Protein AF-0000000076557746 (afdb_homodimer)

Nearest PDB structures (foldseek):
  7jh5-assembly1_A  TM=3.618E-01  e=5.850E+00  synthetic construct
  6uoa-assembly1_B  TM=2.033E-01  e=5.582E+00  Homo sapiens
  7jh5-assembly1_A  TM=3.642E-01  e=4.647E+00  synthetic construct
  6uoa-assembly1_B  TM=2.007E-01  e=6.136E+00  Homo sapiens

Foldseek 3Di:
DPPPCPLLQDDDPLLVVLLVLLLVLLVVQLVVLCCCLPPVLVVLLVLQPVPDPPPDPPPDPLPVHSLLVSLLVVLVCCVVCVVVNVVSLCSNLVSLLVNLVVCVVVVPADQFWFSQNFDFDPDVPDNGTRTRGGRHRPRPRPVLSHPLSVLSNLLSCLSVVVVCLCCPVVVVLSCVSNVSNVVQVVCVVVVHRRPDDPRVVSSVSSNVVSVSSVSSSVSSVSSSVSSVVSVVSSDD/DPPPPPLLLDDPPLLVVLLVLLLVLLVVQLVVLCCCLPPVLVVLLVLQPVPDPPPDPPPDPLPVHSLLVSLLVVLVCCVVCVVVNVVSLCSNLVSLLVNLVVCVVVVPQALFWFSQNFDFDPDVPDNGGRTGGGRHGHSPCPVLSHVLSVLSNLLSCLSVVVVCLCCPVVVVLSCVSNVSNVVQVVCVVVVHRRPDDPRVVSSVSSNVVSVSSVSSSVSSVSSSVSSVVSVVSSDD

pLDDT: mean 75.24, std 25.32, range [17.64, 98.5]

Solvent-accessible surface area (backbone atoms only — not comparable to full-atom values): 23066 Å² total; per-residue (Å²): 86,75,27,25,59,50,85,27,55,28,51,40,64,69,48,32,48,25,54,36,48,18,25,31,36,21,14,17,47,17,24,35,35,41,41,42,44,69,23,50,50,52,25,45,57,57,42,60,69,72,63,61,77,72,78,72,83,80,77,80,72,77,54,78,47,54,50,46,54,38,37,37,37,47,33,45,26,52,63,62,38,45,64,57,52,51,52,45,36,50,52,16,19,47,24,20,38,51,42,15,50,50,39,59,76,51,56,58,52,48,76,50,54,40,41,46,5,31,50,61,52,70,50,93,79,50,93,61,57,50,66,47,66,43,64,41,54,44,51,42,84,40,57,73,54,51,66,37,28,52,29,18,38,51,19,15,48,38,34,51,45,44,54,58,44,48,63,61,75,38,32,67,55,51,49,52,46,42,50,53,19,49,50,48,52,50,30,56,74,68,68,44,72,78,71,81,61,63,48,68,60,49,54,50,46,52,51,50,49,34,59,56,38,46,51,50,18,47,35,22,40,51,20,21,52,36,31,28,49,32,50,33,62,35,31,60,85,74,30,24,58,52,82,27,54,29,54,41,66,69,48,32,49,24,53,35,48,16,26,30,36,21,13,17,47,17,25,34,36,41,41,41,44,69,22,48,50,50,28,45,57,57,43,61,69,72,66,62,77,74,78,71,82,81,78,80,72,79,55,77,48,54,51,46,55,37,38,36,35,48,32,43,27,52,62,62,40,46,62,58,52,51,51,43,35,51,53,17,19,49,23,19,39,50,43,15,51,49,39,60,75,50,57,58,53,50,70,50,57,41,42,46,5,34,47,61,53,70,50,93,78,51,93,61,57,50,65,46,65,44,65,43,55,42,49,46,85,39,56,70,53,50,65,36,28,52,30,19,39,51,18,16,48,38,35,52,45,44,55,57,43,48,63,60,75,37,33,66,57,51,48,52,47,42,50,52,19,48,50,48,52,52,29,57,73,67,67,44,72,80,72,80,60,61,48,70,60,50,54,50,46,51,52,50,48,34,58,55,38,47,52,49,18,47,35,21,40,51,19,23,51,37,30,28,50,32,50,31,61,36,31,61

Structure (mmCIF, N/CA/C/O backbone):
data_AF-0000000076557746-model_v1
#
loop_
_entity.id
_entity.type
_entity.pdbx_description
1 polymer 'DUF1772-domain-containing protein'
#
loop_
_atom_site.group_PDB
_atom_site.id
_atom_site.type_symbol
_atom_site.label_atom_id
_atom_site.label_alt_id
_atom_site.label_comp_id
_atom_site.label_asym_id
_atom_site.label_entity_id
_atom_site.label_seq_id
_atom_site.pdbx_PDB_ins_code
_atom_site.Cartn_x
_atom_site.Cartn_y
_atom_site.Cartn_z
_atom_site.occupancy
_atom_site.B_iso_or_equiv
_atom_site.auth_seq_id
_atom_site.auth_comp_id
_atom_site.auth_asym_id
_atom_site.auth_atom_id
_atom_site.pdbx_PDB_model_num
ATOM 1 N N . MET A 1 1 ? -0.213 -43.344 -20.734 1 17.64 1 MET A N 1
ATOM 2 C CA . MET A 1 1 ? 0.401 -42.719 -19.578 1 17.64 1 MET A CA 1
ATOM 3 C C . MET A 1 1 ? -0.086 -41.281 -19.406 1 17.64 1 MET A C 1
ATOM 5 O O . MET A 1 1 ? 0.051 -40.469 -20.328 1 17.64 1 MET A O 1
ATOM 9 N N . SER A 1 2 ? -1.243 -41.125 -18.75 1 24.17 2 SER A N 1
ATOM 10 C CA . SER A 1 2 ? -2.031 -39.906 -18.594 1 24.17 2 SER A CA 1
ATOM 11 C C . SER A 1 2 ? -1.169 -38.781 -18.078 1 24.17 2 SER A C 1
ATOM 13 O O . SER A 1 2 ? -0.528 -38.875 -17.031 1 24.17 2 SER A O 1
ATOM 15 N N . THR A 1 3 ? -0.452 -38.188 -18.844 1 27.44 3 THR A N 1
ATOM 16 C CA . THR A 1 3 ? 0.527 -37.125 -18.625 1 27.44 3 THR A CA 1
ATOM 17 C C . THR A 1 3 ? -0.078 -35.969 -17.828 1 27.44 3 THR A C 1
ATOM 19 O O . THR A 1 3 ? 0.336 -34.844 -17.953 1 27.44 3 THR A O 1
ATOM 22 N N . TYR A 1 4 ? -1.37 -36.094 -17.469 1 28.86 4 TYR A N 1
ATOM 23 C CA . TYR A 1 4 ? -2.037 -35.062 -16.703 1 28.86 4 TYR A CA 1
ATOM 24 C C . TYR A 1 4 ? -1.248 -34.719 -15.438 1 28.86 4 TYR A C 1
ATOM 26 O O . TYR A 1 4 ? -0.6 -35.594 -14.852 1 28.86 4 TYR A O 1
ATOM 34 N N . PRO A 1 5 ? -0.83 -33.406 -15.25 1 32.81 5 PRO A N 1
ATOM 35 C CA . PRO A 1 5 ? -0.108 -33.25 -13.984 1 32.81 5 PRO A CA 1
ATOM 36 C C . PRO A 1 5 ? -0.798 -33.969 -12.82 1 32.81 5 PRO A C 1
ATOM 38 O O . PRO A 1 5 ? -2.025 -33.906 -12.695 1 32.81 5 PRO A O 1
ATOM 41 N N . SER A 1 6 ? -0.66 -35.156 -12.531 1 31.05 6 SER A N 1
ATOM 42 C CA . SER A 1 6 ? -1.171 -35.875 -11.375 1 31.05 6 SER A CA 1
ATOM 43 C C . SER A 1 6 ? -1.204 -34.969 -10.141 1 31.05 6 SER A C 1
ATOM 45 O O . SER A 1 6 ? -0.481 -34 -10.062 1 31.05 6 SER A O 1
ATOM 47 N N . SER A 1 7 ? -2.453 -34.969 -9.234 1 36.81 7 SER A N 1
ATOM 48 C CA . SER A 1 7 ? -2.604 -34.375 -7.91 1 36.81 7 SER A CA 1
ATOM 49 C C . SER A 1 7 ? -1.248 -34.156 -7.254 1 36.81 7 SER A C 1
ATOM 51 O O . SER A 1 7 ? -1.128 -33.344 -6.344 1 36.81 7 SER A O 1
ATOM 53 N N . GLY A 1 8 ? -0.279 -34.875 -7.547 1 37.5 8 GLY A N 1
ATOM 54 C CA . GLY A 1 8 ? 1.051 -34.906 -6.957 1 37.5 8 GLY A CA 1
ATOM 55 C C . GLY A 1 8 ? 1.919 -33.75 -7.367 1 37.5 8 GLY A C 1
ATOM 56 O O . GLY A 1 8 ? 3.031 -33.594 -6.859 1 37.5 8 GLY A O 1
ATOM 57 N N . THR A 1 9 ? 1.562 -33.062 -8.547 1 49.41 9 THR A N 1
ATOM 58 C CA . THR A 1 9 ? 2.508 -32.062 -9.07 1 49.41 9 THR A CA 1
ATOM 59 C C . THR A 1 9 ? 2.236 -30.688 -8.477 1 49.41 9 THR A C 1
ATOM 61 O O . THR A 1 9 ? 3.014 -29.75 -8.688 1 49.41 9 THR A O 1
ATOM 64 N N . LEU A 1 10 ? 1.261 -30.672 -7.621 1 58.09 10 LEU A N 1
ATOM 65 C CA . LEU A 1 10 ? 0.985 -29.375 -7 1 58.09 10 LEU A CA 1
ATOM 66 C C . LEU A 1 10 ? 1.834 -29.188 -5.746 1 58.09 10 LEU A C 1
ATOM 68 O O . LEU A 1 10 ? 2.094 -30.141 -5.016 1 58.09 10 LEU A O 1
ATOM 72 N N . LEU A 1 11 ? 2.404 -28 -5.609 1 70.06 11 LEU A N 1
ATOM 73 C CA . LEU A 1 11 ? 3.088 -27.641 -4.375 1 70.06 11 LEU A CA 1
ATOM 74 C C . LEU A 1 11 ? 2.162 -27.812 -3.174 1 70.06 11 LEU A C 1
ATOM 76 O O . LEU A 1 11 ? 0.94 -27.703 -3.307 1 70.06 11 LEU A O 1
ATOM 80 N N . PRO A 1 12 ? 2.775 -28.234 -2.07 1 76 12 PRO A N 1
ATOM 81 C CA . PRO A 1 12 ? 1.963 -28.25 -0.852 1 76 12 PRO A CA 1
ATOM 82 C C . PRO A 1 12 ? 1.187 -26.953 -0.644 1 76 12 PRO A C 1
ATOM 84 O O . PRO A 1 12 ? 1.656 -25.875 -1.033 1 76 12 PRO A O 1
ATOM 87 N N . PRO A 1 13 ? -0.029 -27.094 -0.062 1 78.44 13 PRO A N 1
ATOM 88 C CA . PRO A 1 13 ? -0.868 -25.906 0.136 1 78.44 13 PRO A CA 1
ATOM 89 C C . PRO A 1 13 ? -0.141 -24.797 0.877 1 78.44 13 PRO A C 1
ATOM 91 O O . PRO A 1 13 ? -0.345 -23.609 0.576 1 78.44 13 PRO A O 1
ATOM 94 N N . ALA A 1 14 ? 0.657 -25.156 1.882 1 84.06 14 ALA A N 1
ATOM 95 C CA . ALA A 1 14 ? 1.381 -24.141 2.65 1 84.06 14 ALA A CA 1
ATOM 96 C C . ALA A 1 14 ? 2.287 -23.312 1.747 1 84.06 14 ALA A C 1
ATOM 98 O O . ALA A 1 14 ? 2.414 -22.109 1.932 1 84.06 14 ALA A O 1
ATOM 99 N N . ILE A 1 15 ? 2.891 -23.938 0.794 1 86.44 15 ILE A N 1
ATOM 100 C CA . ILE A 1 15 ? 3.793 -23.25 -0.119 1 86.44 15 ILE A CA 1
ATOM 101 C C . ILE A 1 15 ? 2.988 -22.391 -1.092 1 86.44 15 ILE A C 1
ATOM 103 O O . ILE A 1 15 ? 3.389 -21.281 -1.419 1 86.44 15 ILE A O 1
ATOM 107 N N . ARG A 1 16 ? 1.861 -22.891 -1.438 1 86.06 16 ARG A N 1
ATOM 108 C CA . ARG A 1 16 ? 1.004 -22.141 -2.348 1 86.06 16 ARG A CA 1
ATOM 109 C C . ARG A 1 16 ? 0.493 -20.859 -1.691 1 86.06 16 ARG A C 1
ATOM 111 O O . ARG A 1 16 ? 0.488 -19.797 -2.312 1 86.06 16 ARG A O 1
ATOM 118 N N . PHE A 1 17 ? 0.178 -20.922 -0.472 1 88.06 17 PHE A N 1
ATOM 119 C CA . PHE A 1 17 ? -0.309 -19.766 0.256 1 88.06 17 PHE A CA 1
ATOM 120 C C . PHE A 1 17 ? 0.839 -18.812 0.599 1 88.06 17 PHE A C 1
ATOM 122 O O . PHE A 1 17 ? 0.667 -17.594 0.603 1 88.06 17 PHE A O 1
ATOM 129 N N . ALA A 1 18 ? 1.951 -19.406 0.914 1 92.62 18 ALA A N 1
ATOM 130 C CA . ALA A 1 18 ? 3.113 -18.578 1.221 1 92.62 18 ALA A CA 1
ATOM 131 C C . ALA A 1 18 ? 3.475 -17.672 0.039 1 92.62 18 ALA A C 1
ATOM 133 O O . ALA A 1 18 ? 3.861 -16.516 0.224 1 92.62 18 ALA A O 1
ATOM 134 N N . LYS A 1 19 ? 3.338 -18.141 -1.157 1 92.38 19 LYS A N 1
ATOM 135 C CA . LYS A 1 19 ? 3.631 -17.359 -2.354 1 92.38 19 LYS A CA 1
ATOM 136 C C . LYS A 1 19 ? 2.717 -16.141 -2.451 1 92.38 19 LYS A C 1
ATOM 138 O O . LYS A 1 19 ? 3.17 -15.039 -2.777 1 92.38 19 LYS A O 1
ATOM 143 N N . ILE A 1 20 ? 1.507 -16.344 -2.131 1 90.44 20 ILE A N 1
ATOM 144 C CA . ILE A 1 20 ? 0.514 -15.281 -2.266 1 90.44 20 ILE A CA 1
ATOM 145 C C . ILE A 1 20 ? 0.686 -14.266 -1.137 1 90.44 20 ILE A C 1
ATOM 147 O O . ILE A 1 20 ? 0.598 -13.055 -1.361 1 90.44 20 ILE A O 1
ATOM 151 N N . LEU A 1 21 ? 0.963 -14.812 0.032 1 93.25 21 LEU A N 1
ATOM 152 C CA . LEU A 1 21 ? 1.188 -13.93 1.17 1 93.25 21 LEU A CA 1
ATOM 153 C C . LEU A 1 21 ? 2.379 -13.008 0.917 1 93.25 21 LEU A C 1
ATOM 155 O O . LEU A 1 21 ? 2.316 -11.812 1.206 1 93.25 21 LEU A O 1
ATOM 159 N N . GLY A 1 22 ? 3.422 -13.602 0.412 1 96.69 22 GLY A N 1
ATOM 160 C CA . GLY A 1 22 ? 4.578 -12.789 0.075 1 96.69 22 GLY A CA 1
ATOM 161 C C . GLY A 1 22 ? 4.285 -11.742 -0.98 1 96.69 22 GLY A C 1
ATOM 162 O O . GLY A 1 22 ? 4.719 -10.594 -0.86 1 96.69 22 GLY A O 1
ATOM 163 N N . THR A 1 23 ? 3.545 -12.109 -1.918 1 95.31 23 THR A N 1
ATOM 164 C CA . THR A 1 23 ? 3.27 -11.219 -3.043 1 95.31 23 THR A CA 1
ATOM 165 C C . THR A 1 23 ? 2.332 -10.094 -2.625 1 95.31 23 THR A C 1
ATOM 167 O O . THR A 1 23 ? 2.586 -8.922 -2.924 1 95.31 23 THR A O 1
ATOM 170 N N . LEU A 1 24 ? 1.288 -10.43 -1.925 1 95.31 24 LEU A N 1
ATOM 171 C CA . LEU A 1 24 ? 0.365 -9.414 -1.421 1 95.31 24 LEU A CA 1
ATOM 172 C C . LEU A 1 24 ? 1.073 -8.461 -0.466 1 95.31 24 LEU A C 1
ATOM 174 O O . LEU A 1 24 ? 0.864 -7.246 -0.528 1 95.31 24 LEU A O 1
ATOM 178 N N . GLY A 1 25 ? 1.854 -9.078 0.355 1 97.38 25 GLY A N 1
ATOM 179 C CA . GLY A 1 25 ? 2.584 -8.266 1.312 1 97.38 25 GLY A CA 1
ATOM 180 C C . GLY A 1 25 ? 3.568 -7.312 0.657 1 97.38 25 GLY A C 1
ATOM 181 O O . GLY A 1 25 ? 3.678 -6.152 1.055 1 97.38 25 GLY A O 1
ATOM 182 N N . ALA A 1 26 ? 4.293 -7.832 -0.293 1 97.94 26 ALA A N 1
ATOM 183 C CA . ALA A 1 26 ? 5.227 -6.977 -1.027 1 97.94 26 ALA A CA 1
ATOM 184 C C . ALA A 1 26 ? 4.492 -5.84 -1.729 1 97.94 26 ALA A C 1
ATOM 186 O O . ALA A 1 26 ? 4.973 -4.703 -1.753 1 97.94 26 ALA A O 1
ATOM 187 N N . GLY A 1 27 ? 3.371 -6.117 -2.281 1 97.19 27 GLY A N 1
ATOM 188 C CA . GLY A 1 27 ? 2.553 -5.074 -2.881 1 97.19 27 GLY A CA 1
ATOM 189 C C . GLY A 1 27 ? 2.088 -4.031 -1.882 1 97.19 27 GLY A C 1
ATOM 190 O O . GLY A 1 27 ? 2.146 -2.832 -2.156 1 97.19 27 GLY A O 1
ATOM 191 N N . ALA A 1 28 ? 1.594 -4.512 -0.786 1 97.62 28 ALA A N 1
ATOM 192 C CA . ALA A 1 28 ? 1.125 -3.605 0.26 1 97.62 28 ALA A CA 1
ATOM 193 C C . ALA A 1 28 ? 2.248 -2.689 0.739 1 97.62 28 ALA A C 1
ATOM 195 O O . ALA A 1 28 ? 2.033 -1.495 0.958 1 97.62 28 ALA A O 1
ATOM 196 N N . LEU A 1 29 ? 3.416 -3.281 0.873 1 98 29 LEU A N 1
ATOM 197 C CA . LEU A 1 29 ? 4.566 -2.49 1.294 1 98 29 LEU A CA 1
ATOM 198 C C . LEU A 1 29 ? 4.918 -1.439 0.245 1 98 29 LEU A C 1
ATOM 200 O O . LEU A 1 29 ? 5.125 -0.27 0.576 1 98 29 LEU A O 1
ATOM 204 N N . ALA A 1 30 ? 4.98 -1.862 -0.938 1 97.12 30 ALA A N 1
ATOM 205 C CA . ALA A 1 30 ? 5.281 -0.928 -2.02 1 97.12 30 ALA A CA 1
ATOM 206 C C . ALA A 1 30 ? 4.258 0.201 -2.072 1 97.12 30 ALA A C 1
ATOM 208 O O . ALA A 1 30 ? 4.621 1.372 -2.207 1 97.12 30 ALA A O 1
ATOM 209 N N . GLY A 1 31 ? 3.004 -0.175 -1.957 1 95.19 31 GLY A N 1
ATOM 210 C CA . GLY A 1 31 ? 1.96 0.838 -1.957 1 95.19 31 GLY A CA 1
ATOM 211 C C . GLY A 1 31 ? 2.1 1.839 -0.825 1 95.19 31 GLY A C 1
ATOM 212 O O . GLY A 1 31 ? 1.93 3.043 -1.029 1 95.19 31 GLY A O 1
ATOM 213 N N . THR A 1 32 ? 2.371 1.349 0.311 1 95.94 32 THR A N 1
ATOM 214 C CA . THR A 1 32 ? 2.514 2.207 1.481 1 95.94 32 THR A CA 1
ATOM 215 C C . THR A 1 32 ? 3.693 3.16 1.312 1 95.94 32 THR A C 1
ATOM 217 O O . THR A 1 32 ? 3.561 4.367 1.53 1 95.94 32 THR A O 1
ATOM 220 N N . TYR A 1 33 ? 4.84 2.631 0.915 1 97 33 TYR A N 1
ATOM 221 C CA . TYR A 1 33 ? 6.031 3.463 0.77 1 97 33 TYR A CA 1
ATOM 222 C C . TYR A 1 33 ? 5.848 4.484 -0.344 1 97 33 TYR A C 1
ATOM 224 O O . TYR A 1 33 ? 6.258 5.641 -0.208 1 97 33 TYR A O 1
ATOM 232 N N . LEU A 1 34 ? 5.246 4.066 -1.365 1 94.94 34 LEU A N 1
ATOM 233 C CA . LEU A 1 34 ? 4.984 4.984 -2.469 1 94.94 34 LEU A CA 1
ATOM 234 C C . LEU A 1 34 ? 4.043 6.102 -2.033 1 94.94 34 LEU A C 1
ATOM 236 O O . LEU A 1 34 ? 4.254 7.266 -2.385 1 94.94 34 LEU A O 1
ATOM 240 N N . THR A 1 35 ? 3.061 5.707 -1.309 1 94.19 35 THR A N 1
ATOM 241 C CA . THR A 1 35 ? 2.092 6.684 -0.825 1 94.19 35 THR A CA 1
ATOM 242 C C . THR A 1 35 ? 2.771 7.73 0.051 1 94.19 35 THR A C 1
ATOM 244 O O . THR A 1 35 ? 2.514 8.93 -0.091 1 94.19 35 THR A O 1
ATOM 247 N N . HIS A 1 36 ? 3.613 7.309 0.894 1 95.69 36 HIS A N 1
ATOM 248 C CA . HIS A 1 36 ? 4.309 8.234 1.777 1 95.69 36 HIS A CA 1
ATOM 249 C C . HIS A 1 36 ? 5.191 9.195 0.985 1 95.69 36 HIS A C 1
ATOM 251 O O . HIS A 1 36 ? 5.156 10.406 1.206 1 95.69 36 HIS A O 1
ATOM 257 N N . SER A 1 37 ? 5.938 8.695 0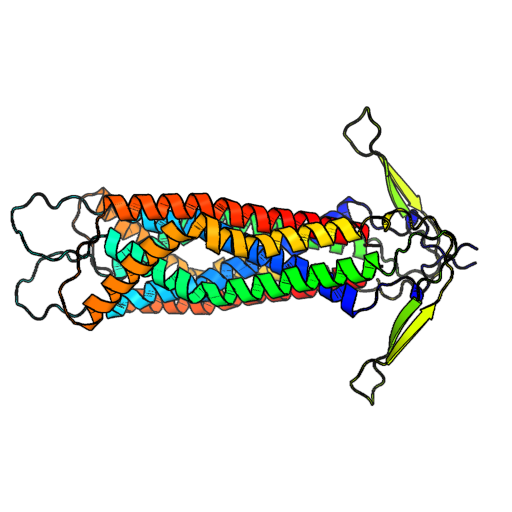.021 1 95.94 37 SER A N 1
ATOM 258 C CA . SER A 1 37 ? 6.922 9.516 -0.677 1 95.94 37 SER A CA 1
ATOM 259 C C . SER A 1 37 ? 6.277 10.305 -1.812 1 95.94 37 SER A C 1
ATOM 261 O O . SER A 1 37 ? 6.742 11.391 -2.164 1 95.94 37 SER A O 1
ATOM 263 N N . SER A 1 38 ? 5.223 9.828 -2.326 1 94.44 38 SER A N 1
ATOM 264 C CA . SER A 1 38 ? 4.656 10.492 -3.494 1 94.44 38 SER A CA 1
ATOM 265 C C . SER A 1 38 ? 3.518 11.422 -3.098 1 94.44 38 SER A C 1
ATOM 267 O O . SER A 1 38 ? 3.209 12.375 -3.816 1 94.44 38 SER A O 1
ATOM 269 N N . HIS A 1 39 ? 2.885 11.141 -1.991 1 93.81 39 HIS A N 1
ATOM 270 C CA . HIS A 1 39 ? 1.673 11.898 -1.7 1 93.81 39 HIS A CA 1
ATOM 271 C C . HIS A 1 39 ? 1.723 12.5 -0.301 1 93.81 39 HIS A C 1
ATOM 273 O O . HIS A 1 39 ? 1.596 13.719 -0.141 1 93.81 39 HIS A O 1
ATOM 279 N N . THR A 1 40 ? 2.002 11.695 0.676 1 94.44 40 THR A N 1
ATOM 280 C CA . THR A 1 40 ? 1.9 12.133 2.064 1 94.44 40 THR A CA 1
ATOM 281 C C . THR A 1 40 ? 2.938 13.211 2.371 1 94.44 40 THR A C 1
ATOM 283 O O . THR A 1 40 ? 2.586 14.32 2.787 1 94.44 40 THR A O 1
ATOM 286 N N . VAL A 1 41 ? 4.215 12.922 2.113 1 95.06 41 VAL A N 1
ATOM 287 C CA . VAL A 1 41 ? 5.277 13.836 2.506 1 95.06 41 VAL A CA 1
ATOM 288 C C . VAL A 1 41 ? 5.223 15.094 1.639 1 95.06 41 VAL A C 1
ATOM 290 O O . VAL A 1 41 ? 5.336 16.219 2.146 1 95.06 41 VAL A O 1
ATOM 293 N N . PRO A 1 42 ? 4.961 14.977 0.367 1 93.5 42 PRO A N 1
ATOM 294 C CA . PRO A 1 42 ? 4.824 16.188 -0.437 1 93.5 42 PRO A CA 1
ATOM 295 C C . PRO A 1 42 ? 3.664 17.078 0.019 1 93.5 42 PRO A C 1
ATOM 297 O O . PRO A 1 42 ? 3.75 18.297 -0.058 1 93.5 42 PRO A O 1
ATOM 300 N N . ALA A 1 43 ? 2.598 16.5 0.475 1 92.25 43 ALA A N 1
ATOM 301 C CA . ALA A 1 43 ? 1.476 17.266 0.993 1 92.25 43 ALA A CA 1
ATOM 302 C C . ALA A 1 43 ? 1.876 18.047 2.248 1 92.25 43 ALA A C 1
ATOM 304 O O . ALA A 1 43 ? 1.455 19.188 2.445 1 92.25 43 ALA A O 1
ATOM 305 N N . LEU A 1 44 ? 2.672 17.422 3.041 1 91.94 44 LEU A N 1
ATOM 306 C CA . LEU A 1 44 ? 3.186 18.109 4.223 1 91.94 44 LEU A CA 1
ATOM 307 C C . LEU A 1 44 ? 4.105 19.25 3.828 1 91.94 44 LEU A C 1
ATOM 309 O O . LEU A 1 44 ? 4.039 20.344 4.414 1 91.94 44 LEU A O 1
ATOM 313 N N . GLU A 1 45 ? 4.918 19.047 2.846 1 90.94 45 GLU A N 1
ATOM 314 C CA . GLU A 1 45 ? 5.887 20.031 2.391 1 90.94 45 GLU A CA 1
ATOM 315 C C . GLU A 1 45 ? 5.188 21.219 1.737 1 90.94 45 GLU A C 1
ATOM 317 O O . GLU A 1 45 ? 5.734 22.328 1.707 1 90.94 45 GLU A O 1
ATOM 322 N N . SER A 1 46 ? 4.051 21.016 1.279 1 85.06 46 SER A N 1
ATOM 323 C CA . SER A 1 46 ? 3.318 22.078 0.598 1 85.06 46 SER A CA 1
ATOM 324 C C . SER A 1 46 ? 2.814 23.125 1.586 1 85.06 46 SER A C 1
ATOM 326 O O . SER A 1 46 ? 2.449 24.234 1.191 1 85.06 46 SER A O 1
ATOM 328 N N . THR A 1 47 ? 2.783 22.766 2.828 1 80.31 47 THR A N 1
ATOM 329 C CA . THR A 1 47 ? 2.355 23.719 3.846 1 80.31 47 THR A CA 1
ATOM 330 C C . THR A 1 47 ? 3.43 24.781 4.074 1 80.31 47 THR A C 1
ATOM 332 O O . THR A 1 47 ? 3.16 25.828 4.672 1 80.31 47 THR A O 1
ATOM 335 N N . LYS A 1 48 ? 4.629 24.531 3.654 1 73.69 48 LYS A N 1
ATOM 336 C CA . LYS A 1 48 ? 5.707 25.516 3.693 1 73.69 48 LYS A CA 1
ATOM 337 C C . LYS A 1 48 ? 5.262 26.844 3.084 1 73.69 48 LYS A C 1
ATOM 339 O O . LYS A 1 48 ? 5.594 27.922 3.6 1 73.69 48 LYS A O 1
ATOM 344 N N . ARG A 1 49 ? 4.668 26.891 2.037 1 60.66 49 ARG A N 1
ATOM 345 C CA . ARG A 1 49 ? 4.355 28.062 1.208 1 60.66 49 ARG A CA 1
ATOM 346 C C . ARG A 1 49 ? 3.246 28.891 1.833 1 60.66 49 ARG A C 1
ATOM 348 O O . ARG A 1 49 ? 3.174 30.109 1.608 1 60.66 49 ARG A O 1
ATOM 355 N N . SER A 1 50 ? 2.432 28.266 2.529 1 56.06 50 SER A N 1
ATOM 356 C CA . SER A 1 50 ? 1.295 29.031 3.027 1 56.06 50 SER A CA 1
ATOM 357 C C . SER A 1 50 ? 1.715 29.984 4.145 1 56.06 50 SER A C 1
ATOM 359 O O . SER A 1 50 ? 0.951 30.875 4.531 1 56.06 50 SER A O 1
ATOM 361 N N . SER A 1 51 ? 2.896 29.844 4.727 1 50.66 51 SER A N 1
ATOM 362 C CA . SER A 1 51 ? 3.299 30.703 5.828 1 50.66 51 SER A CA 1
ATOM 363 C C . SER A 1 51 ? 3.828 32.031 5.32 1 50.66 51 SER A C 1
ATOM 365 O O . SER A 1 51 ? 4.957 32.125 4.832 1 50.66 51 SER A O 1
ATOM 367 N N . THR A 1 52 ? 3.088 32.719 4.484 1 44.53 52 THR A N 1
ATOM 368 C CA . THR A 1 52 ? 3.512 34.062 4.188 1 44.53 52 THR A CA 1
ATOM 369 C C . THR A 1 52 ? 3.904 34.812 5.465 1 44.53 52 THR A C 1
ATOM 371 O O . THR A 1 52 ? 3.16 34.812 6.449 1 44.53 52 THR A O 1
ATOM 374 N N . PRO A 1 53 ? 5.16 35.312 5.523 1 42.5 53 PRO A N 1
ATOM 375 C CA . PRO A 1 53 ? 5.562 36.156 6.637 1 42.5 53 PRO A CA 1
ATOM 376 C C . PRO A 1 53 ? 4.531 37.25 6.941 1 42.5 53 PRO A C 1
ATOM 378 O O . PRO A 1 53 ? 4.055 37.938 6.031 1 42.5 53 PRO A O 1
ATOM 381 N N . ALA A 1 54 ? 3.611 37.094 7.797 1 40.78 54 ALA A N 1
ATOM 382 C CA . ALA A 1 54 ? 2.869 38.281 8.18 1 40.78 54 ALA A CA 1
ATOM 383 C C . ALA A 1 54 ? 3.797 39.5 8.289 1 40.78 54 ALA A C 1
ATOM 385 O O . ALA A 1 54 ? 4.789 39.469 9.016 1 40.78 54 ALA A O 1
ATOM 386 N N . THR A 1 55 ? 4.066 40.312 7.34 1 34.91 55 THR A N 1
ATOM 387 C CA . THR A 1 55 ? 4.781 41.562 7.48 1 34.91 55 THR A CA 1
ATOM 388 C C . THR A 1 55 ? 4.453 42.219 8.812 1 34.91 55 THR A C 1
ATOM 390 O O . THR A 1 55 ? 5.016 43.281 9.156 1 34.91 55 THR A O 1
ATOM 393 N N . THR A 1 56 ? 3.127 42.469 9.203 1 33.31 56 THR A N 1
ATOM 394 C CA . THR A 1 56 ? 2.949 43.469 10.25 1 33.31 56 THR A CA 1
ATOM 395 C C . THR A 1 56 ? 3.674 43.062 11.523 1 33.31 56 THR A C 1
ATOM 397 O O . THR A 1 56 ? 3.896 41.875 11.758 1 33.31 56 THR A O 1
ATOM 400 N N . GLY A 1 57 ? 4.215 44.031 12.5 1 33.28 57 GLY A N 1
ATOM 401 C CA . GLY A 1 57 ? 4.906 44.25 13.758 1 33.28 57 GLY A CA 1
ATOM 402 C C . GLY A 1 57 ? 4.547 43.25 14.836 1 33.28 57 GLY A C 1
ATOM 403 O O . GLY A 1 57 ? 4.969 43.406 15.984 1 33.28 57 GLY A O 1
ATOM 404 N N . ALA A 1 58 ? 3.289 42.781 14.906 1 37.03 58 ALA A N 1
ATOM 405 C CA . ALA A 1 58 ? 3.039 42.156 16.203 1 37.03 58 ALA A CA 1
ATOM 406 C C . ALA A 1 58 ? 3.803 40.844 16.344 1 37.03 58 ALA A C 1
ATOM 408 O O . ALA A 1 58 ? 3.617 39.938 15.539 1 37.03 58 ALA A O 1
ATOM 409 N N . ALA A 1 59 ? 4.984 40.781 16.844 1 38.41 59 ALA A N 1
ATOM 410 C CA . ALA A 1 59 ? 6.047 39.906 17.297 1 38.41 59 ALA A CA 1
ATOM 411 C C . ALA A 1 59 ? 5.5 38.5 17.609 1 38.41 59 ALA A C 1
ATOM 413 O O . ALA A 1 59 ? 6.043 37.5 17.141 1 38.41 59 ALA A O 1
ATOM 414 N N . ASN A 1 60 ? 4.93 38.25 18.875 1 34.19 60 ASN A N 1
ATOM 415 C CA . ASN A 1 60 ? 4.918 37.156 19.812 1 34.19 60 ASN A CA 1
ATOM 416 C C . ASN A 1 60 ? 3.893 36.094 19.422 1 34.19 60 ASN A C 1
ATOM 418 O O . ASN A 1 60 ? 3.496 35.281 20.234 1 34.19 60 ASN A O 1
ATOM 422 N N . VAL A 1 61 ? 3.096 36.344 18.422 1 35.09 61 VAL A N 1
ATOM 423 C CA . VAL A 1 61 ? 2.025 35.375 18.375 1 35.09 61 VAL A CA 1
ATOM 424 C C . VAL A 1 61 ? 2.582 34.031 17.922 1 35.09 61 VAL A C 1
ATOM 426 O O . VAL A 1 61 ? 3.191 33.906 16.859 1 35.09 61 VAL A O 1
ATOM 429 N N . SER A 1 62 ? 2.928 33.062 18.688 1 39.78 62 SER A N 1
ATOM 430 C CA . SER A 1 62 ? 3.379 31.688 18.641 1 39.78 62 SER A CA 1
ATOM 431 C C . SER A 1 62 ? 2.688 30.938 17.5 1 39.78 62 SER A C 1
ATOM 433 O O . SER A 1 62 ? 1.62 30.344 17.703 1 39.78 62 SER A O 1
ATOM 435 N N . THR A 1 63 ? 2.439 31.531 16.297 1 44.56 63 THR A N 1
ATOM 436 C CA . THR A 1 63 ? 1.859 30.875 15.133 1 44.56 63 THR A CA 1
ATOM 437 C C . THR A 1 63 ? 2.492 29.5 14.914 1 44.56 63 THR A C 1
ATOM 439 O O . THR A 1 63 ? 3.717 29.375 14.914 1 44.56 63 THR A O 1
ATOM 442 N N . GLN A 1 64 ? 1.83 28.531 15.398 1 53.44 64 GLN A N 1
ATOM 443 C CA . GLN A 1 64 ? 2.361 27.203 15.141 1 53.44 64 GLN A CA 1
ATOM 444 C C . GLN A 1 64 ? 2.971 27.109 13.742 1 53.44 64 GLN A C 1
ATOM 446 O O . GLN A 1 64 ? 2.281 27.328 12.742 1 53.44 64 GLN A O 1
ATOM 451 N N . GLN A 1 65 ? 4.32 27.188 13.664 1 66.69 65 GLN A N 1
ATOM 452 C CA . GLN A 1 65 ? 5.121 27.141 12.445 1 66.69 65 GLN A CA 1
ATOM 453 C C . GLN A 1 65 ? 4.754 25.938 11.594 1 66.69 65 GLN A C 1
ATOM 455 O O . GLN A 1 65 ? 4.609 24.828 12.102 1 66.69 65 GLN A O 1
ATOM 460 N N . PRO A 1 66 ? 4.273 26.141 10.398 1 78.62 66 PRO A N 1
ATOM 461 C CA . PRO A 1 66 ? 3.945 25.062 9.469 1 78.62 66 PRO A CA 1
ATOM 462 C C . PRO A 1 66 ? 4.922 23.891 9.562 1 78.62 66 PRO A C 1
ATOM 464 O O . PRO A 1 66 ? 4.512 22.734 9.492 1 78.62 66 PRO A O 1
ATOM 467 N N . ALA A 1 67 ? 6.145 24.219 9.922 1 85 67 ALA A N 1
ATOM 468 C CA . ALA A 1 67 ? 7.145 23.156 9.984 1 85 67 ALA A CA 1
ATOM 469 C C . ALA A 1 67 ? 6.938 22.281 11.227 1 85 67 ALA A C 1
ATOM 471 O O . ALA A 1 67 ? 7.133 21.062 11.18 1 85 67 ALA A O 1
ATOM 472 N N . SER A 1 68 ? 6.543 22.875 12.32 1 84 68 SER A N 1
ATOM 473 C CA . SER A 1 68 ? 6.309 22.141 13.562 1 84 68 SER A CA 1
ATOM 474 C C . SER A 1 68 ? 5.125 21.188 13.422 1 84 68 SER A C 1
ATOM 476 O O . SER A 1 68 ? 5.184 20.047 13.883 1 84 68 SER A O 1
ATOM 478 N N . GLN A 1 69 ? 4.156 21.656 12.766 1 84.12 69 GLN A N 1
ATOM 479 C CA . GLN A 1 69 ? 2.988 20.812 12.555 1 84.12 69 GLN A CA 1
ATOM 480 C C . GLN A 1 69 ? 3.305 19.656 11.602 1 84.12 69 GLN A C 1
ATOM 482 O O . GLN A 1 69 ? 2.885 18.516 11.836 1 84.12 69 GLN A O 1
ATOM 487 N N . ALA A 1 70 ? 4.012 19.984 10.578 1 89.62 70 ALA A N 1
ATOM 488 C CA . ALA A 1 70 ? 4.363 18.969 9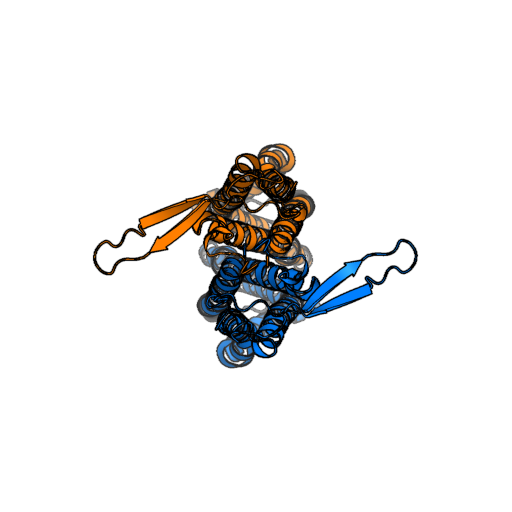.594 1 89.62 70 ALA A CA 1
ATOM 489 C C . ALA A 1 70 ? 5.188 17.844 10.234 1 89.62 70 ALA A C 1
ATOM 491 O O . ALA A 1 70 ? 4.938 16.672 9.984 1 89.62 70 ALA A O 1
ATOM 492 N N . VAL A 1 71 ? 6.117 18.234 11.008 1 90.69 71 VAL A N 1
ATOM 493 C CA . VAL A 1 71 ? 6.996 17.234 11.617 1 90.69 71 VAL A CA 1
ATOM 494 C C . VAL A 1 71 ? 6.223 16.438 12.656 1 90.69 71 VAL A C 1
ATOM 496 O O . VAL A 1 71 ? 6.461 15.234 12.82 1 90.69 71 VAL A O 1
ATOM 499 N N . LYS A 1 72 ? 5.344 17.016 13.32 1 89.5 72 LYS A N 1
ATOM 500 C CA . LYS A 1 72 ? 4.523 16.297 14.289 1 89.5 72 LYS A CA 1
ATOM 501 C C . LYS A 1 72 ? 3.66 15.242 13.609 1 89.5 72 LYS A C 1
ATOM 503 O O . LYS A 1 72 ? 3.574 14.102 14.078 1 89.5 72 LYS A O 1
ATOM 508 N N . ILE A 1 73 ? 2.996 15.68 12.57 1 90.88 73 ILE A N 1
ATOM 509 C CA . ILE A 1 73 ? 2.156 14.758 11.812 1 90.88 73 ILE A CA 1
ATOM 510 C C . ILE A 1 73 ? 3.008 13.609 11.273 1 90.88 73 ILE A C 1
ATOM 512 O O . ILE A 1 73 ? 2.627 12.438 11.391 1 90.88 73 ILE A O 1
ATOM 516 N N . PHE A 1 74 ? 4.164 14.031 10.711 1 94.25 74 PHE A N 1
ATOM 517 C CA . PHE A 1 74 ? 5.082 13.023 10.195 1 94.25 74 PHE A CA 1
ATOM 518 C C . PHE A 1 74 ? 5.484 12.039 11.289 1 94.25 74 PHE A C 1
ATOM 520 O O . PHE A 1 74 ? 5.477 10.828 11.07 1 94.25 74 PHE A O 1
ATOM 527 N N . HIS A 1 75 ? 5.852 12.523 12.391 1 92.06 75 HIS A N 1
ATOM 528 C CA . HIS A 1 75 ? 6.293 11.703 13.516 1 92.06 75 HIS A CA 1
ATOM 529 C C . HIS A 1 75 ? 5.199 10.734 13.953 1 92.06 75 HIS A C 1
ATOM 531 O O . HIS A 1 75 ? 5.477 9.562 14.234 1 92.06 75 HIS A O 1
ATOM 537 N N . ARG A 1 76 ? 4.043 11.172 13.977 1 90.69 76 ARG A N 1
ATOM 538 C CA . ARG A 1 76 ? 2.934 10.32 14.398 1 90.69 76 ARG A CA 1
ATOM 539 C C . ARG A 1 76 ? 2.666 9.219 13.375 1 90.69 76 ARG A C 1
ATOM 541 O O . ARG A 1 76 ? 2.404 8.078 13.75 1 90.69 76 ARG A O 1
ATOM 548 N N . ILE A 1 77 ? 2.699 9.586 12.117 1 93.62 77 ILE A N 1
ATOM 549 C CA . ILE A 1 77 ? 2.535 8.586 11.07 1 93.62 77 ILE A CA 1
ATOM 550 C C . ILE A 1 77 ? 3.654 7.551 11.164 1 93.62 77 ILE A C 1
ATOM 552 O O . ILE A 1 77 ? 3.398 6.348 11.125 1 93.62 77 ILE A O 1
ATOM 556 N N . HIS A 1 78 ? 4.867 8.086 11.242 1 93.31 78 HIS A N 1
ATOM 557 C CA . HIS A 1 78 ? 6.035 7.211 11.297 1 93.31 78 HIS A CA 1
ATOM 558 C C . HIS A 1 78 ? 5.984 6.289 12.508 1 93.31 78 HIS A C 1
ATOM 560 O O . HIS A 1 78 ? 6.258 5.094 12.398 1 93.31 78 HIS A O 1
ATOM 566 N N . ARG A 1 79 ? 5.613 6.777 13.641 1 89.88 79 ARG A N 1
ATOM 567 C CA . ARG A 1 79 ? 5.551 6.012 14.883 1 89.88 79 ARG A CA 1
ATOM 568 C C . ARG A 1 79 ? 4.441 4.965 14.82 1 89.88 79 ARG A C 1
ATOM 570 O O . ARG A 1 79 ? 4.637 3.822 15.242 1 89.88 79 ARG A O 1
ATOM 577 N N . SER A 1 80 ? 3.342 5.305 14.289 1 91.5 80 SER A N 1
ATOM 578 C CA . SER A 1 80 ? 2.197 4.402 14.266 1 91.5 80 SER A CA 1
ATOM 579 C C . SER A 1 80 ? 2.373 3.316 13.211 1 91.5 80 SER A C 1
ATOM 581 O O . SER A 1 80 ? 1.842 2.213 13.352 1 91.5 80 SER A O 1
ATOM 583 N N . SER A 1 81 ? 3.057 3.658 12.164 1 92.06 81 SER A N 1
ATOM 584 C CA . SER A 1 81 ? 3.156 2.711 11.055 1 92.06 81 SER A CA 1
ATOM 585 C C . SER A 1 81 ? 4.375 1.809 11.211 1 92.06 81 SER A C 1
ATOM 587 O O . SER A 1 81 ? 4.453 0.75 10.586 1 92.06 81 SER A O 1
ATOM 589 N N . HIS A 1 82 ? 5.309 2.148 12.023 1 90.88 82 HIS A N 1
ATOM 590 C CA . HIS A 1 82 ? 6.602 1.479 12.102 1 90.88 82 HIS A CA 1
ATOM 591 C C . HIS A 1 82 ? 6.438 0.003 12.445 1 90.88 82 HIS A C 1
ATOM 593 O O . HIS A 1 82 ? 6.973 -0.865 11.75 1 90.88 82 HIS A O 1
ATOM 599 N N . LYS A 1 83 ? 5.695 -0.279 13.461 1 90.25 83 LYS A N 1
ATOM 600 C CA . LYS A 1 83 ? 5.523 -1.665 13.883 1 90.25 83 LYS A CA 1
ATOM 601 C C . LYS A 1 83 ? 4.766 -2.473 12.836 1 90.25 83 LYS A C 1
ATOM 603 O O . LYS A 1 83 ? 5.094 -3.633 12.578 1 90.25 83 LYS A O 1
ATOM 608 N N . VAL A 1 84 ? 3.768 -1.809 12.289 1 91.31 84 VAL A N 1
ATOM 609 C CA . VAL A 1 84 ? 2.949 -2.477 11.281 1 91.31 84 VAL A CA 1
ATOM 610 C C . VAL A 1 84 ? 3.807 -2.834 10.07 1 91.31 84 VAL A C 1
ATOM 612 O O . VAL A 1 84 ? 3.746 -3.957 9.562 1 91.31 84 VAL A O 1
ATOM 615 N N . LEU A 1 85 ? 4.652 -1.903 9.633 1 95.56 85 LEU A N 1
ATOM 616 C CA . LEU A 1 85 ? 5.488 -2.115 8.453 1 95.56 85 LEU A CA 1
ATOM 617 C C . LEU A 1 85 ? 6.566 -3.156 8.734 1 95.56 85 LEU A C 1
ATOM 619 O O . LEU A 1 85 ? 6.867 -3.99 7.879 1 95.56 85 LEU A O 1
ATOM 623 N N . LEU A 1 86 ? 7.121 -3.166 9.953 1 94.69 86 LEU A N 1
ATOM 624 C CA . LEU A 1 86 ? 8.133 -4.148 10.328 1 94.69 86 LEU A CA 1
ATOM 625 C C . LEU A 1 86 ? 7.559 -5.559 10.297 1 94.69 86 LEU A C 1
ATOM 627 O O . LEU A 1 86 ? 8.18 -6.477 9.758 1 94.69 86 LEU A O 1
ATOM 631 N N . ASN A 1 87 ? 6.41 -5.676 10.883 1 95.12 87 ASN A N 1
ATOM 632 C CA . ASN A 1 87 ? 5.766 -6.984 10.891 1 95.12 87 ASN A CA 1
ATOM 633 C C . ASN A 1 87 ? 5.422 -7.441 9.469 1 95.12 87 ASN A C 1
ATOM 635 O O . ASN A 1 87 ? 5.527 -8.625 9.156 1 95.12 87 ASN A O 1
ATOM 639 N N . LEU A 1 88 ? 4.973 -6.523 8.656 1 96.31 88 LEU A N 1
ATOM 640 C CA . LEU A 1 88 ? 4.633 -6.863 7.277 1 96.31 88 LEU A CA 1
ATOM 641 C C . LEU A 1 88 ? 5.871 -7.289 6.5 1 96.31 88 LEU A C 1
ATOM 643 O O . LEU A 1 88 ? 5.812 -8.211 5.688 1 96.31 88 LEU A O 1
ATOM 647 N N . ILE A 1 89 ? 6.992 -6.637 6.703 1 97.75 89 ILE A N 1
ATOM 648 C CA . ILE A 1 89 ? 8.258 -7.016 6.078 1 97.75 89 ILE A CA 1
ATOM 649 C C . ILE A 1 89 ? 8.625 -8.438 6.488 1 97.75 89 ILE A C 1
ATOM 651 O O . ILE A 1 89 ? 8.922 -9.281 5.637 1 97.75 89 ILE A O 1
ATOM 655 N N . LEU A 1 90 ? 8.578 -8.695 7.762 1 96.75 90 LEU A N 1
ATOM 656 C CA . LEU A 1 90 ? 8.984 -9.992 8.289 1 96.75 90 LEU A CA 1
ATOM 657 C C . LEU A 1 90 ? 8.062 -11.102 7.781 1 96.75 90 LEU A C 1
ATOM 659 O O . LEU A 1 90 ? 8.523 -12.18 7.418 1 96.75 90 LEU A O 1
ATOM 663 N N . ALA A 1 91 ? 6.809 -10.773 7.773 1 96.5 91 ALA A N 1
ATOM 664 C CA . ALA A 1 91 ? 5.84 -11.766 7.312 1 96.5 91 ALA A CA 1
ATOM 665 C C . ALA A 1 91 ? 6.039 -12.07 5.828 1 96.5 91 ALA A C 1
ATOM 667 O O . ALA A 1 91 ? 6.035 -13.234 5.422 1 96.5 91 ALA A O 1
ATOM 668 N N . SER A 1 92 ? 6.219 -11.055 5.023 1 97.94 92 SER A N 1
ATOM 669 C CA . SER A 1 92 ? 6.367 -11.234 3.582 1 97.94 92 SER A CA 1
ATOM 670 C C . SER A 1 92 ? 7.707 -11.867 3.236 1 97.94 92 SER A C 1
ATOM 672 O O . SER A 1 92 ? 7.77 -12.797 2.43 1 97.94 92 SER A O 1
ATOM 674 N N . ALA A 1 93 ? 8.773 -11.336 3.824 1 97.81 93 ALA A N 1
ATOM 675 C CA . ALA A 1 93 ? 10.102 -11.914 3.6 1 97.81 93 ALA A CA 1
ATOM 676 C C . ALA A 1 93 ? 10.164 -13.344 4.109 1 97.81 93 ALA A C 1
ATOM 678 O O . ALA A 1 93 ? 10.781 -14.211 3.477 1 97.81 93 ALA A O 1
ATOM 679 N N . GLY A 1 94 ? 9.586 -13.555 5.301 1 97.44 94 GLY A N 1
ATOM 680 C CA . GLY A 1 94 ? 9.531 -14.914 5.824 1 97.44 94 GLY A CA 1
ATOM 681 C C . GLY A 1 94 ? 8.805 -15.875 4.902 1 97.44 94 GLY A C 1
ATOM 682 O O . GLY A 1 94 ? 9.234 -17.016 4.73 1 97.44 94 GLY A O 1
ATOM 683 N N . SER A 1 95 ? 7.699 -15.43 4.363 1 97 95 SER A N 1
ATOM 684 C CA . SER A 1 95 ? 6.934 -16.25 3.434 1 97 95 SER A CA 1
ATOM 685 C C . SER A 1 95 ? 7.758 -16.609 2.199 1 97 95 SER A C 1
ATOM 687 O O . SER A 1 95 ? 7.84 -17.766 1.811 1 97 95 SER A O 1
ATOM 689 N N . TYR A 1 96 ? 8.367 -15.633 1.568 1 97.06 96 TYR A N 1
ATOM 690 C CA . TYR A 1 96 ? 9.203 -15.883 0.397 1 97.06 96 TYR A CA 1
ATOM 691 C C . TYR A 1 96 ? 10.375 -16.797 0.745 1 97.06 96 TYR A C 1
ATOM 693 O O . TYR A 1 96 ? 10.781 -17.625 -0.065 1 97.06 96 TYR A O 1
ATOM 701 N N . SER A 1 97 ? 10.961 -16.594 1.921 1 96.38 97 SER A N 1
ATOM 702 C CA . SER A 1 97 ? 12.055 -17.453 2.354 1 96.38 97 SER A CA 1
ATOM 703 C C . SER A 1 97 ? 11.602 -18.906 2.486 1 96.38 97 SER A C 1
ATOM 705 O O . SER A 1 97 ? 12.336 -19.828 2.135 1 96.38 97 SER A O 1
ATOM 707 N N . TYR A 1 98 ? 10.477 -19.062 3.014 1 94.5 98 TYR A N 1
ATOM 708 C CA . TYR A 1 98 ? 9.906 -20.391 3.148 1 94.5 98 TYR A CA 1
ATOM 709 C C . TYR A 1 98 ? 9.75 -21.062 1.787 1 94.5 98 TYR A C 1
ATOM 711 O O . TYR A 1 98 ? 10.109 -22.219 1.614 1 94.5 98 TYR A O 1
ATOM 719 N N . VAL A 1 99 ? 9.234 -20.359 0.873 1 92.81 99 VAL A N 1
ATOM 720 C CA . VAL A 1 99 ? 9.047 -20.891 -0.476 1 92.81 99 VAL A CA 1
ATOM 721 C C . VAL A 1 99 ? 10.406 -21.219 -1.095 1 92.81 99 VAL A C 1
ATOM 723 O O . VAL A 1 99 ? 10.578 -22.281 -1.688 1 92.81 99 VAL A O 1
ATOM 726 N N . ALA A 1 100 ? 11.312 -20.266 -0.971 1 93.31 100 ALA A N 1
ATOM 727 C CA . ALA A 1 100 ? 12.641 -20.469 -1.535 1 93.31 100 ALA A CA 1
ATOM 728 C C . ALA A 1 100 ? 13.305 -21.703 -0.941 1 93.31 100 ALA A C 1
ATOM 730 O O . ALA A 1 100 ? 13.898 -22.516 -1.666 1 93.31 100 ALA A O 1
ATOM 731 N N . TYR A 1 101 ? 13.242 -21.844 0.34 1 90.62 101 TYR A N 1
ATOM 732 C CA . TYR A 1 101 ? 13.836 -22.984 1.019 1 90.62 101 TYR A CA 1
ATOM 733 C C . TYR A 1 101 ? 13.227 -24.281 0.52 1 90.62 101 TYR A C 1
ATOM 735 O O . TYR A 1 101 ? 13.945 -25.25 0.237 1 90.62 101 TYR A O 1
ATOM 743 N N . TYR A 1 102 ? 11.953 -24.328 0.445 1 87.31 102 TYR A N 1
ATOM 744 C CA . TYR A 1 102 ? 11.273 -25.531 -0.023 1 87.31 102 TYR A CA 1
ATOM 745 C C . TYR A 1 102 ? 11.711 -25.891 -1.436 1 87.31 102 TYR A C 1
ATOM 747 O O . TYR A 1 102 ? 12.031 -27.047 -1.717 1 87.31 102 TYR A O 1
ATOM 755 N N . LEU A 1 103 ? 11.703 -24.922 -2.266 1 85.19 103 LEU A N 1
ATOM 756 C CA . LEU A 1 103 ? 12.047 -25.172 -3.66 1 85.19 103 LEU A CA 1
ATOM 757 C C . LEU A 1 103 ? 13.523 -25.547 -3.797 1 85.19 103 LEU A C 1
ATOM 759 O O . LEU A 1 103 ? 13.883 -26.344 -4.672 1 85.19 103 LEU A O 1
ATOM 763 N N . TYR A 1 104 ? 14.336 -24.922 -3.01 1 83.62 104 TYR A N 1
ATOM 764 C CA . TYR A 1 104 ? 15.758 -25.25 -3.021 1 83.62 104 TYR A CA 1
ATOM 765 C C . TYR A 1 104 ? 15.992 -26.672 -2.525 1 83.62 104 TYR A C 1
ATOM 767 O O . TYR A 1 104 ? 16.828 -27.406 -3.076 1 83.62 104 TYR A O 1
ATOM 775 N N . SER A 1 105 ? 15.344 -27.078 -1.538 1 82.25 105 SER A N 1
ATOM 776 C CA . SER A 1 105 ? 15.516 -28.391 -0.922 1 82.25 105 SER A CA 1
ATOM 777 C C . SER A 1 105 ? 14.844 -29.484 -1.753 1 82.25 105 SER A C 1
ATOM 779 O O . SER A 1 105 ? 15.188 -30.656 -1.635 1 82.25 105 SER A O 1
ATOM 781 N N . HIS A 1 106 ? 13.805 -29.031 -2.424 1 72.75 106 HIS A N 1
ATOM 782 C CA . HIS A 1 106 ? 13.109 -29.953 -3.293 1 72.75 106 HIS A CA 1
ATOM 783 C C . HIS A 1 106 ? 13.25 -29.562 -4.758 1 72.75 106 HIS A C 1
ATOM 785 O O . HIS A 1 106 ? 12.281 -29.141 -5.391 1 72.75 106 HIS A O 1
ATOM 791 N N . PRO A 1 107 ? 14.562 -29.594 -5.234 1 58.06 107 PRO A N 1
ATOM 792 C CA . PRO A 1 107 ? 14.781 -29.172 -6.617 1 58.06 107 PRO A CA 1
ATOM 793 C C . PRO A 1 107 ? 14.062 -30.062 -7.625 1 58.06 107 PRO A C 1
ATOM 795 O O . PRO A 1 107 ? 13.992 -31.281 -7.438 1 58.06 107 PRO A O 1
ATOM 798 N N . PHE A 1 108 ? 12.977 -29.562 -8.055 1 50.28 108 PHE A N 1
ATOM 799 C CA . PHE A 1 108 ? 12.25 -30.344 -9.039 1 50.28 108 PHE A CA 1
ATOM 800 C C . PHE A 1 108 ? 13.164 -30.75 -10.188 1 50.28 108 PHE A C 1
ATOM 802 O O . PHE A 1 108 ? 12.703 -31.297 -11.195 1 50.28 108 PHE A O 1
ATOM 809 N N . THR A 1 109 ? 14.43 -30.375 -10.211 1 43.72 109 THR A N 1
ATOM 810 C CA . THR A 1 109 ? 15.25 -30.641 -11.383 1 43.72 109 THR A CA 1
ATOM 811 C C . THR A 1 109 ? 15.266 -32.125 -11.719 1 43.72 109 THR A C 1
ATOM 813 O O . THR A 1 109 ? 15.703 -32.531 -12.797 1 43.72 109 THR A O 1
ATOM 816 N N . ARG A 1 110 ? 15.484 -33.125 -10.766 1 38.16 110 ARG A N 1
ATOM 817 C CA . ARG A 1 110 ? 16.109 -34.344 -11.266 1 38.16 110 ARG A CA 1
ATOM 818 C C . ARG A 1 110 ? 15.211 -35.062 -12.266 1 38.16 110 ARG A C 1
ATOM 820 O O . ARG A 1 110 ? 13.992 -35.094 -12.086 1 38.16 110 ARG A O 1
ATOM 827 N N . PRO A 1 111 ? 15.617 -35.438 -13.445 1 33.12 111 PRO A N 1
ATOM 828 C CA . PRO A 1 111 ? 15.273 -36.625 -14.227 1 33.12 111 PRO A CA 1
ATOM 829 C C . PRO A 1 111 ? 15.086 -37.875 -13.359 1 33.12 111 PRO A C 1
ATOM 831 O O . PRO A 1 111 ? 15.93 -38.156 -12.516 1 33.12 111 PRO A O 1
ATOM 834 N N . GLY A 1 112 ? 13.906 -38.25 -12.75 1 31.98 112 GLY A N 1
ATOM 835 C CA . GLY A 1 112 ? 13.469 -39.438 -12 1 31.98 112 GLY A CA 1
ATOM 836 C C . GLY A 1 112 ? 12.742 -39.062 -10.719 1 31.98 112 GLY A C 1
ATOM 837 O O . GLY A 1 112 ? 12.289 -39.938 -9.984 1 31.98 112 GLY A O 1
ATOM 838 N N . GLU A 1 113 ? 13.203 -38.031 -9.922 1 36 113 GLU A N 1
ATOM 839 C CA . GLU A 1 113 ? 12.727 -37.906 -8.547 1 36 113 GLU A CA 1
ATOM 840 C C . GLU A 1 113 ? 11.281 -37.406 -8.508 1 36 113 GLU A C 1
ATOM 842 O O . GLU A 1 113 ? 10.844 -36.656 -9.398 1 36 113 GLU A O 1
ATOM 847 N N . HIS A 1 114 ? 10.445 -37.938 -7.566 1 30.88 114 HIS A N 1
ATOM 848 C CA . HIS A 1 114 ? 9.062 -38.062 -7.129 1 30.88 114 HIS A CA 1
ATOM 849 C C . HIS A 1 114 ? 8.5 -36.75 -6.641 1 30.88 114 HIS A C 1
ATOM 851 O O . HIS A 1 114 ? 9.141 -36.062 -5.84 1 30.88 114 HIS A O 1
ATOM 857 N N . ILE A 1 115 ? 8.094 -36 -7.387 1 34.81 115 ILE A N 1
ATOM 858 C CA . ILE A 1 115 ? 7.336 -34.875 -6.84 1 34.81 115 ILE A CA 1
ATOM 859 C C . ILE A 1 115 ? 6.332 -35.375 -5.809 1 34.81 115 ILE A C 1
ATOM 861 O O . ILE A 1 115 ? 5.5 -36.25 -6.117 1 34.81 115 ILE A O 1
ATOM 865 N N . SER A 1 116 ? 6.594 -35.375 -4.566 1 31.83 116 SER A N 1
ATOM 866 C CA . SER A 1 116 ? 5.68 -35.719 -3.484 1 31.83 116 SER A CA 1
ATOM 867 C C . SER A 1 116 ? 4.512 -34.75 -3.412 1 31.83 116 SER A C 1
ATOM 869 O O . SER A 1 116 ? 4.715 -33.531 -3.408 1 31.83 116 SER A O 1
ATOM 871 N N . SER A 1 117 ? 3.482 -34.969 -4.141 1 32.78 117 SER A N 1
ATOM 872 C CA . SER A 1 117 ? 2.244 -34.219 -3.979 1 32.78 117 SER A CA 1
ATOM 873 C C . SER A 1 117 ? 1.661 -34.406 -2.582 1 32.78 117 SER A C 1
ATOM 875 O O . SER A 1 117 ? 1.578 -35.531 -2.086 1 32.78 117 SER A O 1
ATOM 877 N N . ALA A 1 118 ? 1.763 -33.438 -1.64 1 31.08 118 ALA A N 1
ATOM 878 C CA . ALA A 1 118 ? 1.061 -33.562 -0.365 1 31.08 118 ALA A CA 1
ATOM 879 C C . ALA A 1 118 ? -0.375 -33.031 -0.477 1 31.08 118 ALA A C 1
ATOM 881 O O . ALA A 1 118 ? -0.629 -32.031 -1.114 1 31.08 118 ALA A O 1
ATOM 882 N N . SER A 1 119 ? -1.422 -33.875 -0.564 1 31.92 119 SER A N 1
ATOM 883 C CA . SER A 1 119 ? -2.844 -33.531 -0.47 1 31.92 119 SER A CA 1
ATOM 884 C C . SER A 1 119 ? -3.262 -33.312 0.978 1 31.92 119 SER A C 1
ATOM 886 O O . SER A 1 119 ? -2.818 -34.031 1.882 1 31.92 119 SER A O 1
ATOM 888 N N . ALA A 1 120 ? -3.613 -32.031 1.312 1 32.31 120 ALA A N 1
ATOM 889 C CA . ALA A 1 120 ? -4.227 -31.859 2.625 1 32.31 120 ALA A CA 1
ATOM 890 C C . ALA A 1 120 ? -5.738 -32.062 2.555 1 32.31 120 ALA A C 1
ATOM 892 O O . ALA A 1 120 ? -6.41 -31.438 1.722 1 32.31 120 ALA A O 1
ATOM 893 N N . ARG A 1 121 ? -6.355 -33.281 2.898 1 32.41 121 ARG A N 1
ATOM 894 C CA . ARG A 1 121 ? -7.785 -33.531 3.072 1 32.41 121 ARG A CA 1
ATOM 895 C C . ARG A 1 121 ? -8.273 -33 4.422 1 32.41 121 ARG A C 1
ATOM 897 O O . ARG A 1 121 ? -7.605 -33.188 5.441 1 32.41 121 ARG A O 1
ATOM 904 N N . PHE A 1 122 ? -9.141 -31.922 4.336 1 31.66 122 PHE A N 1
ATOM 905 C CA . PHE A 1 122 ? -9.812 -31.516 5.559 1 31.66 122 PHE A CA 1
ATOM 906 C C . PHE A 1 122 ? -10.859 -32.531 5.973 1 31.66 122 PHE A C 1
ATOM 908 O O . PHE A 1 122 ? -11.758 -32.875 5.191 1 31.66 122 PHE A O 1
ATOM 915 N N . SER A 1 123 ? -10.547 -33.531 6.641 1 32.47 123 SER A N 1
ATOM 916 C CA . SER A 1 123 ? -11.594 -34.375 7.207 1 32.47 123 SER A CA 1
ATOM 917 C C . SER A 1 123 ? -12.445 -33.594 8.211 1 32.47 123 SER A C 1
ATOM 919 O O . SER A 1 123 ? -11.969 -32.656 8.836 1 32.47 123 SER A O 1
ATOM 921 N N . GLY A 1 124 ? -13.867 -33.625 8.055 1 32.22 124 GLY A N 1
ATOM 922 C CA . GLY A 1 124 ? -14.867 -33.062 8.938 1 32.22 124 GLY A CA 1
ATOM 923 C C . GLY A 1 124 ? -14.414 -32.969 10.375 1 32.22 124 GLY A C 1
ATOM 924 O O . GLY A 1 124 ? -15.008 -32.219 11.172 1 32.22 124 GLY A O 1
ATOM 925 N N . SER A 1 125 ? -13.867 -34.031 10.875 1 34.41 125 SER A N 1
ATOM 926 C CA . SER A 1 125 ? -13.641 -34 12.312 1 34.41 125 SER A CA 1
ATOM 927 C C . SER A 1 125 ? -12.445 -33.125 12.672 1 34.41 125 SER A C 1
ATOM 929 O O . SER A 1 125 ? -12.352 -32.625 13.797 1 34.41 125 SER A O 1
ATOM 931 N N . SER A 1 126 ? -11.227 -33.5 12.219 1 33.88 126 SER A N 1
ATOM 932 C CA . SER A 1 126 ? -10.055 -32.812 12.75 1 33.88 126 SER A CA 1
ATOM 933 C C . SER A 1 126 ? -9.68 -31.609 11.883 1 33.88 126 SER A C 1
ATOM 935 O O . SER A 1 126 ? -9.766 -31.672 10.656 1 33.88 126 SER A O 1
ATOM 937 N N . TYR A 1 127 ? -9.938 -30.359 12.344 1 36.12 127 TYR A N 1
ATOM 938 C CA . TYR A 1 127 ? -9.695 -29.031 11.781 1 36.12 127 TYR A CA 1
ATOM 939 C C . TYR A 1 127 ? -8.328 -28.984 11.102 1 36.12 127 TYR A C 1
ATOM 941 O O . TYR A 1 127 ? -7.945 -27.938 10.555 1 36.12 127 TYR A O 1
ATOM 949 N N . LEU A 1 128 ? -7.453 -29.953 11.414 1 32.44 128 LEU A N 1
ATOM 950 C CA . LEU A 1 128 ? -6.098 -29.906 10.875 1 32.44 128 LEU A CA 1
ATOM 951 C C . LEU A 1 128 ? -5.996 -30.672 9.57 1 32.44 128 LEU A C 1
ATOM 953 O O . LEU A 1 128 ? -6.504 -31.797 9.469 1 32.44 128 LEU A O 1
ATOM 957 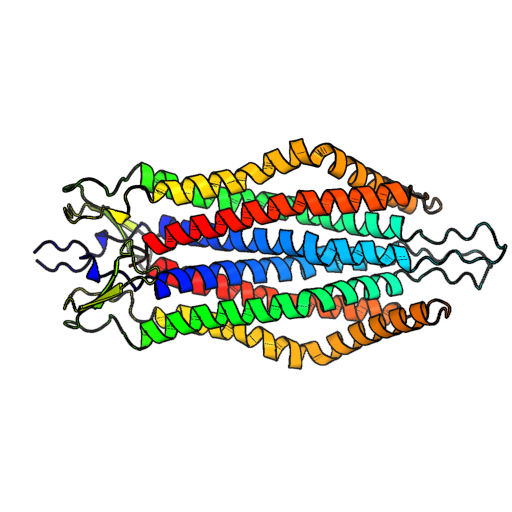N N . PRO A 1 129 ? -5.707 -30.109 8.469 1 35.53 129 PRO A N 1
ATOM 958 C CA . PRO A 1 129 ? -5.629 -30.844 7.207 1 35.53 129 PRO A CA 1
ATOM 959 C C . PRO A 1 129 ? -4.562 -31.938 7.223 1 35.53 129 PRO A C 1
ATOM 961 O O . PRO A 1 129 ? -3.533 -31.781 7.887 1 35.53 129 PRO A O 1
ATOM 964 N N . GLU A 1 130 ? -4.824 -33.25 7.043 1 34.81 130 GLU A N 1
ATOM 965 C CA . GLU A 1 130 ? -3.891 -34.344 6.875 1 34.81 130 GLU A CA 1
ATOM 966 C C . GLU A 1 130 ? -3.139 -34.25 5.551 1 34.81 130 GLU A C 1
ATOM 968 O O . GLU A 1 130 ? -3.752 -34.094 4.492 1 34.81 130 GLU A O 1
ATOM 973 N N . THR A 1 131 ? -1.921 -33.844 5.578 1 35.22 131 THR A N 1
ATOM 974 C CA . THR A 1 131 ? -1.061 -33.625 4.418 1 35.22 131 THR A CA 1
ATOM 975 C C . THR A 1 131 ? -0.461 -34.969 3.957 1 35.22 131 THR A C 1
ATOM 977 O O . THR A 1 131 ? 0.057 -35.719 4.77 1 35.22 131 THR A O 1
ATOM 980 N N . SER A 1 132 ? -0.979 -35.719 2.992 1 31 132 SER A N 1
ATOM 981 C CA . SER A 1 132 ? -0.351 -36.938 2.475 1 31 132 SER A CA 1
ATOM 982 C C . SER A 1 132 ? 0.584 -36.625 1.312 1 31 132 SER A C 1
ATOM 984 O O . SER A 1 132 ? 0.24 -35.844 0.427 1 31 132 SER A O 1
ATOM 986 N N . VAL A 1 133 ? 1.797 -36.781 1.491 1 31.66 133 VAL A N 1
ATOM 987 C CA . VAL A 1 133 ? 2.904 -36.531 0.571 1 31.66 133 VAL A CA 1
ATOM 988 C C . VAL A 1 133 ? 3.033 -37.719 -0.39 1 31.66 133 VAL A C 1
ATOM 990 O O . VAL A 1 133 ? 3.201 -38.875 0.039 1 31.66 133 VAL A O 1
ATOM 993 N N . HIS A 1 134 ? 2.33 -37.75 -1.576 1 31.61 134 HIS A N 1
ATOM 994 C CA . HIS A 1 134 ? 2.557 -38.812 -2.521 1 31.61 134 HIS A CA 1
ATOM 995 C C . HIS A 1 134 ? 3.695 -38.5 -3.48 1 31.61 134 HIS A C 1
ATOM 997 O O . HIS A 1 134 ? 3.766 -37.375 -4.004 1 31.61 134 HIS A O 1
ATOM 1003 N N . ARG A 1 135 ? 4.871 -39.188 -3.449 1 31.48 135 ARG A N 1
ATOM 1004 C CA . ARG A 1 135 ? 6.164 -39.125 -4.129 1 31.48 135 ARG A CA 1
ATOM 1005 C C . ARG A 1 135 ? 6.035 -39.594 -5.582 1 31.48 135 ARG A C 1
ATOM 1007 O O . ARG A 1 135 ? 5.664 -40.719 -5.848 1 31.48 135 ARG A O 1
ATOM 1014 N N . GLU A 1 136 ? 5.418 -38.781 -6.562 1 33.09 136 GLU A N 1
ATOM 1015 C CA . GLU A 1 136 ? 5.387 -39.406 -7.895 1 33.09 136 GLU A CA 1
ATOM 1016 C C . GLU A 1 136 ? 6.645 -39.062 -8.688 1 33.09 136 GLU A C 1
ATOM 1018 O O . GLU A 1 136 ? 7.172 -37.938 -8.57 1 33.09 136 GLU A O 1
ATOM 1023 N N . GLU A 1 137 ? 7.562 -39.906 -9.273 1 31.5 137 GLU A N 1
ATOM 1024 C CA . GLU A 1 137 ? 8.773 -39.969 -10.086 1 31.5 137 GLU A CA 1
ATOM 1025 C C . GLU A 1 137 ? 8.594 -39.219 -11.406 1 31.5 137 GLU A C 1
ATOM 1027 O O . GLU A 1 137 ? 7.953 -39.719 -12.328 1 31.5 137 GLU A O 1
ATOM 1032 N N . THR A 1 138 ? 8.031 -38.094 -11.555 1 32.59 138 THR A N 1
ATOM 1033 C CA . THR A 1 138 ? 7.777 -37.625 -12.922 1 32.59 138 THR A CA 1
ATOM 1034 C C . THR A 1 138 ? 9.07 -37.188 -13.602 1 32.59 138 THR A C 1
ATOM 1036 O O . THR A 1 138 ? 9.852 -36.438 -13.039 1 32.59 138 THR A O 1
ATOM 1039 N N . GLY A 1 139 ? 9.844 -37.844 -14.492 1 30.86 139 GLY A N 1
ATOM 1040 C CA . GLY A 1 139 ? 10.969 -37.562 -15.375 1 30.86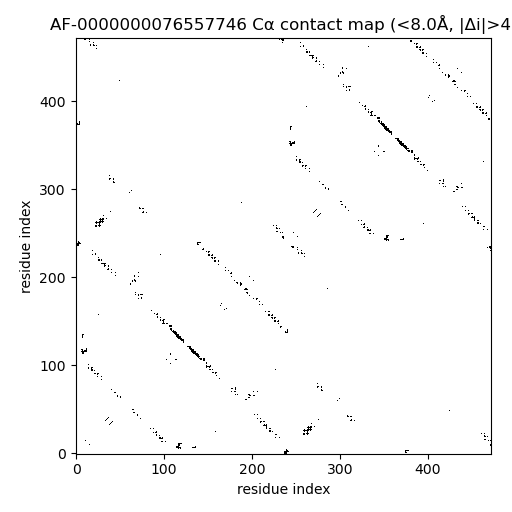 139 GLY A CA 1
ATOM 1041 C C . GLY A 1 139 ? 10.836 -36.25 -16.109 1 30.86 139 GLY A C 1
ATOM 1042 O O . GLY A 1 139 ? 11.57 -35.969 -17.062 1 30.86 139 GLY A O 1
ATOM 1043 N N . GLY A 1 140 ? 9.57 -35.781 -16.406 1 32.72 140 GLY A N 1
ATOM 1044 C CA . GLY A 1 140 ? 9.469 -34.656 -17.359 1 32.72 140 GLY A CA 1
ATOM 1045 C C . GLY A 1 140 ? 10.281 -33.469 -16.953 1 32.72 140 GLY A C 1
ATOM 1046 O O . GLY A 1 140 ? 10.711 -33.344 -15.805 1 32.72 140 GLY A O 1
ATOM 1047 N N . GLU A 1 141 ? 10.945 -32.781 -18.031 1 32.16 141 GLU A N 1
ATOM 1048 C CA . GLU A 1 141 ? 11.789 -31.594 -18.031 1 32.16 141 GLU A CA 1
ATOM 1049 C C . GLU A 1 141 ? 11.211 -30.5 -17.125 1 32.16 141 GLU A C 1
ATOM 1051 O O . GLU A 1 141 ? 10.273 -29.797 -17.516 1 32.16 141 GLU A O 1
ATOM 1056 N N . PHE A 1 142 ? 10.742 -30.703 -16.156 1 39.31 142 PHE A N 1
ATOM 1057 C CA . PHE A 1 142 ? 10.445 -29.734 -15.102 1 39.31 142 PHE A CA 1
ATOM 1058 C C . PHE A 1 142 ? 11.547 -28.688 -14.992 1 39.31 142 PHE A C 1
ATOM 1060 O O . PHE A 1 142 ? 12.234 -28.609 -13.977 1 39.31 142 PHE A O 1
ATOM 1067 N N . PHE A 1 143 ? 12.273 -28.484 -16.047 1 40 143 PHE A N 1
ATOM 1068 C CA . PHE A 1 143 ? 13.336 -27.516 -16.266 1 40 143 PHE A CA 1
ATOM 1069 C C . PHE A 1 143 ? 12.961 -26.156 -15.672 1 40 143 PHE A C 1
ATOM 1071 O O . PHE A 1 143 ? 13.82 -25.438 -15.148 1 40 143 PHE A O 1
ATOM 1078 N N . GLY A 1 144 ? 11.688 -25.703 -15.914 1 44.66 144 GLY A N 1
ATOM 1079 C CA . GLY A 1 144 ? 11.383 -24.312 -15.625 1 44.66 144 GLY A CA 1
ATOM 1080 C C . GLY A 1 144 ? 11.414 -23.984 -14.148 1 44.66 144 GLY A C 1
ATOM 1081 O O . GLY A 1 144 ? 11.375 -22.828 -13.758 1 44.66 144 GLY A O 1
ATOM 1082 N N . MET A 1 145 ? 11.227 -25.047 -13.414 1 52.38 145 MET A N 1
ATOM 1083 C CA . MET A 1 145 ? 11.219 -24.828 -11.969 1 52.38 145 MET A CA 1
ATOM 1084 C C . MET A 1 145 ? 12.641 -24.703 -11.43 1 52.38 145 MET A C 1
ATOM 1086 O O . MET A 1 145 ? 12.844 -24.188 -10.328 1 52.38 145 MET A O 1
ATOM 1090 N N . ALA A 1 146 ? 13.594 -25.172 -12.344 1 58.34 146 ALA A N 1
ATOM 1091 C CA . ALA A 1 146 ? 14.961 -25.047 -11.859 1 58.34 146 ALA A CA 1
ATOM 1092 C C . ALA A 1 146 ? 15.344 -23.578 -11.68 1 58.34 146 ALA A C 1
ATOM 1094 O O . ALA A 1 146 ? 15.109 -22.75 -12.57 1 58.34 146 ALA A O 1
ATOM 1095 N N . GLY A 1 147 ? 15.68 -23.172 -10.641 1 78.12 147 GLY A N 1
ATOM 1096 C CA . GLY A 1 147 ? 16.172 -21.844 -10.359 1 78.12 147 GLY A CA 1
ATOM 1097 C C . GLY A 1 147 ? 15.078 -20.891 -9.891 1 78.12 147 GLY A C 1
ATOM 1098 O O . GLY A 1 147 ? 15.352 -19.734 -9.578 1 78.12 147 GLY A O 1
ATOM 1099 N N . THR A 1 148 ? 13.836 -21.516 -9.852 1 85.44 148 THR A N 1
ATOM 1100 C CA . THR A 1 148 ? 12.742 -20.641 -9.469 1 85.44 148 THR A CA 1
ATOM 1101 C C . THR A 1 148 ? 12.898 -20.188 -8.016 1 85.44 148 THR A C 1
ATOM 1103 O O . THR A 1 148 ? 12.422 -19.109 -7.641 1 85.44 148 THR A O 1
ATOM 1106 N N . TRP A 1 149 ? 13.672 -21.016 -7.254 1 89.69 149 TRP A N 1
ATOM 1107 C CA . TRP A 1 149 ? 13.883 -20.656 -5.859 1 89.69 149 TRP A CA 1
ATOM 1108 C C . TRP A 1 149 ? 14.633 -19.328 -5.754 1 89.69 149 TRP A C 1
ATOM 1110 O O . TRP A 1 149 ? 14.461 -18.594 -4.781 1 89.69 149 TRP A O 1
ATOM 1120 N N . MET A 1 150 ? 15.43 -18.953 -6.734 1 92.5 150 MET A N 1
ATOM 1121 C CA . MET A 1 150 ? 16.219 -17.734 -6.703 1 92.5 150 MET A CA 1
ATOM 1122 C C . MET A 1 150 ? 15.336 -16.5 -6.746 1 92.5 150 MET A C 1
ATOM 1124 O O . MET A 1 150 ? 15.672 -15.453 -6.176 1 92.5 150 MET A O 1
ATOM 1128 N N . PHE A 1 151 ? 14.227 -16.562 -7.48 1 94.06 151 PHE A N 1
ATOM 1129 C CA . PHE A 1 151 ? 13.281 -15.445 -7.516 1 94.06 151 PHE A CA 1
ATOM 1130 C C . PHE A 1 151 ? 12.758 -15.133 -6.121 1 94.06 151 PHE A C 1
ATOM 1132 O O . PHE A 1 151 ? 12.719 -13.969 -5.711 1 94.06 151 PHE A O 1
ATOM 1139 N N . PHE A 1 152 ? 12.438 -16.172 -5.414 1 96 152 PHE A N 1
ATOM 1140 C CA . PHE A 1 152 ? 11.867 -15.984 -4.082 1 96 152 PHE A CA 1
ATOM 1141 C C . PHE A 1 152 ? 12.953 -15.633 -3.074 1 96 152 PHE A C 1
ATOM 1143 O O . PHE A 1 152 ? 12.734 -14.805 -2.182 1 96 152 PHE A O 1
ATOM 1150 N N . ALA A 1 153 ? 14.102 -16.203 -3.217 1 95.88 153 ALA A N 1
ATOM 1151 C CA . ALA A 1 153 ? 15.203 -15.891 -2.316 1 95.88 153 ALA A CA 1
ATOM 1152 C C . ALA A 1 153 ? 15.633 -14.438 -2.475 1 95.88 153 ALA A C 1
ATOM 1154 O O . ALA A 1 153 ? 15.883 -13.742 -1.484 1 95.88 153 ALA A O 1
ATOM 1155 N N . THR A 1 154 ? 15.75 -14.023 -3.678 1 96.94 154 THR A N 1
ATOM 1156 C CA . THR A 1 154 ? 16.141 -12.641 -3.939 1 96.94 154 THR A CA 1
ATOM 1157 C C . THR A 1 154 ? 15.07 -11.672 -3.422 1 96.94 154 THR A C 1
ATOM 1159 O O . THR A 1 154 ? 15.391 -10.641 -2.83 1 96.94 154 THR A O 1
ATOM 1162 N N . SER A 1 155 ? 13.789 -12 -3.691 1 98.19 155 SER A N 1
ATOM 1163 C CA . SER A 1 155 ? 12.695 -11.18 -3.176 1 98.19 155 SER A CA 1
ATOM 1164 C C . SER A 1 155 ? 12.742 -11.094 -1.654 1 98.19 155 SER A C 1
ATOM 1166 O O . SER A 1 155 ? 12.594 -10.008 -1.087 1 98.19 155 SER A O 1
ATOM 1168 N N . ALA A 1 156 ? 12.977 -12.203 -1.017 1 98.19 156 ALA A N 1
ATOM 1169 C CA . ALA A 1 156 ? 13.07 -12.219 0.442 1 98.19 156 ALA A CA 1
ATOM 1170 C C . ALA A 1 156 ? 14.219 -11.352 0.936 1 98.19 156 ALA A C 1
ATOM 1172 O O . ALA A 1 156 ? 14.062 -10.594 1.899 1 98.19 156 ALA A O 1
ATOM 1173 N N . THR A 1 157 ? 15.305 -11.453 0.256 1 97.81 157 THR A N 1
ATOM 1174 C CA . THR A 1 157 ? 16.484 -10.695 0.642 1 97.81 157 THR A CA 1
ATOM 1175 C C . THR A 1 157 ? 16.25 -9.195 0.471 1 97.81 157 THR A C 1
ATOM 1177 O O . THR A 1 157 ? 16.641 -8.398 1.325 1 97.81 157 THR A O 1
ATOM 1180 N N . LEU A 1 158 ? 15.602 -8.828 -0.604 1 98.12 158 LEU A N 1
ATOM 1181 C CA . LEU A 1 158 ? 15.289 -7.426 -0.848 1 98.12 158 LEU A CA 1
ATOM 1182 C C . LEU A 1 158 ? 14.367 -6.875 0.234 1 98.12 158 LEU A C 1
ATOM 1184 O O . LEU A 1 158 ? 14.602 -5.777 0.752 1 98.12 158 LEU A O 1
ATOM 1188 N N . LEU A 1 159 ? 13.336 -7.602 0.573 1 98.44 159 LEU A N 1
ATOM 1189 C CA . LEU A 1 159 ? 12.414 -7.164 1.616 1 98.44 159 LEU A CA 1
ATOM 1190 C C . LEU A 1 159 ? 13.117 -7.082 2.965 1 98.44 159 LEU A C 1
ATOM 1192 O O . LEU A 1 159 ? 12.984 -6.086 3.682 1 98.44 159 LEU A O 1
ATOM 1196 N N . MET A 1 160 ? 13.922 -8.078 3.254 1 97.56 160 MET A N 1
ATOM 1197 C CA . MET A 1 160 ? 14.633 -8.086 4.527 1 97.56 160 MET A CA 1
ATOM 1198 C C . MET A 1 160 ? 15.672 -6.965 4.57 1 97.56 160 MET A C 1
ATOM 1200 O O . MET A 1 160 ? 15.961 -6.418 5.637 1 97.56 160 MET A O 1
ATOM 1204 N N . GLY A 1 161 ? 16.188 -6.668 3.465 1 97.88 161 GLY A N 1
ATOM 1205 C CA . GLY A 1 161 ? 17.188 -5.621 3.363 1 97.88 161 GLY A CA 1
ATOM 1206 C C . GLY A 1 161 ? 16.656 -4.246 3.727 1 97.88 161 GLY A C 1
ATOM 1207 O O . GLY A 1 161 ? 17.438 -3.338 4.031 1 97.88 161 GLY A O 1
ATOM 1208 N N . ILE A 1 162 ? 15.305 -4.117 3.693 1 97.62 162 ILE A N 1
ATOM 1209 C CA . ILE A 1 162 ? 14.695 -2.838 4.043 1 97.62 162 ILE A CA 1
ATOM 1210 C C . ILE A 1 162 ? 15 -2.506 5.5 1 97.62 162 ILE A C 1
ATOM 1212 O O . ILE A 1 162 ? 15.188 -1.338 5.852 1 97.62 162 ILE A O 1
ATOM 1216 N N . ILE A 1 163 ? 15.133 -3.494 6.336 1 96.62 163 ILE A N 1
ATOM 1217 C CA . ILE A 1 163 ? 15.328 -3.301 7.77 1 96.62 163 ILE A CA 1
ATOM 1218 C C . ILE A 1 163 ? 16.688 -2.674 8.023 1 96.62 163 ILE A C 1
ATOM 1220 O O . ILE A 1 163 ? 16.781 -1.578 8.586 1 96.62 163 ILE A O 1
ATOM 1224 N N . PRO A 1 164 ? 17.797 -3.312 7.574 1 95.56 164 PRO A N 1
ATOM 1225 C CA . PRO A 1 164 ? 19.094 -2.67 7.801 1 95.56 164 PRO A CA 1
ATOM 1226 C C . PRO A 1 164 ? 19.25 -1.363 7.027 1 95.56 164 PRO A C 1
ATOM 1228 O O . PRO A 1 164 ? 19.922 -0.442 7.492 1 95.56 164 PRO A O 1
ATOM 1231 N N . TYR A 1 165 ? 18.656 -1.286 5.887 1 97.38 165 TYR A N 1
ATOM 1232 C CA . TYR A 1 165 ? 18.656 -0.017 5.168 1 97.38 165 TYR A CA 1
ATOM 1233 C C . TYR A 1 165 ? 18.062 1.097 6.023 1 97.38 165 TYR A C 1
ATOM 1235 O O . TYR A 1 165 ? 18.641 2.188 6.113 1 97.38 165 TYR A O 1
ATOM 1243 N N . SER A 1 166 ? 16.969 0.839 6.66 1 95.38 166 SER A N 1
ATOM 1244 C CA . SER A 1 166 ? 16.281 1.824 7.48 1 95.38 166 SER A CA 1
ATOM 1245 C C . SER A 1 166 ? 17.062 2.143 8.75 1 95.38 166 SER A C 1
ATOM 1247 O O . SER A 1 166 ? 17.094 3.295 9.188 1 95.38 166 SER A O 1
ATOM 1249 N N . LYS A 1 167 ? 17.734 1.174 9.297 1 94.38 167 LYS A N 1
ATOM 1250 C CA . LYS A 1 167 ? 18.406 1.35 10.586 1 94.38 167 LYS A CA 1
ATOM 1251 C C . LYS A 1 167 ? 19.812 1.936 10.406 1 94.38 167 LYS A C 1
ATOM 1253 O O . LYS A 1 167 ? 20.359 2.549 11.328 1 94.38 167 LYS A O 1
ATOM 1258 N N . ILE A 1 168 ? 20.406 1.761 9.266 1 94.19 168 ILE A N 1
ATOM 1259 C CA . ILE A 1 168 ? 21.781 2.207 9.078 1 94.19 168 ILE A CA 1
ATOM 1260 C C . ILE A 1 168 ? 21.812 3.455 8.203 1 94.19 168 ILE A C 1
ATOM 1262 O O . ILE A 1 168 ? 22.312 4.504 8.617 1 94.19 168 ILE A O 1
ATOM 1266 N N . VAL A 1 169 ? 21.188 3.346 7.008 1 94.12 169 VAL A N 1
ATOM 1267 C CA . VAL A 1 169 ? 21.25 4.441 6.043 1 94.12 169 VAL A CA 1
ATOM 1268 C C . VAL A 1 169 ? 20.344 5.574 6.488 1 94.12 169 VAL A C 1
ATOM 1270 O O . VAL A 1 169 ? 20.703 6.75 6.398 1 94.12 169 VAL A O 1
ATOM 1273 N N . MET A 1 170 ? 19.125 5.273 7.055 1 95.06 170 MET A N 1
ATOM 1274 C CA . MET A 1 170 ? 18.141 6.293 7.398 1 95.06 170 MET A CA 1
ATOM 1275 C C . MET A 1 170 ? 18.203 6.621 8.883 1 95.06 170 MET A C 1
ATOM 1277 O O . MET A 1 170 ? 17.328 7.316 9.406 1 95.06 170 MET A O 1
ATOM 1281 N N . LYS A 1 171 ? 19.156 6.25 9.57 1 93.81 171 LYS A N 1
ATOM 1282 C CA . LYS A 1 171 ? 19.234 6.398 11.023 1 93.81 171 LYS A CA 1
ATOM 1283 C C . LYS A 1 171 ? 19.234 7.871 11.422 1 93.81 171 LYS A C 1
ATOM 1285 O O . LYS A 1 171 ? 18.422 8.312 12.227 1 93.81 171 LYS A O 1
ATOM 1290 N N . LYS A 1 172 ? 20.141 8.602 10.836 1 93.88 172 LYS A N 1
ATOM 1291 C CA . LYS A 1 172 ? 20.328 10 11.227 1 93.88 172 LYS A CA 1
ATOM 1292 C C . LYS A 1 172 ? 19.078 10.82 10.938 1 93.88 172 LYS A C 1
ATOM 1294 O O . LYS A 1 172 ? 18.625 11.586 11.789 1 93.88 172 LYS A O 1
ATOM 1299 N N . ILE A 1 173 ? 18.5 10.57 9.734 1 94.94 173 ILE A N 1
ATOM 1300 C CA . ILE A 1 173 ? 17.344 11.367 9.344 1 94.94 173 ILE A CA 1
ATOM 1301 C C . ILE A 1 173 ? 16.141 10.969 10.195 1 94.94 173 ILE A C 1
ATOM 1303 O O . ILE A 1 173 ? 15.359 11.828 10.609 1 94.94 173 ILE A O 1
ATOM 1307 N N . ASN A 1 174 ? 16.016 9.742 10.43 1 93.81 174 ASN A N 1
ATOM 1308 C CA . ASN A 1 174 ? 14.922 9.273 11.281 1 93.81 174 ASN A CA 1
ATOM 1309 C C . ASN A 1 174 ? 15.062 9.805 12.703 1 93.81 174 ASN A C 1
ATOM 1311 O O . ASN A 1 174 ? 14.07 10.203 13.32 1 93.81 174 ASN A O 1
ATOM 1315 N N . HIS A 1 175 ? 16.219 9.883 13.203 1 92.56 175 HIS A N 1
ATOM 1316 C CA . HIS A 1 175 ? 16.438 10.391 14.555 1 92.56 175 HIS A CA 1
ATOM 1317 C C . HIS A 1 175 ? 16.125 11.883 14.641 1 92.56 175 HIS A C 1
ATOM 1319 O O . HIS A 1 175 ? 15.508 12.336 15.602 1 92.56 175 HIS A O 1
ATOM 1325 N N . ARG A 1 176 ? 16.531 12.617 13.672 1 92.75 176 ARG A N 1
ATOM 1326 C CA . ARG A 1 176 ? 16.312 14.055 13.68 1 92.75 176 ARG A CA 1
ATOM 1327 C C . ARG A 1 176 ? 14.82 14.375 13.617 1 92.75 176 ARG A C 1
ATOM 1329 O O . ARG A 1 176 ? 14.328 15.203 14.383 1 92.75 176 ARG A O 1
ATOM 1336 N N . LEU A 1 177 ? 14.133 13.695 12.742 1 92.62 177 LEU A N 1
ATOM 1337 C CA . LEU A 1 177 ? 12.703 13.961 12.57 1 92.62 177 LEU A CA 1
ATOM 1338 C C . LEU A 1 177 ? 11.914 13.484 13.781 1 92.62 177 LEU A C 1
ATOM 1340 O O . LEU A 1 177 ? 11.008 14.18 14.242 1 92.62 177 LEU A O 1
ATOM 1344 N N . ASN A 1 178 ? 12.305 12.414 14.32 1 91 178 ASN A N 1
ATOM 1345 C CA . ASN A 1 178 ? 11.609 11.883 15.484 1 91 178 ASN A CA 1
ATOM 1346 C C . ASN A 1 178 ? 11.922 12.688 16.75 1 91 178 ASN A C 1
ATOM 1348 O O . ASN A 1 178 ? 11.039 12.914 17.578 1 91 178 ASN A O 1
ATOM 1352 N N . ALA A 1 179 ? 13.125 13.133 16.844 1 89.62 179 ALA A N 1
ATOM 1353 C CA . ALA A 1 179 ? 13.484 13.977 17.969 1 89.62 179 ALA A CA 1
ATOM 1354 C C . ALA A 1 179 ? 12.734 15.305 17.938 1 89.62 179 ALA A C 1
ATOM 1356 O O . ALA A 1 179 ? 12.273 15.797 18.969 1 89.62 179 ALA A O 1
ATOM 1357 N N . ALA A 1 180 ? 12.672 15.797 16.75 1 88.38 180 ALA A N 1
ATOM 1358 C CA . ALA A 1 180 ? 11.922 17.047 16.578 1 88.38 180 ALA A CA 1
ATOM 1359 C C . ALA A 1 180 ? 10.453 16.859 16.938 1 88.38 180 ALA A C 1
ATOM 1361 O O . ALA A 1 180 ? 9.875 17.672 17.656 1 88.38 180 ALA A O 1
ATOM 1362 N N . GLY A 1 181 ? 9.891 15.812 16.469 1 88.5 181 GLY A N 1
ATOM 1363 C CA . GLY A 1 181 ? 8.5 15.523 16.781 1 88.5 181 GLY A CA 1
ATOM 1364 C C . GLY A 1 181 ? 8.258 15.258 18.266 1 88.5 181 GLY A C 1
ATOM 1365 O O . GLY A 1 181 ? 7.273 15.727 18.828 1 88.5 181 GLY A O 1
ATOM 1366 N N . GLU A 1 182 ? 9.117 14.562 18.875 1 87.69 182 GLU A N 1
ATOM 1367 C CA . GLU A 1 182 ? 9 14.234 20.281 1 87.69 182 GLU A CA 1
ATOM 1368 C C . GLU A 1 182 ? 9.148 15.477 21.156 1 87.69 182 GLU A C 1
ATOM 1370 O O . GLU A 1 182 ? 8.453 15.617 22.172 1 87.69 182 GLU A O 1
ATOM 1375 N N . SER A 1 183 ? 10.07 16.297 20.734 1 85.75 183 SER A N 1
ATOM 1376 C CA . SER A 1 183 ? 10.258 17.531 21.484 1 85.75 183 SER A CA 1
ATOM 1377 C C . SER A 1 183 ? 9.008 18.406 21.422 1 85.75 183 SER A C 1
ATOM 1379 O O . SER A 1 183 ? 8.625 19.016 22.438 1 85.75 183 SER A O 1
ATOM 1381 N N . LEU A 1 184 ? 8.414 18.422 20.281 1 83.25 184 LEU A N 1
ATOM 1382 C CA . LEU A 1 184 ? 7.191 19.203 20.125 1 83.25 184 LEU A CA 1
ATOM 1383 C C . LEU A 1 184 ? 6.055 18.625 20.953 1 83.25 184 LEU A C 1
ATOM 1385 O O . LEU A 1 184 ? 5.301 19.359 21.594 1 83.25 184 LEU A O 1
ATOM 1389 N N . GLU A 1 185 ? 5.957 17.359 20.969 1 83.12 185 GLU A N 1
ATOM 1390 C CA . GLU A 1 185 ? 4.922 16.688 21.75 1 83.12 185 GLU A CA 1
ATOM 1391 C C . GLU A 1 185 ? 5.16 16.875 23.25 1 83.12 185 GLU A C 1
ATOM 1393 O O . GLU A 1 185 ? 4.215 17.031 24.016 1 83.12 185 GLU A O 1
ATOM 1398 N N . ALA A 1 186 ? 6.406 16.797 23.625 1 82.38 186 ALA A N 1
ATOM 1399 C CA . ALA A 1 186 ? 6.762 16.984 25.031 1 82.38 186 ALA A CA 1
ATOM 1400 C C . ALA A 1 186 ? 6.438 18.406 25.5 1 82.38 186 ALA A C 1
ATOM 1402 O O . ALA A 1 186 ? 5.953 18.609 26.609 1 82.38 186 ALA A O 1
ATOM 1403 N N . GLU A 1 187 ? 6.719 19.344 24.672 1 79.88 187 GLU A N 1
ATOM 1404 C CA . GLU A 1 187 ? 6.426 20.734 24.984 1 79.88 187 GLU A CA 1
ATOM 1405 C C . GLU A 1 187 ? 4.922 20.969 25.078 1 79.88 187 GLU A C 1
ATOM 1407 O O . GLU A 1 187 ? 4.461 21.734 25.922 1 79.88 187 GLU A O 1
ATOM 1412 N N . GLU A 1 188 ? 4.219 20.438 24.172 1 75.62 188 GLU A N 1
ATOM 1413 C CA . GLU A 1 188 ? 2.762 20.547 24.219 1 75.62 188 GLU A CA 1
ATOM 1414 C C . GLU A 1 188 ? 2.209 19.953 25.516 1 75.62 188 GLU A C 1
ATOM 1416 O O . GLU A 1 188 ? 1.279 20.516 26.109 1 75.62 188 GLU A O 1
ATOM 1421 N N . ARG A 1 189 ? 2.781 18.875 25.938 1 78.06 189 ARG A N 1
ATOM 1422 C CA . ARG A 1 189 ? 2.338 18.219 27.156 1 78.06 189 ARG A CA 1
ATOM 1423 C C . ARG A 1 189 ? 2.672 19.062 28.391 1 78.06 189 ARG A C 1
ATOM 1425 O O . ARG A 1 189 ? 1.922 19.078 29.359 1 78.06 189 ARG A O 1
ATOM 1432 N N . ARG A 1 190 ? 3.764 19.844 28.266 1 77.56 190 ARG A N 1
ATOM 1433 C CA . ARG A 1 190 ? 4.199 20.656 29.391 1 77.56 190 ARG A CA 1
ATOM 1434 C C . ARG A 1 190 ? 3.514 22.031 29.375 1 77.56 190 ARG A C 1
ATOM 1436 O O . ARG A 1 190 ? 3.674 22.812 30.312 1 77.56 190 ARG A O 1
ATOM 1443 N N . GLY A 1 191 ? 2.654 22.172 28.375 1 67.88 191 GLY A N 1
ATOM 1444 C CA . GLY A 1 191 ? 1.949 23.438 28.281 1 67.88 191 GLY A CA 1
ATOM 1445 C C . GLY A 1 191 ? 2.855 24.609 27.906 1 67.88 191 GLY A C 1
ATOM 1446 O O . GLY A 1 191 ? 2.541 25.766 28.203 1 67.88 191 GLY A O 1
ATOM 1447 N N . MET A 1 192 ? 4.059 24.172 27.547 1 64.69 192 MET A N 1
ATOM 1448 C CA . MET A 1 192 ? 4.988 25.234 27.172 1 64.69 192 MET A CA 1
ATOM 1449 C C . MET A 1 192 ? 4.715 25.703 25.75 1 64.69 192 MET A C 1
ATOM 1451 O O . MET A 1 192 ? 4.062 25.016 24.969 1 64.69 192 MET A O 1
ATOM 1455 N N . GLY A 1 193 ? 4.715 26.969 25.359 1 56.22 193 GLY A N 1
ATOM 1456 C CA . GLY A 1 193 ? 4.527 27.5 24.031 1 56.22 193 GLY A CA 1
ATOM 1457 C C . GLY A 1 193 ? 5.195 26.656 22.953 1 56.22 193 GLY A C 1
ATOM 1458 O O . GLY A 1 193 ? 6 25.781 23.25 1 56.22 193 GLY A O 1
ATOM 1459 N N . LEU A 1 194 ? 4.734 26.578 21.797 1 55.44 194 LEU A N 1
ATOM 1460 C CA . LEU A 1 194 ? 5.191 25.766 20.672 1 55.44 194 LEU A CA 1
ATOM 1461 C C . LEU A 1 194 ? 6.652 26.062 20.344 1 55.44 194 LEU A C 1
ATOM 1463 O O . LEU A 1 194 ? 7.043 27.219 20.203 1 55.44 194 LEU A O 1
ATOM 1467 N N . GLN A 1 195 ? 7.656 25.234 20.828 1 57.78 195 GLN A N 1
ATOM 1468 C CA . GLN A 1 195 ? 9.039 25.344 20.391 1 57.78 195 GLN A CA 1
ATOM 1469 C C . GLN A 1 195 ? 9.125 25.438 18.875 1 57.78 195 GLN A C 1
ATOM 1471 O O . GLN A 1 195 ? 8.344 24.812 18.156 1 57.78 195 GLN A O 1
ATOM 1476 N N . VAL A 1 196 ? 9.766 26.484 18.406 1 63.19 196 VAL A N 1
ATOM 1477 C CA . VAL A 1 196 ? 10.07 26.781 17.016 1 63.19 196 VAL A CA 1
ATOM 1478 C C . VAL A 1 196 ? 11.141 25.812 16.5 1 63.19 196 VAL A C 1
ATOM 1480 O O . VAL A 1 196 ? 12.188 25.641 17.141 1 63.19 196 VAL A O 1
ATOM 1483 N N . VAL A 1 197 ? 10.688 24.75 15.812 1 71.94 197 VAL A N 1
ATOM 1484 C CA . VAL A 1 197 ? 11.688 23.969 15.094 1 71.94 197 VAL A CA 1
ATOM 1485 C C . VAL A 1 197 ? 12.305 24.812 13.984 1 71.94 197 VAL A C 1
ATOM 1487 O O . VAL A 1 197 ? 11.695 25.781 13.516 1 71.94 197 VAL A O 1
ATOM 1490 N N . ASP A 1 198 ? 13.695 24.469 13.781 1 81.5 198 ASP A N 1
ATOM 1491 C CA . ASP A 1 198 ? 14.312 25.094 12.609 1 81.5 198 ASP A CA 1
ATOM 1492 C C . ASP A 1 198 ? 13.578 24.703 11.336 1 81.5 198 ASP A C 1
ATOM 1494 O O . ASP A 1 198 ? 13.656 23.547 10.891 1 81.5 198 ASP A O 1
ATOM 1498 N N . GLU A 1 199 ? 12.898 25.656 10.781 1 82.56 199 GLU A N 1
ATOM 1499 C CA . GLU A 1 199 ? 12.047 25.391 9.625 1 82.56 199 GLU A CA 1
ATOM 1500 C C . GLU A 1 199 ? 12.852 24.844 8.461 1 82.56 199 GLU A C 1
ATOM 1502 O O . GLU A 1 199 ? 12.461 23.844 7.844 1 82.56 199 GLU A O 1
ATOM 1507 N N . GLN A 1 200 ? 13.969 25.531 8.172 1 86.06 200 GLN A N 1
ATOM 1508 C CA . GLN A 1 200 ? 14.766 25.109 7.02 1 86.06 200 GLN A CA 1
ATOM 1509 C C . GLN A 1 200 ? 15.305 23.703 7.199 1 86.06 200 GLN A C 1
ATOM 1511 O O . GLN A 1 200 ? 15.289 22.906 6.262 1 86.06 200 GLN A O 1
ATOM 1516 N N . SER A 1 201 ? 15.773 23.406 8.375 1 89 201 SER A N 1
ATOM 1517 C CA . SER A 1 201 ? 16.312 22.078 8.641 1 89 201 SER A CA 1
ATOM 1518 C C . SER A 1 201 ? 15.219 21.016 8.602 1 89 201 SER A C 1
ATOM 1520 O O . SER A 1 201 ? 15.445 19.922 8.109 1 89 201 SER A O 1
ATOM 1522 N N . THR A 1 202 ? 14.062 21.312 9.078 1 89.75 202 THR A N 1
ATOM 1523 C CA . THR A 1 202 ? 12.938 20.375 9.094 1 89.75 202 THR A CA 1
ATOM 1524 C C . THR A 1 202 ? 12.508 20.031 7.672 1 89.75 202 THR A C 1
ATOM 1526 O O . THR A 1 202 ? 12.344 18.859 7.344 1 89.75 202 THR A O 1
ATOM 1529 N N . TRP A 1 203 ? 12.414 21.094 6.84 1 92 203 TRP A N 1
ATOM 1530 C CA . TRP A 1 203 ? 12 20.859 5.461 1 92 203 TRP A CA 1
ATOM 1531 C C . TRP A 1 203 ? 13.055 20.047 4.707 1 92 203 TRP A C 1
ATOM 1533 O O . TRP A 1 203 ? 12.719 19.156 3.92 1 92 203 TRP A O 1
ATOM 1543 N N . ARG A 1 204 ? 14.25 20.344 4.977 1 92.25 204 ARG A N 1
ATOM 1544 C CA . ARG A 1 204 ? 15.344 19.609 4.352 1 92.25 204 ARG A CA 1
ATOM 1545 C C . ARG A 1 204 ? 15.336 18.141 4.789 1 92.25 204 ARG A C 1
ATOM 1547 O O . ARG A 1 204 ? 15.539 17.25 3.969 1 92.25 204 ARG A O 1
ATOM 1554 N N . ASP A 1 205 ? 15.141 17.891 6.062 1 94.75 205 ASP A N 1
ATOM 1555 C CA . ASP A 1 205 ? 15.109 16.531 6.578 1 94.75 205 ASP A CA 1
ATOM 1556 C C . ASP A 1 205 ? 13.93 15.742 6.008 1 94.75 205 ASP A C 1
ATOM 1558 O O . ASP A 1 205 ? 14.062 14.562 5.691 1 94.75 205 ASP A O 1
ATOM 1562 N N . LEU A 1 206 ? 12.797 16.375 5.867 1 94.69 206 LEU A N 1
ATOM 1563 C CA . LEU A 1 206 ? 11.633 15.719 5.281 1 94.69 206 LEU A CA 1
ATOM 1564 C C . LEU A 1 206 ? 11.898 15.344 3.828 1 94.69 206 LEU A C 1
ATOM 1566 O O . LEU A 1 206 ? 11.555 14.242 3.393 1 94.69 206 LEU A O 1
ATOM 1570 N N . ASP A 1 207 ? 12.5 16.266 3.152 1 95 207 ASP A N 1
ATOM 1571 C CA . ASP A 1 207 ? 12.828 16 1.752 1 95 207 ASP A CA 1
ATOM 1572 C C . ASP A 1 207 ? 13.828 14.867 1.621 1 95 207 ASP A C 1
ATOM 1574 O O . ASP A 1 207 ? 13.695 14.016 0.74 1 95 207 ASP A O 1
ATOM 1578 N N . GLN A 1 208 ? 14.773 14.867 2.443 1 96 208 GLN A N 1
ATOM 1579 C CA . GLN A 1 208 ? 15.758 13.789 2.436 1 96 208 GLN A CA 1
ATOM 1580 C C . GLN A 1 208 ? 15.109 12.453 2.785 1 96 208 GLN A C 1
ATOM 1582 O O . GLN A 1 208 ? 15.438 11.422 2.193 1 96 208 GLN A O 1
ATOM 1587 N N . TRP A 1 209 ? 14.305 12.438 3.766 1 96.81 209 TRP A N 1
ATOM 1588 C CA . TRP A 1 209 ? 13.594 11.227 4.137 1 96.81 209 TRP A CA 1
ATOM 1589 C C . TRP A 1 209 ? 12.781 10.688 2.961 1 96.81 209 TRP A C 1
ATOM 1591 O O . TRP A 1 209 ? 12.789 9.484 2.695 1 96.81 209 TRP A O 1
ATOM 1601 N N . ARG A 1 210 ? 12.055 11.602 2.293 1 96 210 ARG A N 1
ATOM 1602 C CA . ARG A 1 210 ? 11.25 11.234 1.132 1 96 210 ARG A CA 1
ATOM 1603 C C . ARG A 1 210 ? 12.102 10.539 0.075 1 96 210 ARG A C 1
ATOM 1605 O O . ARG A 1 210 ? 11.703 9.508 -0.464 1 96 210 ARG A O 1
ATOM 1612 N N . LYS A 1 211 ? 13.227 11.07 -0.22 1 96 211 LYS A N 1
ATOM 1613 C CA . LYS A 1 211 ? 14.133 10.531 -1.233 1 96 211 LYS A CA 1
ATOM 1614 C C . LYS A 1 211 ? 14.656 9.156 -0.825 1 96 211 LYS A C 1
ATOM 1616 O O . LYS A 1 211 ? 14.719 8.242 -1.648 1 96 211 LYS A O 1
ATOM 1621 N N . LYS A 1 212 ? 15.008 9.047 0.376 1 96.88 212 LYS A N 1
ATOM 1622 C CA . LYS A 1 212 ? 15.508 7.77 0.859 1 96.88 212 LYS A CA 1
ATOM 1623 C C . LYS A 1 212 ? 14.398 6.727 0.916 1 96.88 212 LYS A C 1
ATOM 1625 O O . LYS A 1 212 ? 14.648 5.535 0.695 1 96.88 212 LYS A O 1
ATOM 1630 N N . ASN A 1 213 ? 13.211 7.195 1.254 1 97.06 213 ASN A N 1
ATOM 1631 C CA . ASN A 1 213 ? 12.062 6.293 1.305 1 97.06 213 ASN A CA 1
ATOM 1632 C C . ASN A 1 213 ? 11.719 5.746 -0.077 1 97.06 213 ASN A C 1
ATOM 1634 O O . ASN A 1 213 ? 11.148 4.66 -0.195 1 97.06 213 ASN A O 1
ATOM 1638 N N . TRP A 1 214 ? 12.133 6.434 -1.115 1 96.38 214 TRP A N 1
ATOM 1639 C CA . TRP A 1 214 ? 11.953 5.926 -2.473 1 96.38 214 TRP A CA 1
ATOM 1640 C C . TRP A 1 214 ? 12.719 4.625 -2.676 1 96.38 214 TRP A C 1
ATOM 1642 O O . TRP A 1 214 ? 12.281 3.748 -3.42 1 96.38 214 TRP A O 1
ATOM 1652 N N . THR A 1 215 ? 13.797 4.59 -2.039 1 97.25 215 THR A N 1
ATOM 1653 C CA . THR A 1 215 ? 14.586 3.361 -2.129 1 97.25 215 THR A CA 1
ATOM 1654 C C . THR A 1 215 ? 13.82 2.189 -1.515 1 97.25 215 THR A C 1
ATOM 1656 O O . THR A 1 215 ? 13.797 1.095 -2.082 1 97.25 215 THR A O 1
ATOM 1659 N N . ARG A 1 216 ? 13.172 2.398 -0.389 1 97.75 216 ARG A N 1
ATOM 1660 C CA . ARG A 1 216 ? 12.352 1.358 0.224 1 97.75 216 ARG A CA 1
ATOM 1661 C C . ARG A 1 216 ? 11.219 0.939 -0.706 1 97.75 216 ARG A C 1
ATOM 1663 O O . ARG A 1 216 ? 10.945 -0.253 -0.86 1 97.75 216 ARG A O 1
ATOM 1670 N N . ALA A 1 217 ? 10.609 1.953 -1.284 1 97.38 217 ALA A N 1
ATOM 1671 C CA . ALA A 1 217 ? 9.531 1.677 -2.234 1 97.38 217 ALA A CA 1
ATOM 1672 C C . ALA A 1 217 ? 10.039 0.829 -3.4 1 97.38 217 ALA A C 1
ATOM 1674 O O . ALA A 1 217 ? 9.375 -0.122 -3.816 1 97.38 217 ALA A O 1
ATOM 1675 N N . ALA A 1 218 ? 11.172 1.154 -3.893 1 97.19 218 ALA A N 1
ATOM 1676 C CA . ALA A 1 218 ? 11.758 0.42 -5.012 1 97.19 218 ALA A CA 1
ATOM 1677 C C . ALA A 1 218 ? 12.109 -1.009 -4.605 1 97.19 218 ALA A C 1
ATOM 1679 O O . ALA A 1 218 ? 11.852 -1.954 -5.355 1 97.19 218 ALA A O 1
ATOM 1680 N N . MET A 1 219 ? 12.695 -1.139 -3.463 1 98.31 219 MET A N 1
ATOM 1681 C CA . MET A 1 219 ? 13.047 -2.471 -2.977 1 98.31 219 MET A CA 1
ATOM 1682 C C . MET A 1 219 ? 11.797 -3.342 -2.842 1 98.31 219 MET A C 1
ATOM 1684 O O . MET A 1 219 ? 11.789 -4.492 -3.287 1 98.31 219 MET A O 1
ATOM 1688 N N . ALA A 1 220 ? 10.781 -2.797 -2.199 1 98.06 220 ALA A N 1
ATOM 1689 C CA . ALA A 1 220 ? 9.539 -3.547 -2.027 1 98.06 220 ALA A CA 1
ATOM 1690 C C . ALA A 1 220 ? 8.891 -3.859 -3.375 1 98.06 220 ALA A C 1
ATOM 1692 O O . ALA A 1 220 ? 8.406 -4.973 -3.598 1 98.06 220 ALA A O 1
ATOM 1693 N N . GLY A 1 221 ? 8.914 -2.852 -4.273 1 97.12 221 GLY A N 1
ATOM 1694 C CA . GLY A 1 221 ? 8.344 -3.049 -5.598 1 97.12 221 GLY A CA 1
ATOM 1695 C C . GLY A 1 221 ? 9.07 -4.105 -6.406 1 97.12 221 GLY A C 1
ATOM 1696 O O . GLY A 1 221 ? 8.445 -5 -6.98 1 97.12 221 GLY A O 1
ATOM 1697 N N . VAL A 1 222 ? 10.367 -3.998 -6.441 1 97.25 222 VAL A N 1
ATOM 1698 C CA . VAL A 1 222 ? 11.172 -4.965 -7.172 1 97.25 222 VAL A CA 1
ATOM 1699 C C . VAL A 1 222 ? 10.984 -6.355 -6.57 1 97.25 222 VAL A C 1
ATOM 1701 O O . VAL A 1 222 ? 10.891 -7.348 -7.297 1 97.25 222 VAL A O 1
ATOM 1704 N N . ALA A 1 223 ? 10.977 -6.402 -5.258 1 98.12 223 ALA A N 1
ATOM 1705 C CA . ALA A 1 223 ? 10.734 -7.684 -4.602 1 98.12 223 ALA A CA 1
ATOM 1706 C C . ALA A 1 223 ? 9.406 -8.289 -5.047 1 98.12 223 ALA A C 1
ATOM 1708 O O . ALA A 1 223 ? 9.32 -9.492 -5.309 1 98.12 223 ALA A O 1
ATOM 1709 N N . GLY A 1 224 ? 8.352 -7.484 -5.055 1 97.31 224 GLY A N 1
ATOM 1710 C CA . GLY A 1 224 ? 7.059 -7.961 -5.512 1 97.31 224 GLY A CA 1
ATOM 1711 C C . GLY A 1 224 ? 7.078 -8.461 -6.945 1 97.31 224 GLY A C 1
ATOM 1712 O O . GLY A 1 224 ? 6.488 -9.5 -7.254 1 97.31 224 GLY A O 1
ATOM 1713 N N . ILE A 1 225 ? 7.746 -7.738 -7.77 1 95.12 225 ILE A N 1
ATOM 1714 C CA . ILE A 1 225 ? 7.824 -8.102 -9.18 1 95.12 225 ILE A CA 1
ATOM 1715 C C . ILE A 1 225 ? 8.586 -9.414 -9.336 1 95.12 225 ILE A C 1
ATOM 1717 O O . ILE A 1 225 ? 8.133 -10.328 -10.031 1 95.12 225 ILE A O 1
ATOM 1721 N N . LEU A 1 226 ? 9.742 -9.531 -8.648 1 96 226 LEU A N 1
ATOM 1722 C CA . LEU A 1 226 ? 10.523 -10.758 -8.734 1 96 226 LEU A CA 1
ATOM 1723 C C . LEU A 1 226 ? 9.758 -11.93 -8.141 1 96 226 LEU A C 1
ATOM 1725 O O . LEU A 1 226 ? 9.719 -13.016 -8.734 1 96 226 LEU A O 1
ATOM 1729 N N . GLY A 1 227 ? 9.25 -11.719 -6.953 1 95.31 227 GLY A N 1
ATOM 1730 C CA . GLY A 1 227 ? 8.422 -12.766 -6.391 1 95.31 227 GLY A CA 1
ATOM 1731 C C . GLY A 1 227 ? 7.266 -13.164 -7.289 1 95.31 227 GLY A C 1
ATOM 1732 O O . GLY A 1 227 ? 6.949 -14.352 -7.422 1 95.31 227 GLY A O 1
ATOM 1733 N N . GLY A 1 228 ? 6.594 -12.18 -7.891 1 92.62 228 GLY A N 1
ATOM 1734 C CA . GLY A 1 228 ? 5.523 -12.445 -8.844 1 92.62 228 GLY A CA 1
ATOM 1735 C C . GLY A 1 228 ? 5.977 -13.242 -10.047 1 92.62 228 GLY A C 1
ATOM 1736 O O . GLY A 1 228 ? 5.258 -14.117 -10.523 1 92.62 228 GLY A O 1
ATOM 1737 N N . MET A 1 229 ? 7.148 -12.922 -10.523 1 90.56 229 MET A N 1
ATOM 1738 C CA . MET A 1 229 ? 7.703 -13.688 -11.633 1 90.56 229 MET A CA 1
ATOM 1739 C C . MET A 1 229 ? 7.91 -15.148 -11.234 1 90.56 229 MET A C 1
ATOM 1741 O O . MET A 1 229 ? 7.664 -16.047 -12.039 1 90.56 229 MET A O 1
ATOM 1745 N N . GLY A 1 230 ? 8.422 -15.297 -10.047 1 90.25 230 GLY A N 1
ATOM 1746 C CA . GLY A 1 230 ? 8.508 -16.656 -9.555 1 90.25 230 GLY A CA 1
ATOM 1747 C C . GLY A 1 230 ? 7.16 -17.359 -9.516 1 90.25 230 GLY A C 1
ATOM 1748 O O . GLY A 1 230 ? 7.047 -18.516 -9.93 1 90.25 230 GLY A O 1
ATOM 1749 N N . VAL A 1 231 ? 6.176 -16.672 -9.039 1 88 231 VAL A N 1
ATOM 1750 C CA . VAL A 1 231 ? 4.828 -17.219 -8.969 1 88 231 VAL A CA 1
ATOM 1751 C C . VAL A 1 231 ? 4.328 -17.547 -10.375 1 88 231 VAL A C 1
ATOM 1753 O O . VAL A 1 231 ? 3.721 -18.594 -10.602 1 88 231 VAL A O 1
ATOM 1756 N N . ALA A 1 232 ? 4.574 -16.672 -11.297 1 84.06 232 ALA A N 1
ATOM 1757 C CA . ALA A 1 232 ? 4.141 -16.875 -12.68 1 84.06 232 ALA A CA 1
ATOM 1758 C C . ALA A 1 232 ? 4.812 -18.094 -13.289 1 84.06 232 ALA A C 1
ATOM 1760 O O . ALA A 1 232 ? 4.195 -18.812 -14.078 1 84.06 232 ALA A O 1
ATOM 1761 N N . LYS A 1 233 ? 6.039 -18.328 -12.945 1 80.38 233 LYS A N 1
ATOM 1762 C CA . LYS A 1 233 ? 6.781 -19.453 -13.484 1 80.38 233 LYS A CA 1
ATOM 1763 C C . LYS A 1 233 ? 6.266 -20.781 -12.914 1 80.38 233 LYS A C 1
ATOM 1765 O O . LYS A 1 233 ? 6.367 -21.828 -13.555 1 80.38 233 LYS A O 1
ATOM 1770 N N . LEU A 1 234 ? 5.742 -20.641 -11.773 1 76.12 234 LEU A N 1
ATOM 1771 C CA . LEU A 1 234 ? 5.238 -21.844 -11.117 1 76.12 234 LEU A CA 1
ATOM 1772 C C . LEU A 1 234 ? 3.752 -22.047 -11.406 1 76.12 234 LEU A C 1
ATOM 1774 O O . LEU A 1 234 ? 3.111 -22.922 -10.82 1 76.12 234 LEU A O 1
ATOM 1778 N N . SER A 1 235 ? 3.166 -21.234 -12.141 1 67.44 235 SER A N 1
ATOM 1779 C CA . SER A 1 235 ? 1.737 -21.312 -12.422 1 67.44 235 SER A CA 1
ATOM 1780 C C . SER A 1 235 ? 1.47 -22.125 -13.688 1 67.44 235 SER A C 1
ATOM 1782 O O . SER A 1 235 ? 2.195 -21.984 -14.68 1 67.44 235 SER A O 1
ATOM 1784 N N . ILE A 1 236 ? 0.632 -23.141 -13.555 1 57.41 236 ILE A N 1
ATOM 1785 C CA . ILE A 1 236 ? 0.192 -23.953 -14.68 1 57.41 236 ILE A CA 1
ATOM 1786 C C . ILE A 1 236 ? -1.035 -23.328 -15.328 1 57.41 236 ILE A C 1
ATOM 1788 O O . ILE A 1 236 ? -1.836 -22.672 -14.656 1 57.41 236 ILE A O 1
ATOM 1792 N N . MET B 1 1 ? 3.811 -43.156 -20.766 1 17.86 1 MET B N 1
ATOM 1793 C CA . MET B 1 1 ? 3.074 -41.906 -20.984 1 17.86 1 MET B CA 1
ATOM 1794 C C . MET B 1 1 ? 3.494 -40.844 -20 1 17.86 1 MET B C 1
ATOM 1796 O O . MET B 1 1 ? 3.41 -41.031 -18.781 1 17.86 1 MET B O 1
ATOM 1800 N N . SER B 1 2 ? 4.574 -40.125 -20.328 1 24.2 2 SER B N 1
ATOM 1801 C CA . SER B 1 2 ? 5.301 -39.156 -19.516 1 24.2 2 SER B CA 1
ATOM 1802 C C . SER B 1 2 ? 4.355 -38.125 -18.906 1 24.2 2 SER B C 1
ATOM 1804 O O . SER B 1 2 ? 3.609 -37.469 -19.609 1 24.2 2 SER B O 1
ATOM 1806 N N . THR B 1 3 ? 3.707 -38.438 -17.938 1 27.27 3 THR B N 1
ATOM 1807 C CA . THR B 1 3 ? 2.691 -37.719 -17.188 1 27.27 3 THR B CA 1
ATOM 1808 C C . THR B 1 3 ? 3.178 -36.312 -16.828 1 27.27 3 THR B C 1
ATOM 1810 O O . THR B 1 3 ? 2.705 -35.719 -15.867 1 27.27 3 THR B O 1
ATOM 1813 N N . TYR B 1 4 ? 4.434 -35.969 -17.172 1 29.08 4 TYR B N 1
ATOM 1814 C CA . TYR B 1 4 ? 4.98 -34.656 -16.891 1 29.08 4 TYR B CA 1
ATOM 1815 C C . TYR B 1 4 ? 4.074 -33.562 -17.422 1 29.08 4 TYR B C 1
ATOM 1817 O O . TYR B 1 4 ? 3.445 -33.719 -18.469 1 29.08 4 TYR B O 1
ATOM 1825 N N . PRO B 1 5 ? 3.557 -32.625 -16.562 1 32.84 5 PRO B N 1
ATOM 1826 C CA . PRO B 1 5 ? 2.738 -31.641 -17.266 1 32.84 5 PRO B CA 1
ATOM 1827 C C . PRO B 1 5 ? 3.396 -31.141 -18.547 1 32.84 5 PRO B C 1
ATOM 1829 O O . PRO B 1 5 ? 4.605 -30.891 -18.578 1 32.84 5 PRO B O 1
ATOM 1832 N N . SER B 1 6 ? 3.291 -31.656 -19.656 1 31.23 6 SER B N 1
ATOM 1833 C CA . SER B 1 6 ? 3.773 -31.172 -20.938 1 31.23 6 SER B CA 1
ATOM 1834 C C . SER B 1 6 ? 3.715 -29.656 -21.016 1 31.23 6 SER B C 1
ATOM 1836 O O . SER B 1 6 ? 2.953 -29.016 -20.297 1 31.23 6 SER B O 1
ATOM 1838 N N . SER B 1 7 ? 4.887 -28.875 -21.594 1 36.97 7 SER B N 1
ATOM 1839 C CA . SER B 1 7 ? 4.953 -27.453 -21.953 1 36.97 7 SER B CA 1
ATOM 1840 C C . SER B 1 7 ? 3.562 -26.891 -22.188 1 36.97 7 SER B C 1
ATOM 1842 O O . SER B 1 7 ? 3.365 -25.672 -22.094 1 36.97 7 SER B O 1
ATOM 1844 N N . GLY B 1 8 ? 2.631 -27.625 -22.578 1 37.53 8 GLY B N 1
ATOM 1845 C CA . GLY B 1 8 ? 1.28 -27.266 -22.984 1 37.53 8 GLY B CA 1
ATOM 1846 C C . GLY B 1 8 ? 0.378 -26.906 -21.812 1 37.53 8 GLY B C 1
ATOM 1847 O O . GLY B 1 8 ? -0.757 -26.469 -22.016 1 37.53 8 GLY B O 1
ATOM 1848 N N . THR B 1 9 ? 0.759 -27.359 -20.531 1 49.53 9 THR B N 1
ATOM 1849 C CA . THR B 1 9 ? -0.201 -27.203 -19.438 1 49.53 9 THR B CA 1
ATOM 1850 C C . THR B 1 9 ? -0.027 -25.859 -18.75 1 49.53 9 THR B C 1
ATOM 1852 O O . THR B 1 9 ? -0.829 -25.5 -17.875 1 49.53 9 THR B O 1
ATOM 1855 N N . LEU B 1 10 ? 0.916 -25.125 -19.25 1 58.12 10 LEU B N 1
ATOM 1856 C CA . LEU B 1 10 ? 1.104 -23.812 -18.641 1 58.12 10 LEU B CA 1
ATOM 1857 C C . LEU B 1 10 ? 0.206 -22.781 -19.297 1 58.12 10 LEU B C 1
ATOM 1859 O O . LEU B 1 10 ? -0.028 -22.828 -20.5 1 58.12 10 LEU B O 1
ATOM 1863 N N . LEU B 1 11 ? -0.451 -21.969 -18.469 1 70.31 11 LEU B N 1
ATOM 1864 C CA . LEU B 1 11 ? -1.189 -20.828 -18.984 1 70.31 11 LEU B CA 1
ATOM 1865 C C . LEU B 1 11 ? -0.29 -19.938 -19.844 1 70.31 11 LEU B C 1
ATOM 1867 O O . LEU B 1 11 ? 0.927 -19.906 -19.641 1 70.31 11 LEU B O 1
ATOM 1871 N N . PRO B 1 12 ? -0.904 -19.375 -20.875 1 76.31 12 PRO B N 1
ATOM 1872 C CA . PRO B 1 12 ? -0.125 -18.391 -21.641 1 76.31 12 PRO B CA 1
ATOM 1873 C C . PRO B 1 12 ? 0.57 -17.375 -20.734 1 76.31 12 PRO B C 1
ATOM 1875 O O . PRO B 1 12 ? 0.051 -17.031 -19.672 1 76.31 12 PRO B O 1
ATOM 1878 N N . PRO B 1 13 ? 1.779 -16.938 -21.172 1 79.12 13 PRO B N 1
ATOM 1879 C CA . PRO B 1 13 ? 2.543 -16 -20.359 1 79.12 13 PRO B CA 1
ATOM 1880 C C . PRO B 1 13 ? 1.734 -14.758 -19.969 1 79.12 13 PRO B C 1
ATOM 1882 O O . PRO B 1 13 ? 1.883 -14.242 -18.859 1 79.12 13 PRO B O 1
ATOM 1885 N N . ALA B 1 14 ? 0.916 -14.266 -20.906 1 84.38 14 ALA B N 1
ATOM 1886 C CA . ALA B 1 14 ? 0.115 -13.07 -20.625 1 84.38 14 ALA B CA 1
ATOM 1887 C C . ALA B 1 14 ? -0.811 -13.305 -19.438 1 84.38 14 ALA B C 1
ATOM 1889 O O . ALA B 1 14 ? -1.011 -12.406 -18.609 1 84.38 14 ALA B O 1
ATOM 1890 N N . ILE B 1 15 ? -1.34 -14.469 -19.344 1 86.69 15 ILE B N 1
ATOM 1891 C CA . ILE B 1 15 ? -2.254 -14.797 -18.25 1 86.69 15 ILE B CA 1
ATOM 1892 C C . ILE B 1 15 ? -1.469 -14.969 -16.953 1 86.69 15 ILE B C 1
ATOM 1894 O O . ILE B 1 15 ? -1.92 -14.539 -15.891 1 86.69 15 ILE B O 1
ATOM 1898 N N . ARG B 1 16 ? -0.318 -15.492 -17.094 1 86.12 16 ARG B N 1
ATOM 1899 C CA . ARG B 1 16 ? 0.524 -15.68 -15.922 1 86.12 16 ARG B CA 1
ATOM 1900 C C . ARG B 1 16 ? 0.942 -14.336 -15.328 1 86.12 16 ARG B C 1
ATOM 1902 O O . ARG B 1 16 ? 0.908 -14.148 -14.109 1 86.12 16 ARG B O 1
ATOM 1909 N N . PHE B 1 17 ? 1.229 -13.406 -16.141 1 88.25 17 PHE B N 1
ATOM 1910 C CA . PHE B 1 17 ? 1.627 -12.078 -15.68 1 88.25 17 PHE B CA 1
ATOM 1911 C C . PHE B 1 17 ? 0.419 -11.289 -15.188 1 88.25 17 PHE B C 1
ATOM 1913 O O . PHE B 1 17 ? 0.524 -10.508 -14.234 1 88.25 17 PHE B O 1
ATOM 1920 N N . ALA B 1 18 ? -0.674 -11.477 -15.867 1 92.81 18 ALA B N 1
ATOM 1921 C CA . ALA B 1 18 ? -1.889 -10.781 -15.445 1 92.81 18 ALA B CA 1
ATOM 1922 C C . ALA B 1 18 ? -2.266 -11.156 -14.016 1 92.81 18 ALA B C 1
ATOM 1924 O O . ALA B 1 18 ? -2.721 -10.312 -13.242 1 92.81 18 ALA B O 1
ATOM 1925 N N . LYS B 1 19 ? -2.072 -12.375 -13.617 1 92.5 19 LYS B N 1
ATOM 1926 C CA . LYS B 1 19 ? -2.375 -12.828 -12.258 1 92.5 19 LYS B CA 1
ATOM 1927 C C . LYS B 1 19 ? -1.524 -12.086 -11.234 1 92.5 19 LYS B C 1
ATOM 1929 O O . LYS B 1 19 ? -2.027 -11.672 -10.188 1 92.5 19 LYS B O 1
ATOM 1934 N N . ILE B 1 20 ? -0.315 -11.898 -11.562 1 90.44 20 ILE B N 1
ATOM 1935 C CA . ILE B 1 20 ? 0.621 -11.281 -10.625 1 90.44 20 ILE B CA 1
ATOM 1936 C C . ILE B 1 20 ? 0.365 -9.781 -10.555 1 90.44 20 ILE B C 1
ATOM 1938 O O . ILE B 1 20 ? 0.398 -9.188 -9.477 1 90.44 20 ILE B O 1
ATOM 1942 N N . LEU B 1 21 ? 0.09 -9.227 -11.719 1 93.38 21 LEU B N 1
ATOM 1943 C CA . LEU B 1 21 ? -0.216 -7.801 -11.758 1 93.38 21 LEU B CA 1
ATOM 1944 C C . LEU B 1 21 ? -1.446 -7.488 -10.906 1 93.38 21 LEU B C 1
ATOM 1946 O O . LEU B 1 21 ? -1.454 -6.512 -10.156 1 93.38 21 LEU B O 1
ATOM 1950 N N . GLY B 1 22 ? -2.445 -8.305 -11.078 1 96.75 22 GLY B N 1
ATOM 1951 C CA . GLY B 1 22 ? -3.635 -8.117 -10.266 1 96.75 22 GLY B CA 1
ATOM 1952 C C . GLY B 1 22 ? -3.371 -8.266 -8.781 1 96.75 22 GLY B C 1
ATOM 1953 O O . GLY B 1 22 ? -3.871 -7.48 -7.973 1 96.75 22 GLY B O 1
ATOM 1954 N N . THR B 1 23 ? -2.588 -9.188 -8.453 1 95.31 23 THR B N 1
ATOM 1955 C CA . THR B 1 23 ? -2.33 -9.492 -7.047 1 95.31 23 THR B CA 1
ATOM 1956 C C . THR B 1 23 ? -1.469 -8.406 -6.41 1 95.31 23 THR B C 1
ATOM 1958 O O . THR B 1 23 ? -1.783 -7.914 -5.32 1 95.31 23 THR B O 1
ATOM 1961 N N . LEU B 1 24 ? -0.422 -8.016 -7.082 1 95.44 24 LEU B N 1
ATOM 1962 C CA . LEU B 1 24 ? 0.427 -6.938 -6.59 1 95.44 24 LEU B CA 1
ATOM 1963 C C . LEU B 1 24 ? -0.363 -5.641 -6.465 1 95.44 24 LEU B C 1
ATOM 1965 O O . LEU B 1 24 ? -0.221 -4.91 -5.48 1 95.44 24 LEU B O 1
ATOM 1969 N N . GLY B 1 25 ? -1.137 -5.43 -7.48 1 97.44 25 GLY B N 1
ATOM 1970 C CA . GLY B 1 25 ? -1.938 -4.219 -7.469 1 97.44 25 GLY B CA 1
ATOM 1971 C C . GLY B 1 25 ? -2.959 -4.188 -6.348 1 97.44 25 GLY B C 1
ATOM 1972 O O . GLY B 1 25 ? -3.143 -3.156 -5.695 1 97.44 25 GLY B O 1
ATOM 1973 N N . ALA B 1 26 ? -3.625 -5.297 -6.168 1 98 26 ALA B N 1
ATOM 1974 C CA . ALA B 1 26 ? -4.582 -5.387 -5.07 1 98 26 ALA B CA 1
ATOM 1975 C C . ALA B 1 26 ? -3.895 -5.176 -3.725 1 98 26 ALA B C 1
ATOM 1977 O O . ALA B 1 26 ? -4.438 -4.512 -2.84 1 98 26 ALA B O 1
ATOM 1978 N N . GLY B 1 27 ? -2.744 -5.715 -3.562 1 97.19 27 GLY B N 1
ATOM 1979 C CA . GLY B 1 27 ? -1.97 -5.48 -2.355 1 97.19 27 GLY B CA 1
ATOM 1980 C C . GLY B 1 27 ? -1.595 -4.023 -2.162 1 97.19 27 GLY B C 1
ATOM 1981 O O . GLY B 1 27 ? -1.716 -3.486 -1.059 1 97.19 27 GLY B O 1
ATOM 1982 N N . ALA B 1 28 ? -1.104 -3.443 -3.207 1 97.62 28 ALA B N 1
ATOM 1983 C CA . ALA B 1 28 ? -0.715 -2.037 -3.15 1 97.62 28 ALA B CA 1
ATOM 1984 C C . ALA B 1 28 ? -1.901 -1.156 -2.77 1 97.62 28 ALA B C 1
ATOM 1986 O O . ALA B 1 28 ? -1.76 -0.224 -1.974 1 97.62 28 ALA B O 1
ATOM 1987 N N . LEU B 1 29 ? -3.047 -1.49 -3.344 1 98.06 29 LEU B N 1
ATOM 1988 C CA . LEU B 1 29 ? -4.254 -0.734 -3.023 1 98.06 29 LEU B CA 1
ATOM 1989 C C . LEU B 1 29 ? -4.633 -0.913 -1.558 1 98.06 29 LEU B C 1
ATOM 1991 O O . LEU B 1 29 ? -4.91 0.066 -0.86 1 98.06 29 LEU B O 1
ATOM 1995 N N . ALA B 1 30 ? -4.637 -2.094 -1.146 1 97.19 30 ALA B N 1
ATOM 1996 C CA . ALA B 1 30 ? -4.961 -2.369 0.251 1 97.19 30 ALA B CA 1
ATOM 1997 C C . ALA B 1 30 ? -4 -1.645 1.19 1 97.19 30 ALA B C 1
ATOM 1999 O O . ALA B 1 30 ? -4.426 -1.035 2.176 1 97.19 30 ALA B O 1
ATOM 2000 N N . GLY B 1 31 ? -2.732 -1.715 0.861 1 95.12 31 GLY B N 1
ATOM 2001 C CA . GLY B 1 31 ? -1.748 -1.023 1.677 1 95.12 31 GLY B CA 1
ATOM 2002 C C . GLY B 1 31 ? -1.973 0.476 1.741 1 95.12 31 GLY B C 1
ATOM 2003 O O . GLY B 1 31 ? -1.867 1.079 2.811 1 95.12 31 GLY B O 1
ATOM 2004 N N . THR B 1 32 ? -2.246 1.033 0.63 1 95.94 32 THR B N 1
ATOM 2005 C CA . THR B 1 32 ? -2.467 2.473 0.559 1 95.94 32 THR B CA 1
ATOM 2006 C C . THR B 1 32 ? -3.693 2.873 1.374 1 95.94 32 THR B C 1
ATOM 2008 O O . THR B 1 32 ? -3.635 3.805 2.178 1 95.94 32 THR B O 1
ATOM 2011 N N . TYR B 1 33 ? -4.801 2.164 1.185 1 96.94 33 TYR B N 1
ATOM 2012 C CA . TYR B 1 33 ? -6.031 2.504 1.891 1 96.94 33 TYR B CA 1
ATOM 2013 C C . TYR B 1 33 ? -5.875 2.291 3.391 1 96.94 33 TYR B C 1
ATOM 2015 O O . TYR B 1 33 ? -6.359 3.096 4.191 1 96.94 33 TYR B O 1
ATOM 2023 N N . LEU B 1 34 ? -5.219 1.275 3.723 1 94.94 34 LEU B N 1
ATOM 2024 C CA . LEU B 1 34 ? -4.984 1.009 5.137 1 94.94 34 LEU B CA 1
ATOM 2025 C C . LEU B 1 34 ? -4.117 2.102 5.758 1 94.94 34 LEU B C 1
ATOM 2027 O O . LEU B 1 34 ? -4.379 2.545 6.879 1 94.94 34 LEU B O 1
ATOM 2031 N N . THR B 1 35 ? -3.135 2.469 5.02 1 94.31 35 THR B N 1
ATOM 2032 C CA . THR B 1 35 ? -2.236 3.512 5.504 1 94.31 35 THR B CA 1
ATOM 2033 C C . THR B 1 35 ? -2.996 4.812 5.746 1 94.31 35 THR B C 1
ATOM 2035 O O . THR B 1 35 ? -2.805 5.469 6.773 1 94.31 35 THR B O 1
ATOM 2038 N N . HIS B 1 36 ? -3.836 5.156 4.855 1 95.69 36 HIS B N 1
ATOM 2039 C CA . HIS B 1 36 ? -4.609 6.383 5 1 95.69 36 HIS B CA 1
ATOM 2040 C C . HIS B 1 36 ? -5.516 6.32 6.223 1 95.69 36 HIS B C 1
ATOM 2042 O O . HIS B 1 36 ? -5.551 7.254 7.027 1 95.69 36 HIS B O 1
ATOM 2048 N N . SER B 1 37 ? -6.207 5.211 6.434 1 95.88 37 SER B N 1
ATOM 2049 C CA . SER B 1 37 ? -7.215 5.129 7.484 1 95.88 37 SER B CA 1
ATOM 2050 C C . SER B 1 37 ? -6.582 4.773 8.828 1 95.88 37 SER B C 1
ATOM 2052 O O . SER B 1 37 ? -7.102 5.148 9.883 1 95.88 37 SER B O 1
ATOM 2054 N N . SER B 1 38 ? -5.5 4.141 8.805 1 94.44 38 SER B N 1
ATOM 2055 C CA . SER B 1 38 ? -4.938 3.682 10.07 1 94.44 38 SER B CA 1
ATOM 2056 C C . SER B 1 38 ? -3.865 4.641 10.578 1 94.44 38 SER B C 1
ATOM 2058 O O . SER B 1 38 ? -3.592 4.695 11.781 1 94.44 38 SER B O 1
ATOM 2060 N N . HIS B 1 39 ? -3.244 5.355 9.688 1 93.81 39 HIS B N 1
ATOM 2061 C CA . HIS B 1 39 ? -2.084 6.125 10.125 1 93.81 39 HIS B CA 1
ATOM 2062 C C . HIS B 1 39 ? -2.207 7.59 9.711 1 93.81 39 HIS B C 1
ATOM 2064 O O . HIS B 1 39 ? -2.152 8.484 10.562 1 93.81 39 HIS B O 1
ATOM 2070 N N . THR B 1 40 ? -2.475 7.824 8.461 1 94.44 40 THR B N 1
ATOM 2071 C CA . THR B 1 40 ? -2.43 9.18 7.93 1 94.44 40 THR B CA 1
ATOM 2072 C C . THR B 1 40 ? -3.535 10.039 8.539 1 94.44 40 THR B C 1
ATOM 2074 O O . THR B 1 40 ? -3.26 11.07 9.156 1 94.44 40 THR B O 1
ATOM 2077 N N . VAL B 1 41 ? -4.785 9.586 8.438 1 95.06 41 VAL B N 1
ATOM 2078 C CA . VAL B 1 41 ? -5.91 10.406 8.883 1 95.06 41 VAL B CA 1
ATOM 2079 C C . VAL B 1 41 ? -5.902 10.523 10.398 1 95.06 41 VAL B C 1
ATOM 2081 O O . VAL B 1 41 ? -6.094 11.609 10.945 1 95.06 41 VAL B O 1
ATOM 2084 N N . PRO B 1 42 ? -5.598 9.469 11.117 1 93.5 42 PRO B N 1
ATOM 2085 C CA . PRO B 1 42 ? -5.512 9.617 12.57 1 93.5 42 PRO B CA 1
ATOM 2086 C C . PRO B 1 42 ? -4.414 10.586 13 1 93.5 42 PRO B C 1
ATOM 2088 O O . PRO B 1 42 ? -4.566 11.297 14 1 93.5 42 PRO B O 1
ATOM 2091 N N . ALA B 1 43 ? -3.33 10.641 12.305 1 92.06 43 ALA B N 1
ATOM 2092 C CA . ALA B 1 43 ? -2.27 11.594 12.617 1 92.06 43 ALA B CA 1
ATOM 2093 C C . ALA B 1 43 ? -2.744 13.031 12.414 1 92.06 43 ALA B C 1
ATOM 2095 O O . ALA B 1 43 ? -2.396 13.922 13.188 1 92.06 43 ALA B O 1
ATOM 2096 N N . LEU B 1 44 ? -3.523 13.211 11.406 1 91.81 44 LEU B N 1
ATOM 2097 C CA . LEU B 1 44 ? -4.109 14.531 11.18 1 91.81 44 LEU B CA 1
ATOM 2098 C C . LEU B 1 44 ? -5.082 14.891 12.297 1 91.81 44 LEU B C 1
ATOM 2100 O O . LEU B 1 44 ? -5.09 16.031 12.773 1 91.81 44 LEU B O 1
ATOM 2104 N N . GLU B 1 45 ? -5.848 13.945 12.719 1 90.94 45 GLU B N 1
ATOM 2105 C CA . GLU B 1 45 ? -6.859 14.156 13.75 1 90.94 45 GLU B CA 1
ATOM 2106 C C . GLU B 1 45 ? -6.215 14.438 15.109 1 90.94 45 GLU B C 1
ATOM 2108 O O . GLU B 1 45 ? -6.816 15.078 15.969 1 90.94 45 GLU B O 1
ATOM 2113 N N . SER B 1 46 ? -5.051 14.016 15.258 1 85.06 46 SER B N 1
ATOM 2114 C CA . SER B 1 46 ? -4.367 14.188 16.531 1 85.06 46 SER B CA 1
ATOM 2115 C C . SER B 1 46 ? -3.945 15.641 16.734 1 85.06 46 SER B C 1
ATOM 2117 O O . SER B 1 46 ? -3.633 16.047 17.859 1 85.06 46 SER B O 1
ATOM 2119 N N . THR B 1 47 ? -3.92 16.391 15.688 1 80.19 47 THR B N 1
ATOM 2120 C CA . THR B 1 47 ? -3.57 17.797 15.805 1 80.19 47 THR B CA 1
ATOM 2121 C C . THR B 1 47 ? -4.703 18.578 16.453 1 80.19 47 THR B C 1
ATOM 2123 O O . THR B 1 47 ? -4.508 19.719 16.891 1 80.19 47 THR B O 1
ATOM 2126 N N . LYS B 1 48 ? -5.883 18.047 16.5 1 73.81 48 LYS B N 1
ATOM 2127 C CA . LYS B 1 48 ? -7.012 18.641 17.203 1 73.81 48 LYS B CA 1
ATOM 2128 C C . LYS B 1 48 ? -6.621 19.016 18.625 1 73.81 48 LYS B C 1
ATOM 2130 O O . LYS B 1 48 ? -7.023 20.078 19.125 1 73.81 48 LYS B O 1
ATOM 2135 N N . ARG B 1 49 ? -6 18.266 19.359 1 60.72 49 ARG B N 1
ATOM 2136 C CA . ARG B 1 49 ? -5.73 18.375 20.781 1 60.72 49 ARG B CA 1
ATOM 2137 C C . ARG B 1 49 ? -4.684 19.438 21.078 1 60.72 49 ARG B C 1
ATOM 2139 O O . ARG B 1 49 ? -4.672 20.031 22.156 1 60.72 49 ARG B O 1
ATOM 2146 N N . SER B 1 50 ? -3.838 19.625 20.188 1 56.09 50 SER B N 1
ATOM 2147 C CA . SER B 1 50 ? -2.756 20.562 20.5 1 56.09 50 SER B CA 1
ATOM 2148 C C . SER B 1 50 ? -3.25 22 20.531 1 56.09 50 SER B C 1
ATOM 2150 O O . SER B 1 50 ? -2.545 22.891 21 1 56.09 50 SER B O 1
ATOM 2152 N N . SER B 1 51 ? -4.434 22.312 20.016 1 50.69 51 SER B N 1
ATOM 2153 C CA . SER B 1 51 ? -4.906 23.688 19.984 1 50.69 51 SER B CA 1
ATOM 2154 C C . SER B 1 51 ? -5.484 24.109 21.328 1 50.69 51 SER B C 1
ATOM 2156 O O . SER B 1 51 ? -6.586 23.703 21.703 1 50.69 51 SER B O 1
ATOM 2158 N N . THR B 1 52 ? -4.742 23.938 22.406 1 44.66 52 THR B N 1
ATOM 2159 C CA . THR B 1 52 ? -5.219 24.547 23.641 1 44.66 52 THR B CA 1
ATOM 2160 C C . THR B 1 52 ? -5.676 25.984 23.406 1 44.66 52 THR B C 1
ATOM 2162 O O . THR B 1 52 ? -4.953 26.766 22.797 1 44.66 52 THR B O 1
ATOM 2165 N N . PRO B 1 53 ? -6.953 26.281 23.703 1 42.75 53 PRO B N 1
ATOM 2166 C CA . PRO B 1 53 ? -7.418 27.672 23.672 1 42.75 53 PRO B CA 1
ATOM 2167 C C . PRO B 1 53 ? -6.453 28.625 24.359 1 42.75 53 PRO B C 1
ATOM 2169 O O . PRO B 1 53 ? -5.992 28.359 25.469 1 42.75 53 PRO B O 1
ATOM 2172 N N . ALA B 1 54 ? -5.535 29.312 23.734 1 40.88 54 ALA B N 1
ATOM 2173 C CA . ALA B 1 54 ? -4.859 30.391 24.438 1 40.88 54 ALA B CA 1
ATOM 2174 C C . ALA B 1 54 ? -5.836 31.172 25.312 1 40.88 54 ALA B C 1
ATOM 2176 O O . ALA B 1 54 ? -6.844 31.688 24.812 1 40.88 54 ALA B O 1
ATOM 2177 N N . THR B 1 55 ? -6.141 30.922 26.531 1 34.59 55 THR B N 1
ATOM 2178 C CA . THR B 1 55 ? -6.91 31.797 27.406 1 34.59 55 THR B CA 1
ATOM 2179 C C . THR B 1 55 ? -6.613 33.25 27.109 1 34.59 55 THR B C 1
ATOM 2181 O O . THR B 1 55 ? -7.211 34.156 27.719 1 34.59 55 THR B O 1
ATOM 2184 N N . THR B 1 56 ? -5.328 33.75 27.094 1 32.97 56 THR B N 1
ATOM 2185 C CA . THR B 1 56 ? -5.211 35.188 27.234 1 32.97 56 THR B CA 1
ATOM 2186 C C . THR B 1 56 ? -5.941 35.906 26.094 1 32.97 56 THR B C 1
ATOM 2188 O O . THR B 1 56 ? -6.102 35.344 25.016 1 32.97 56 THR B O 1
ATOM 2191 N N . GLY B 1 57 ? -6.609 37.219 26.25 1 33.06 57 GLY B N 1
ATOM 2192 C CA . GLY B 1 57 ? -7.344 38.312 25.625 1 33.06 57 GLY B CA 1
ATOM 2193 C C . GLY B 1 57 ? -6.934 38.562 24.188 1 33.06 57 GLY B C 1
ATOM 2194 O O . GLY B 1 57 ? -7.379 39.531 23.578 1 33.06 57 GLY B O 1
ATOM 2195 N N . ALA B 1 58 ? -5.641 38.438 23.859 1 37 58 ALA B N 1
ATOM 2196 C CA . ALA B 1 58 ? -5.355 39.062 22.578 1 37 58 ALA B CA 1
ATOM 2197 C C . ALA B 1 58 ? -6.031 38.312 21.422 1 37 58 ALA B C 1
ATOM 2199 O O . ALA B 1 58 ? -5.828 37.125 21.25 1 37 58 ALA B O 1
ATOM 2200 N N . ALA B 1 59 ? -7.152 38.719 20.906 1 38.12 59 ALA B N 1
ATOM 2201 C CA . ALA B 1 59 ? -8.172 38.562 19.875 1 38.12 59 ALA B CA 1
ATOM 2202 C C . ALA B 1 59 ? -7.609 37.812 18.672 1 38.12 59 ALA B C 1
ATOM 2204 O O . ALA B 1 59 ? -8.18 36.812 18.234 1 38.12 59 ALA B O 1
ATOM 2205 N N . ASN B 1 60 ? -7.184 38.562 17.562 1 33.84 60 ASN B N 1
ATOM 2206 C CA . ASN B 1 60 ? -7.199 38.531 16.109 1 33.84 60 ASN B CA 1
ATOM 2207 C C . ASN B 1 60 ? -6.121 37.594 15.57 1 33.84 60 ASN B C 1
ATOM 2209 O O . ASN B 1 60 ? -5.715 37.719 14.406 1 33.84 60 ASN B O 1
ATOM 2213 N N . VAL B 1 61 ? -5.301 37.031 16.453 1 35.06 61 VAL B N 1
ATOM 2214 C CA . VAL B 1 61 ? -4.18 36.438 15.734 1 35.06 61 VAL B CA 1
ATOM 2215 C C . VAL B 1 61 ? -4.656 35.219 14.977 1 35.06 61 VAL B C 1
ATOM 2217 O O . VAL B 1 61 ? -5.227 34.281 15.57 1 35.06 61 VAL B O 1
ATOM 2220 N N . SER B 1 62 ? -4.996 35.188 13.758 1 39.44 62 SER B N 1
ATOM 2221 C CA . SER B 1 62 ? -5.379 34.25 12.711 1 39.44 62 SER B CA 1
ATOM 2222 C C . SER B 1 62 ? -4.629 32.938 12.852 1 39.44 62 SER B C 1
ATOM 2224 O O . SER B 1 62 ? -3.533 32.781 12.305 1 39.44 62 SER B O 1
ATOM 2226 N N . THR B 1 63 ? -4.402 32.375 14.094 1 44.47 63 THR B N 1
ATOM 2227 C CA . THR B 1 63 ? -3.766 31.078 14.336 1 44.47 63 THR B CA 1
ATOM 2228 C C . THR B 1 63 ? -4.309 30.016 13.391 1 44.47 63 THR B C 1
ATOM 2230 O O . THR B 1 63 ? -5.523 29.875 13.25 1 44.47 63 THR B O 1
ATOM 2233 N N . GLN B 1 64 ? -3.615 29.828 12.344 1 53.44 64 GLN B N 1
ATOM 2234 C CA . GLN B 1 64 ? -4.066 28.766 11.445 1 53.44 64 GLN B CA 1
ATOM 2235 C C . GLN B 1 64 ? -4.629 27.594 12.234 1 53.44 64 GLN B C 1
ATOM 2237 O O . GLN B 1 64 ? -3.928 26.984 13.055 1 53.44 64 GLN B O 1
ATOM 2242 N N . GLN B 1 65 ? -5.973 27.5 12.297 1 66.31 65 GLN B N 1
ATOM 2243 C CA . GLN B 1 65 ? -6.742 26.469 13 1 66.31 65 GLN B CA 1
ATOM 2244 C C . GLN B 1 65 ? -6.281 25.062 12.609 1 66.31 65 GLN B C 1
ATOM 2246 O O . GLN B 1 65 ? -6.086 24.781 11.422 1 66.31 65 GLN B O 1
ATOM 2251 N N . PRO B 1 66 ? -5.789 24.297 13.531 1 78.5 66 PRO B N 1
ATOM 2252 C CA . PRO B 1 66 ? -5.371 22.922 13.273 1 78.5 66 PRO B CA 1
ATOM 2253 C C . PRO B 1 66 ? -6.285 22.203 12.281 1 78.5 66 PRO B C 1
ATOM 2255 O O . PRO B 1 66 ? -5.812 21.438 11.43 1 78.5 66 PRO B O 1
ATOM 2258 N N . ALA B 1 67 ? -7.539 22.609 12.281 1 84.94 67 ALA B N 1
ATOM 2259 C CA . ALA B 1 67 ? -8.484 21.938 11.383 1 84.94 67 ALA B CA 1
ATOM 2260 C C . ALA B 1 67 ? -8.266 22.375 9.938 1 84.94 67 ALA B C 1
ATOM 2262 O O . ALA B 1 67 ? -8.391 21.562 9.016 1 84.94 67 ALA B O 1
ATOM 2263 N N . SER B 1 68 ? -7.938 23.625 9.719 1 83.94 68 SER B N 1
ATOM 2264 C CA . SER B 1 68 ? -7.699 24.141 8.375 1 83.94 68 SER B CA 1
ATOM 2265 C C . SER B 1 68 ? -6.461 23.5 7.746 1 83.94 68 SER B C 1
ATOM 2267 O O . SER B 1 68 ? -6.469 23.141 6.57 1 83.94 68 SER B O 1
ATOM 2269 N N . GLN B 1 69 ? -5.5 23.344 8.555 1 84.06 69 GLN B N 1
ATOM 2270 C CA . GLN B 1 69 ? -4.281 22.719 8.055 1 84.06 69 GLN B CA 1
ATOM 2271 C C . GLN B 1 69 ? -4.504 21.234 7.754 1 84.06 69 GLN B C 1
ATOM 2273 O O . GLN B 1 69 ? -4.027 20.719 6.738 1 84.06 69 GLN B O 1
ATOM 2278 N N . ALA B 1 70 ? -5.203 20.609 8.625 1 89.56 70 ALA B N 1
ATOM 2279 C CA . ALA B 1 70 ? -5.473 19.172 8.438 1 89.56 70 ALA B CA 1
ATOM 2280 C C . ALA B 1 70 ? -6.25 18.922 7.152 1 89.56 70 ALA B C 1
ATOM 2282 O O . ALA B 1 70 ? -5.926 18.016 6.395 1 89.56 70 ALA B O 1
ATOM 2283 N N . VAL B 1 71 ? -7.211 19.719 6.934 1 90.69 71 VAL B N 1
ATOM 2284 C CA . VAL B 1 71 ? -8.047 19.531 5.758 1 90.69 71 VAL B CA 1
ATOM 2285 C C . VAL B 1 71 ? -7.254 19.859 4.496 1 90.69 71 VAL B C 1
ATOM 2287 O O . VAL B 1 71 ? -7.43 19.219 3.455 1 90.69 71 VAL B O 1
ATOM 2290 N N . LYS B 1 72 ? -6.438 20.797 4.555 1 89.31 72 LYS B N 1
ATOM 2291 C CA . LYS B 1 72 ? -5.602 21.141 3.408 1 89.31 72 LYS B CA 1
ATOM 2292 C C . LYS B 1 72 ? -4.66 20 3.041 1 89.31 72 LYS B C 1
ATOM 2294 O O . LYS B 1 72 ? -4.527 19.656 1.866 1 89.31 72 LYS B O 1
ATOM 2299 N N . ILE B 1 73 ? -3.994 19.5 4.062 1 90.75 73 ILE B N 1
ATOM 2300 C CA . ILE B 1 73 ? -3.086 18.391 3.842 1 90.75 73 ILE B CA 1
ATOM 2301 C C . ILE B 1 73 ? -3.857 17.203 3.266 1 90.75 73 ILE B C 1
ATOM 2303 O O . ILE B 1 73 ? -3.414 16.578 2.299 1 90.75 73 ILE B O 1
ATOM 2307 N N . PHE B 1 74 ? -5.02 16.953 3.91 1 94.25 74 PHE B N 1
ATOM 2308 C CA . PHE B 1 74 ? -5.863 15.875 3.43 1 94.25 74 PHE B CA 1
ATOM 2309 C C . PHE B 1 74 ? -6.242 16.078 1.969 1 94.25 74 PHE B C 1
ATOM 2311 O O . PHE B 1 74 ? -6.168 15.156 1.16 1 94.25 74 PHE B O 1
ATOM 2318 N N . HIS B 1 75 ? -6.676 17.219 1.643 1 92.06 75 HIS B N 1
ATOM 2319 C CA . HIS B 1 75 ? -7.102 17.562 0.288 1 92.06 75 HIS B CA 1
ATOM 2320 C C . HIS B 1 75 ? -5.969 17.344 -0.711 1 92.06 75 HIS B C 1
ATOM 2322 O O . HIS B 1 75 ? -6.188 16.828 -1.803 1 92.06 75 HIS B O 1
ATOM 2328 N N . ARG B 1 76 ? -4.824 17.703 -0.353 1 90.69 76 ARG B N 1
ATOM 2329 C CA . ARG B 1 76 ? -3.68 17.562 -1.249 1 90.69 76 ARG B CA 1
ATOM 2330 C C . ARG B 1 76 ? -3.326 16.094 -1.455 1 90.69 76 ARG B C 1
ATOM 2332 O O . ARG B 1 76 ? -3.012 15.68 -2.572 1 90.69 76 ARG B O 1
ATOM 2339 N N . ILE B 1 77 ? -3.354 15.344 -0.375 1 93.69 77 ILE B N 1
ATOM 2340 C CA . ILE B 1 77 ? -3.105 13.914 -0.489 1 93.69 77 ILE B CA 1
ATOM 2341 C C . ILE B 1 77 ? -4.168 13.273 -1.384 1 93.69 77 ILE B C 1
ATOM 2343 O O . ILE B 1 77 ? -3.842 12.508 -2.289 1 93.69 77 ILE B O 1
ATOM 2347 N N . HIS B 1 78 ? -5.398 13.609 -1.062 1 93.38 78 HIS B N 1
ATOM 2348 C CA . HIS B 1 78 ? -6.52 13.031 -1.803 1 93.38 78 HIS B CA 1
ATOM 2349 C C . HIS B 1 78 ? -6.449 13.406 -3.281 1 93.38 78 HIS B C 1
ATOM 2351 O O . HIS B 1 78 ? -6.648 12.547 -4.148 1 93.38 78 HIS B O 1
ATOM 2357 N N . ARG B 1 79 ? -6.145 14.609 -3.604 1 89.88 79 ARG B N 1
ATOM 2358 C CA . ARG B 1 79 ? -6.074 15.094 -4.977 1 89.88 79 ARG B CA 1
ATOM 2359 C C . ARG B 1 79 ? -4.91 14.453 -5.727 1 89.88 79 ARG B C 1
ATOM 2361 O O . ARG B 1 79 ? -5.051 14.055 -6.883 1 89.88 79 ARG B O 1
ATOM 2368 N N . SER B 1 80 ? -3.814 14.312 -5.094 1 91.5 80 SER B N 1
ATOM 2369 C CA . SER B 1 80 ? -2.623 13.789 -5.754 1 91.5 80 SER B CA 1
ATOM 2370 C C . SER B 1 80 ? -2.711 12.281 -5.938 1 91.5 80 SER B C 1
ATOM 2372 O O . SER B 1 80 ? -2.129 11.727 -6.871 1 91.5 80 SER B O 1
ATOM 2374 N N . SER B 1 81 ? -3.387 11.641 -5.035 1 92.19 81 SER B N 1
ATOM 2375 C CA . SER B 1 81 ? -3.404 10.18 -5.074 1 92.19 81 SER B CA 1
ATOM 2376 C C . SER B 1 81 ? -4.574 9.664 -5.906 1 92.19 81 SER B C 1
ATOM 2378 O O . SER B 1 81 ? -4.574 8.516 -6.344 1 92.19 81 SER B O 1
ATOM 2380 N N . HIS B 1 82 ? -5.543 10.453 -6.184 1 91.06 82 HIS B N 1
ATOM 2381 C CA . HIS B 1 82 ? -6.797 10.023 -6.785 1 91.06 82 HIS B CA 1
ATOM 2382 C C . HIS B 1 82 ? -6.562 9.383 -8.148 1 91.06 82 HIS B C 1
ATOM 2384 O O . HIS B 1 82 ? -7.023 8.266 -8.398 1 91.06 82 HIS B O 1
ATOM 2390 N N . LYS B 1 83 ? -5.828 10.039 -8.984 1 90.44 83 LYS B N 1
ATOM 2391 C CA . LYS B 1 83 ? -5.59 9.516 -10.328 1 90.44 83 LYS B CA 1
ATOM 2392 C C . LYS B 1 83 ? -4.758 8.234 -10.273 1 90.44 83 LYS B C 1
ATOM 2394 O O . LYS B 1 83 ? -5.012 7.293 -11.031 1 90.44 83 LYS B O 1
ATOM 2399 N N . VAL B 1 84 ? -3.779 8.273 -9.383 1 91.56 84 VAL B N 1
ATOM 2400 C CA . VAL B 1 84 ? -2.898 7.121 -9.25 1 91.56 84 VAL B CA 1
ATOM 2401 C C . VAL B 1 84 ? -3.703 5.91 -8.789 1 91.56 84 VAL B C 1
ATOM 2403 O O . VAL B 1 84 ? -3.566 4.816 -9.344 1 91.56 84 VAL B O 1
ATOM 2406 N N . LEU B 1 85 ? -4.594 6.102 -7.816 1 95.62 85 LEU B N 1
ATOM 2407 C CA . LEU B 1 85 ? -5.387 5.008 -7.266 1 95.62 85 LEU B CA 1
ATOM 2408 C C . LEU B 1 85 ? -6.41 4.512 -8.281 1 95.62 85 LEU B C 1
ATOM 2410 O O . LEU B 1 85 ? -6.641 3.309 -8.398 1 95.62 85 LEU B O 1
ATOM 2414 N N . LEU B 1 86 ? -7 5.422 -9.062 1 94.75 86 LEU B N 1
ATOM 2415 C CA . LEU B 1 86 ? -7.965 5.043 -10.086 1 94.75 86 LEU B CA 1
ATOM 2416 C C . LEU B 1 86 ? -7.309 4.172 -11.148 1 94.75 86 LEU B C 1
ATOM 2418 O O . LEU B 1 86 ? -7.863 3.143 -11.547 1 94.75 86 LEU B O 1
ATOM 2422 N N . ASN B 1 87 ? -6.164 4.621 -11.578 1 95.25 87 ASN B N 1
ATOM 2423 C CA . ASN B 1 87 ? -5.449 3.838 -12.586 1 95.25 87 ASN B CA 1
ATOM 2424 C C . ASN B 1 87 ? -5.043 2.471 -12.039 1 95.25 87 ASN B C 1
ATOM 2426 O O . ASN B 1 87 ? -5.07 1.476 -12.766 1 95.25 87 ASN B O 1
ATOM 2430 N N . LEU B 1 88 ? -4.625 2.438 -10.805 1 96.44 88 LEU B N 1
ATOM 2431 C CA . LEU B 1 88 ? -4.227 1.175 -10.188 1 96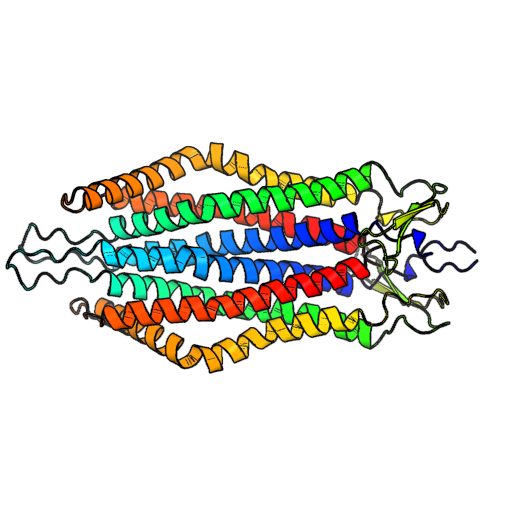.44 88 LEU B CA 1
ATOM 2432 C C . LEU B 1 88 ? -5.418 0.231 -10.07 1 96.44 88 LEU B C 1
ATOM 2434 O O . LEU B 1 88 ? -5.285 -0.977 -10.281 1 96.44 88 LEU B O 1
ATOM 2438 N N . ILE B 1 89 ? -6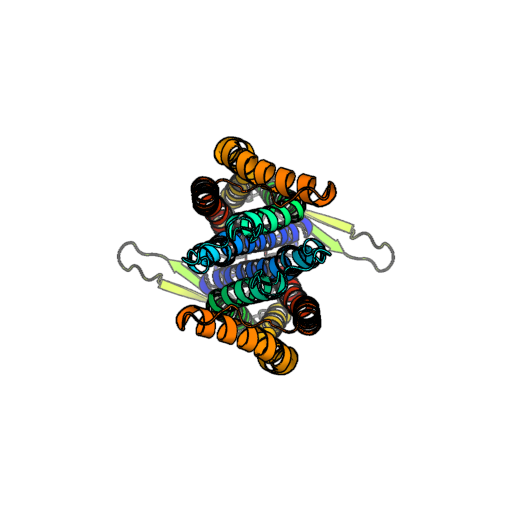.578 0.731 -9.727 1 97.81 89 ILE B N 1
ATOM 2439 C CA . ILE B 1 89 ? -7.801 -0.063 -9.664 1 97.81 89 ILE B CA 1
ATOM 2440 C C . ILE B 1 89 ? -8.102 -0.654 -11.039 1 97.81 89 ILE B C 1
ATOM 2442 O O . ILE B 1 89 ? -8.328 -1.861 -11.164 1 97.81 89 ILE B O 1
ATOM 2446 N N . LEU B 1 90 ? -8.078 0.182 -12.039 1 96.88 90 LEU B N 1
ATOM 2447 C CA . LEU B 1 90 ? -8.422 -0.246 -13.391 1 96.88 90 LEU B CA 1
ATOM 2448 C C . LEU B 1 90 ? -7.422 -1.278 -13.906 1 96.88 90 LEU B C 1
ATOM 2450 O O . LEU B 1 90 ? -7.812 -2.264 -14.539 1 96.88 90 LEU B O 1
ATOM 2454 N N . ALA B 1 91 ? -6.188 -1.016 -13.609 1 96.56 91 ALA B N 1
ATOM 2455 C CA . ALA B 1 91 ? -5.152 -1.942 -14.055 1 96.56 91 ALA B CA 1
ATOM 2456 C C . ALA B 1 91 ? -5.293 -3.297 -13.375 1 96.56 91 ALA B C 1
ATOM 2458 O O . ALA B 1 91 ? -5.219 -4.34 -14.023 1 96.56 91 ALA B O 1
ATOM 2459 N N . SER B 1 92 ? -5.512 -3.293 -12.078 1 98 92 SER B N 1
ATOM 2460 C CA . SER B 1 92 ? -5.605 -4.535 -11.312 1 98 92 SER B CA 1
ATOM 2461 C C . SER B 1 92 ? -6.902 -5.277 -11.633 1 98 92 SER B C 1
ATOM 2463 O O . SER B 1 92 ? -6.891 -6.488 -11.844 1 98 92 SER B O 1
ATOM 2465 N N . ALA B 1 93 ? -8.016 -4.543 -11.609 1 97.94 93 ALA B N 1
ATOM 2466 C CA . ALA B 1 93 ? -9.297 -5.152 -11.953 1 97.94 93 ALA B CA 1
ATOM 2467 C C . ALA B 1 93 ? -9.297 -5.66 -13.391 1 97.94 93 ALA B C 1
ATOM 2469 O O . ALA B 1 93 ? -9.844 -6.727 -13.68 1 97.94 93 ALA B O 1
ATOM 2470 N N . GLY B 1 94 ? -8.742 -4.836 -14.289 1 97.5 94 GLY B N 1
ATOM 2471 C CA . GLY B 1 94 ? -8.625 -5.281 -15.672 1 97.5 94 GLY B CA 1
ATOM 2472 C C . GLY B 1 94 ? -7.824 -6.559 -15.82 1 97.5 94 GLY B C 1
ATOM 2473 O O . GLY B 1 94 ? -8.18 -7.434 -16.609 1 97.5 94 GLY B O 1
ATOM 2474 N N . SER B 1 95 ? -6.723 -6.629 -15.102 1 97.12 95 SER B N 1
ATOM 2475 C CA . SER B 1 95 ? -5.887 -7.828 -15.133 1 97.12 95 SER B CA 1
ATOM 2476 C C . SER B 1 95 ? -6.656 -9.055 -14.656 1 97.12 95 SER B C 1
ATOM 2478 O O . SER B 1 95 ? -6.652 -10.094 -15.32 1 97.12 95 SER B O 1
ATOM 2480 N N . TYR B 1 96 ? -7.309 -8.961 -13.523 1 97.12 96 TYR B N 1
ATOM 2481 C CA . TYR B 1 96 ? -8.094 -10.07 -13.008 1 97.12 96 TYR B CA 1
ATOM 2482 C C . TYR B 1 96 ? -9.219 -10.438 -13.969 1 97.12 96 TYR B C 1
ATOM 2484 O O . TYR B 1 96 ? -9.555 -11.617 -14.117 1 97.12 96 TYR B O 1
ATOM 2492 N N . SER B 1 97 ? -9.844 -9.445 -14.562 1 96.56 97 SER B N 1
ATOM 2493 C CA . SER B 1 97 ? -10.898 -9.711 -15.539 1 96.56 97 SER B CA 1
ATOM 2494 C C . SER B 1 97 ? -10.367 -10.492 -16.734 1 96.56 97 SER B C 1
ATOM 2496 O O . SER B 1 97 ? -11.039 -11.383 -17.25 1 96.56 97 SER B O 1
ATOM 2498 N N . TYR B 1 98 ? -9.25 -10.109 -17.156 1 94.69 98 TYR B N 1
ATOM 2499 C CA . TYR B 1 98 ? -8.609 -10.812 -18.25 1 94.69 98 TYR B CA 1
ATOM 2500 C C . TYR B 1 98 ? -8.375 -12.273 -17.922 1 94.69 98 TYR B C 1
ATOM 2502 O O . TYR B 1 98 ? -8.664 -13.164 -18.719 1 94.69 98 TYR B O 1
ATOM 2510 N N . VAL B 1 99 ? -7.871 -12.531 -16.781 1 93 99 VAL B N 1
ATOM 2511 C CA . VAL B 1 99 ? -7.621 -13.898 -16.344 1 93 99 VAL B CA 1
ATOM 2512 C C . VAL B 1 99 ? -8.945 -14.656 -16.25 1 93 99 VAL B C 1
ATOM 2514 O O . VAL B 1 99 ? -9.039 -15.797 -16.703 1 93 99 VAL B O 1
ATOM 2517 N N . ALA B 1 100 ? -9.906 -14.016 -15.602 1 93.38 100 ALA B N 1
ATOM 2518 C CA . ALA B 1 100 ? -11.211 -14.656 -15.445 1 93.38 100 ALA B CA 1
ATOM 2519 C C . ALA B 1 100 ? -11.82 -15.008 -16.797 1 93.38 100 ALA B C 1
ATOM 2521 O O . ALA B 1 100 ? -12.352 -16.109 -16.984 1 93.38 100 ALA B O 1
ATOM 2522 N N . TYR B 1 101 ? -11.781 -14.086 -17.703 1 90.88 101 TYR B N 1
ATOM 2523 C CA . TYR B 1 101 ? -12.328 -14.312 -19.031 1 90.88 101 TYR B CA 1
ATOM 2524 C C . TYR B 1 101 ? -11.641 -15.484 -19.719 1 90.88 101 TYR B C 1
ATOM 2526 O O . TYR B 1 101 ? -12.297 -16.344 -20.297 1 90.88 101 TYR B O 1
ATOM 2534 N N . TYR B 1 102 ? -10.352 -15.5 -19.672 1 87.56 102 TYR B N 1
ATOM 2535 C CA . TYR B 1 102 ? -9.594 -16.578 -20.281 1 87.56 102 TYR B CA 1
ATOM 2536 C C . TYR B 1 102 ? -9.977 -17.922 -19.688 1 87.56 102 TYR B C 1
ATOM 2538 O O . TYR B 1 102 ? -10.219 -18.891 -20.422 1 87.56 102 TYR B O 1
ATOM 2546 N N . LEU B 1 103 ? -10.008 -17.953 -18.406 1 85.31 103 LEU B N 1
ATOM 2547 C CA . LEU B 1 103 ? -10.305 -19.219 -17.734 1 85.31 103 LEU B CA 1
ATOM 2548 C C . LEU B 1 103 ? -11.742 -19.656 -17.984 1 85.31 103 LEU B C 1
ATOM 2550 O O . LEU B 1 103 ? -12.039 -20.844 -18.062 1 85.31 103 LEU B O 1
ATOM 2554 N N . TYR B 1 104 ? -12.617 -18.688 -18.016 1 83.69 104 TYR B N 1
ATOM 2555 C CA . TYR B 1 104 ? -14.016 -18.984 -18.312 1 83.69 104 TYR B CA 1
ATOM 2556 C C . TYR B 1 104 ? -14.18 -19.5 -19.734 1 83.69 104 TYR B C 1
ATOM 2558 O O . TYR B 1 104 ? -14.953 -20.438 -19.969 1 83.69 104 TYR B O 1
ATOM 2566 N N . SER B 1 105 ? -13.547 -18.953 -20.656 1 82.38 105 SER B N 1
ATOM 2567 C CA . SER B 1 105 ? -13.656 -19.297 -22.062 1 82.38 105 SER B CA 1
ATOM 2568 C C . SER B 1 105 ? -12.906 -20.594 -22.359 1 82.38 105 SER B C 1
ATOM 2570 O O . SER B 1 105 ? -13.188 -21.266 -23.359 1 82.38 105 SER B O 1
ATOM 2572 N N . HIS B 1 106 ? -11.875 -20.766 -21.562 1 72.88 106 HIS B N 1
ATOM 2573 C CA . HIS B 1 106 ? -11.094 -22 -21.719 1 72.88 106 HIS B CA 1
ATOM 2574 C C . HIS B 1 106 ? -11.219 -22.891 -20.484 1 72.88 106 HIS B C 1
ATOM 2576 O O . HIS B 1 106 ? -10.25 -23.062 -19.75 1 72.88 106 HIS B O 1
ATOM 2582 N N . PRO B 1 107 ? -12.523 -23.344 -20.25 1 58.03 107 PRO B N 1
ATOM 2583 C CA . PRO B 1 107 ? -12.719 -24.156 -19.047 1 58.03 107 PRO B CA 1
ATOM 2584 C C . PRO B 1 107 ? -11.93 -25.469 -19.094 1 58.03 107 PRO B C 1
ATOM 2586 O O . PRO B 1 107 ? -11.797 -26.078 -20.156 1 58.03 107 PRO B O 1
ATOM 2589 N N . PHE B 1 108 ? -10.867 -25.422 -18.406 1 50.38 108 PHE B N 1
ATOM 2590 C CA . PHE B 1 108 ? -10.086 -26.656 -18.375 1 50.38 108 PHE B CA 1
ATOM 2591 C C . PHE B 1 108 ? -10.953 -27.844 -17.984 1 50.38 108 PHE B C 1
ATOM 2593 O O . PHE B 1 108 ? -10.445 -28.938 -17.734 1 50.38 108 PHE B O 1
ATOM 2600 N N . THR B 1 109 ? -12.234 -27.656 -17.766 1 43.44 109 THR B N 1
ATOM 2601 C CA . THR B 1 109 ? -13.016 -28.766 -17.234 1 43.44 109 THR B CA 1
ATOM 2602 C C . THR B 1 109 ? -12.859 -30.016 -18.109 1 43.44 109 THR B C 1
ATOM 2604 O O . THR B 1 109 ? -13.258 -31.109 -17.719 1 43.44 109 THR B O 1
ATOM 2607 N N . ARG B 1 110 ? -13.047 -29.984 -19.516 1 38.53 110 ARG B N 1
ATOM 2608 C CA . ARG B 1 110 ? -13.539 -31.219 -20.109 1 38.53 110 ARG B CA 1
ATOM 2609 C C . ARG B 1 110 ? -12.523 -32.344 -19.953 1 38.53 110 ARG B C 1
ATOM 2611 O O . ARG B 1 110 ? -11.328 -32.125 -20.141 1 38.53 110 ARG B O 1
ATOM 2618 N N . PRO B 1 111 ? -12.773 -33.469 -19.297 1 35.81 111 PRO B N 1
ATOM 2619 C CA . PRO B 1 111 ? -12.25 -34.844 -19.422 1 35.81 111 PRO B CA 1
ATOM 2620 C C . PRO B 1 111 ? -11.906 -35.219 -20.859 1 35.81 111 PRO B C 1
ATOM 2622 O O . PRO B 1 111 ? -12.719 -35.031 -21.766 1 35.81 111 PRO B O 1
ATOM 2625 N N . GLY B 1 112 ? -11.258 -34.562 -21.891 1 31.75 112 GLY B N 1
ATOM 2626 C CA . GLY B 1 112 ? -10.781 -34.75 -23.25 1 31.75 112 GLY B CA 1
ATOM 2627 C C . GLY B 1 112 ? -10.055 -33.531 -23.812 1 31.75 112 GLY B C 1
ATOM 2628 O O . GLY B 1 112 ? -9.555 -33.594 -24.938 1 31.75 112 GLY B O 1
ATOM 2629 N N . GLU B 1 113 ? -10.531 -32.219 -23.609 1 35.75 113 GLU B N 1
ATOM 2630 C CA . GLU B 1 113 ? -10.078 -31.109 -24.438 1 35.75 113 GLU B CA 1
ATOM 2631 C C . GLU B 1 113 ? -8.672 -30.672 -24.031 1 35.75 113 GLU B C 1
ATOM 2633 O O . GLU B 1 113 ? -8.266 -30.828 -22.891 1 35.75 113 GLU B O 1
ATOM 2638 N N . HIS B 1 114 ? -7.828 -30.234 -25.062 1 30.89 114 HIS B N 1
ATOM 2639 C CA . HIS B 1 114 ? -6.457 -29.906 -25.438 1 30.89 114 HIS B CA 1
ATOM 2640 C C . HIS B 1 114 ? -5.977 -28.641 -24.719 1 30.89 114 HIS B C 1
ATOM 2642 O O . HIS B 1 114 ? -6.656 -27.625 -24.75 1 30.89 114 HIS B O 1
ATOM 2648 N N . ILE B 1 115 ? -5.609 -28.672 -23.656 1 34.62 115 ILE B N 1
ATOM 2649 C CA . ILE B 1 115 ? -4.934 -27.484 -23.156 1 34.62 115 ILE B CA 1
ATOM 2650 C C . ILE B 1 115 ? -3.898 -27 -24.172 1 34.62 115 ILE B C 1
ATOM 2652 O O . ILE B 1 115 ? -3.006 -27.766 -24.562 1 34.62 115 ILE B O 1
ATOM 2656 N N . SER B 1 116 ? -4.176 -26.078 -25 1 31.61 116 SER B N 1
ATOM 2657 C CA . SER B 1 116 ? -3.252 -25.438 -25.938 1 31.61 116 SER B CA 1
ATOM 2658 C C . SER B 1 116 ? -2.133 -24.719 -25.203 1 31.61 116 SER B C 1
ATOM 2660 O O . SER B 1 116 ? -2.395 -23.938 -24.281 1 31.61 116 SER B O 1
ATOM 2662 N N . SER B 1 117 ? -1.09 -25.375 -24.875 1 32.53 117 SER B N 1
ATOM 2663 C CA . SER B 1 117 ? 0.109 -24.719 -24.375 1 32.53 117 SER B CA 1
ATOM 2664 C C . SER B 1 117 ? 0.681 -23.75 -25.391 1 32.53 117 SER B C 1
ATOM 2666 O O . SER B 1 117 ? 0.828 -24.094 -26.562 1 32.53 117 SER B O 1
ATOM 2668 N N . ALA B 1 118 ? 0.507 -22.406 -25.281 1 30.81 118 ALA B N 1
ATOM 2669 C CA . ALA B 1 118 ? 1.204 -21.484 -26.172 1 30.81 118 ALA B CA 1
ATOM 2670 C C . ALA B 1 118 ? 2.625 -21.219 -25.688 1 30.81 118 ALA B C 1
ATOM 2672 O O . ALA B 1 118 ? 2.855 -21.031 -24.484 1 30.81 118 ALA B O 1
ATOM 2673 N N . SER B 1 119 ? 3.699 -21.812 -26.234 1 31.73 119 SER B N 1
ATOM 2674 C CA . SER B 1 119 ? 5.109 -21.5 -26.016 1 31.73 119 SER B CA 1
ATOM 2675 C C . SER B 1 119 ? 5.52 -20.234 -26.766 1 31.73 119 SER B C 1
ATOM 2677 O O . SER B 1 119 ? 5.113 -20.016 -27.906 1 31.73 119 SER B O 1
ATOM 2679 N N . ALA B 1 120 ? 5.801 -19.156 -26 1 32.31 120 ALA B N 1
ATOM 2680 C CA . ALA B 1 120 ? 6.418 -18.016 -26.703 1 32.31 120 ALA B CA 1
ATOM 2681 C C . ALA B 1 120 ? 7.934 -18.172 -26.75 1 32.31 120 ALA B C 1
ATOM 2683 O O . ALA B 1 120 ? 8.578 -18.391 -25.719 1 32.31 120 ALA B O 1
ATOM 2684 N N . ARG B 1 121 ? 8.609 -18.719 -27.891 1 33.19 121 ARG B N 1
ATOM 2685 C CA . ARG B 1 121 ? 10.047 -18.719 -28.156 1 33.19 121 ARG B CA 1
ATOM 2686 C C . ARG B 1 121 ? 10.523 -17.344 -28.609 1 33.19 121 ARG B C 1
ATOM 2688 O O . ARG B 1 121 ? 9.867 -16.703 -29.422 1 33.19 121 ARG B O 1
ATOM 2695 N N . PHE B 1 122 ? 11.328 -16.688 -27.703 1 31.14 122 PHE B N 1
ATOM 2696 C CA . PHE B 1 122 ? 12 -15.477 -28.141 1 31.14 122 PHE B CA 1
ATOM 2697 C C . PHE B 1 122 ? 13.094 -15.797 -29.156 1 31.14 122 PHE B C 1
ATOM 2699 O O . PHE B 1 122 ? 14.008 -16.578 -28.875 1 31.14 122 PHE B O 1
ATOM 2706 N N . SER B 1 123 ? 12.828 -15.977 -30.344 1 31.86 123 SER B N 1
ATOM 2707 C CA . SER B 1 123 ? 13.906 -16.078 -31.312 1 31.86 123 SER B CA 1
ATOM 2708 C C . SER B 1 123 ? 14.734 -14.797 -31.359 1 31.86 123 SER B C 1
ATOM 2710 O O . SER B 1 123 ? 14.219 -13.711 -31.078 1 31.86 123 SER B O 1
ATOM 2712 N N . GLY B 1 124 ? 16.156 -14.906 -31.219 1 31.72 124 GLY B N 1
ATOM 2713 C CA . GLY B 1 124 ? 17.141 -13.844 -31.328 1 31.72 124 GLY B CA 1
ATOM 2714 C C . GLY B 1 124 ? 16.688 -12.703 -32.219 1 31.72 124 GLY B C 1
ATOM 2715 O O . GLY B 1 124 ? 17.25 -11.609 -32.188 1 31.72 124 GLY B O 1
ATOM 2716 N N . SER B 1 125 ? 16.219 -13.055 -33.375 1 33.62 125 SER B N 1
ATOM 2717 C CA . SER B 1 125 ? 16 -11.961 -34.312 1 33.62 125 SER B CA 1
ATOM 2718 C C . SER B 1 125 ? 14.766 -11.141 -33.938 1 33.62 125 SER B C 1
ATOM 2720 O O . SER B 1 125 ? 14.68 -9.961 -34.281 1 33.62 125 SER B O 1
ATOM 2722 N N . SER B 1 126 ? 13.555 -11.742 -34 1 33.69 126 SER B N 1
ATOM 2723 C CA . SER B 1 126 ? 12.367 -10.906 -33.906 1 33.69 126 SER B CA 1
ATOM 2724 C C . SER B 1 126 ? 11.914 -10.773 -32.438 1 33.69 126 SER B C 1
ATOM 2726 O O . SER B 1 126 ? 11.961 -11.75 -31.688 1 33.69 126 SER B O 1
ATOM 2728 N N . TYR B 1 127 ? 12.086 -9.586 -31.812 1 35.47 127 TYR B N 1
ATOM 2729 C CA . TYR B 1 127 ? 11.773 -9.125 -30.469 1 35.47 127 TYR B CA 1
ATOM 2730 C C . TYR B 1 127 ? 10.406 -9.641 -30.016 1 35.47 127 TYR B C 1
ATOM 2732 O O . TYR B 1 127 ? 9.977 -9.375 -28.891 1 35.47 127 TYR B O 1
ATOM 2740 N N . LEU B 1 128 ? 9.586 -10.078 -30.984 1 31.84 128 LEU B N 1
ATOM 2741 C CA . LEU B 1 128 ? 8.219 -10.461 -30.641 1 31.84 128 LEU B CA 1
ATOM 2742 C C . LEU B 1 128 ? 8.133 -11.953 -30.359 1 31.84 128 LEU B C 1
ATOM 2744 O O . LEU B 1 128 ? 8.695 -12.766 -31.094 1 31.84 128 LEU B O 1
ATOM 2748 N N . PRO B 1 129 ? 7.809 -12.398 -29.172 1 34.72 129 PRO B N 1
ATOM 2749 C CA . PRO B 1 129 ? 7.746 -13.828 -28.875 1 34.72 129 PRO B CA 1
ATOM 2750 C C . PRO B 1 129 ? 6.73 -14.57 -29.75 1 34.72 129 PRO B C 1
ATOM 2752 O O . PRO B 1 129 ? 5.703 -14 -30.125 1 34.72 129 PRO B O 1
ATOM 2755 N N . GLU B 1 130 ? 7.047 -15.547 -30.609 1 34.31 130 GLU B N 1
ATOM 2756 C CA . GLU B 1 130 ? 6.16 -16.422 -31.359 1 34.31 130 GLU B CA 1
ATOM 2757 C C . GLU B 1 130 ? 5.414 -17.391 -30.453 1 34.31 130 GLU B C 1
ATOM 2759 O O . GLU B 1 130 ? 6.023 -18.062 -29.609 1 34.31 130 GLU B O 1
ATOM 2764 N N . THR B 1 131 ? 4.168 -17.141 -30.172 1 34.88 131 THR B N 1
ATOM 2765 C CA . THR B 1 131 ? 3.307 -17.922 -29.297 1 34.88 131 THR B CA 1
ATOM 2766 C C . THR B 1 131 ? 2.758 -19.156 -30.016 1 34.88 131 THR B C 1
ATOM 2768 O O . THR B 1 131 ? 2.266 -19.047 -31.141 1 34.88 131 THR B O 1
ATOM 2771 N N . SER B 1 132 ? 3.314 -20.375 -29.953 1 30.88 132 SER B N 1
ATOM 2772 C CA . SER B 1 132 ? 2.736 -21.562 -30.562 1 30.88 132 SER B CA 1
ATOM 2773 C C . SER B 1 132 ? 1.808 -22.281 -29.578 1 30.88 132 SER B C 1
ATOM 2775 O O . SER B 1 132 ? 2.137 -22.453 -28.406 1 30.88 132 SER B O 1
ATOM 2777 N N . VAL B 1 133 ? 0.601 -22.281 -29.828 1 31.77 133 VAL B N 1
ATOM 2778 C CA . VAL B 1 133 ? -0.511 -22.875 -29.094 1 31.77 133 VAL B CA 1
ATOM 2779 C C . VAL B 1 133 ? -0.574 -24.375 -29.359 1 31.77 133 VAL B C 1
ATOM 2781 O O . VAL B 1 133 ? -0.696 -24.797 -30.516 1 31.77 133 VAL B O 1
ATOM 2784 N N . HIS B 1 134 ? 0.15 -25.266 -28.594 1 31.39 134 HIS B N 1
ATOM 2785 C CA . HIS B 1 134 ? -0.012 -26.688 -28.828 1 31.39 134 HIS B CA 1
ATOM 2786 C C . HIS B 1 134 ? -1.146 -27.266 -27.984 1 31.39 134 HIS B C 1
ATOM 2788 O O . HIS B 1 134 ? -1.259 -26.953 -26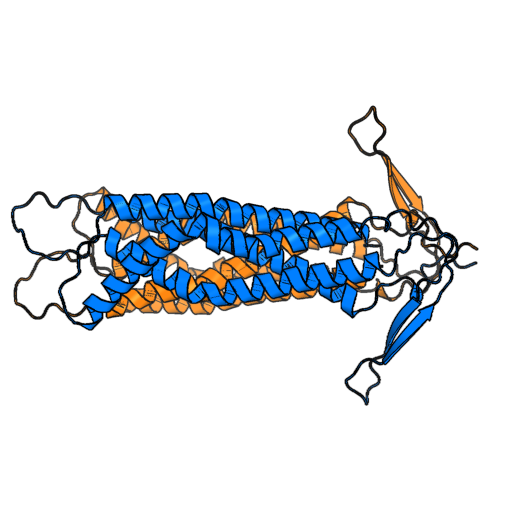.797 1 31.39 134 HIS B O 1
ATOM 2794 N N . ARG B 1 135 ? -2.27 -27.734 -28.547 1 31.73 135 ARG B N 1
ATOM 2795 C CA . ARG B 1 135 ? -3.549 -28.281 -28.109 1 31.73 135 ARG B CA 1
ATOM 2796 C C . ARG B 1 135 ? -3.371 -29.672 -27.5 1 31.73 135 ARG B C 1
ATOM 2798 O O . ARG B 1 135 ? -2.949 -30.609 -28.172 1 31.73 135 ARG B O 1
ATOM 2805 N N . GLU B 1 136 ? -2.775 -29.875 -26.234 1 33.03 136 GLU B N 1
ATOM 2806 C CA . GLU B 1 136 ? -2.689 -31.281 -25.828 1 33.03 136 GLU B CA 1
ATOM 2807 C C . GLU B 1 136 ? -3.943 -31.703 -25.078 1 33.03 136 GLU B C 1
ATOM 2809 O O . GLU B 1 136 ? -4.52 -30.922 -24.328 1 33.03 136 GLU B O 1
ATOM 2814 N N . GLU B 1 137 ? -4.801 -32.781 -25.359 1 31.47 137 GLU B N 1
ATOM 2815 C CA . GLU B 1 137 ? -5.992 -33.469 -24.891 1 31.47 137 GLU B CA 1
ATOM 2816 C C . GLU B 1 137 ? -5.809 -34 -23.469 1 31.47 137 GLU B C 1
ATOM 2818 O O . GLU B 1 137 ? -5.117 -35 -23.25 1 31.47 137 GLU B O 1
ATOM 2823 N N . THR B 1 138 ? -5.316 -33.344 -22.5 1 32.47 138 THR B N 1
ATOM 2824 C CA . THR B 1 138 ? -5.051 -34.062 -21.25 1 32.47 138 THR B CA 1
ATOM 2825 C C . THR B 1 138 ? -6.355 -34.375 -20.531 1 32.47 138 THR B C 1
ATOM 2827 O O . THR B 1 138 ? -7.195 -33.5 -20.328 1 32.47 138 THR B O 1
ATOM 2830 N N . GLY B 1 139 ? -7.066 -35.5 -20.484 1 30.8 139 GLY B N 1
ATOM 2831 C CA . GLY B 1 139 ? -8.18 -36.062 -19.734 1 30.8 139 GLY B CA 1
ATOM 2832 C C . GLY B 1 139 ? -8.109 -35.781 -18.25 1 30.8 139 GLY B C 1
ATOM 2833 O O . GLY B 1 139 ? -8.867 -36.344 -17.453 1 30.8 139 GLY B O 1
ATOM 2834 N N . GLY B 1 140 ? -6.867 -35.719 -17.641 1 32.44 140 GLY B N 1
ATOM 2835 C CA . GLY B 1 140 ? -6.801 -35.781 -16.188 1 32.44 140 GLY B CA 1
ATOM 2836 C C . GLY B 1 140 ? -7.652 -34.719 -15.508 1 32.44 140 GLY B C 1
ATOM 2837 O O . GLY B 1 140 ? -8.109 -33.781 -16.156 1 32.44 140 GLY B O 1
ATOM 2838 N N . GLU B 1 141 ? -8.203 -35.094 -14.211 1 32.34 141 GLU B N 1
ATOM 2839 C CA . GLU B 1 141 ? -9.055 -34.406 -13.266 1 32.34 141 GLU B CA 1
ATOM 2840 C C . GLU B 1 141 ? -8.594 -32.938 -13.086 1 32.34 141 GLU B C 1
ATOM 2842 O O . GLU B 1 141 ? -7.656 -32.688 -12.336 1 32.34 141 GLU B O 1
ATOM 2847 N N . PHE B 1 142 ? -8.203 -32.344 -13.898 1 39.28 142 PHE B N 1
ATOM 2848 C CA . PHE B 1 142 ? -8.023 -30.891 -13.938 1 39.28 142 PHE B CA 1
ATOM 2849 C C . PHE B 1 142 ? -9.188 -30.188 -13.242 1 39.28 142 PHE B C 1
ATOM 2851 O O . PHE B 1 142 ? -9.625 -29.125 -13.688 1 39.28 142 PHE B O 1
ATOM 2858 N N . PHE B 1 143 ? -9.891 -30.906 -12.445 1 39.56 143 PHE B N 1
ATOM 2859 C CA . PHE B 1 143 ? -10.992 -30.5 -11.586 1 39.56 143 PHE B CA 1
ATOM 2860 C C . PHE B 1 143 ? -10.719 -29.141 -10.953 1 39.56 143 PHE B C 1
ATOM 2862 O O . PHE B 1 143 ? -11.633 -28.344 -10.773 1 39.56 143 PHE B O 1
ATOM 2869 N N . GLY B 1 144 ? -9.477 -28.953 -10.398 1 44.53 144 GLY B N 1
ATOM 2870 C CA . GLY B 1 144 ? -9.289 -27.828 -9.508 1 44.53 144 GLY B CA 1
ATOM 2871 C C . GLY B 1 144 ? -9.398 -26.484 -10.211 1 44.53 144 GLY B C 1
ATOM 2872 O O . GLY B 1 144 ? -9.438 -25.438 -9.562 1 44.53 144 GLY B O 1
ATOM 2873 N N . MET B 1 145 ? -9.188 -26.578 -11.492 1 52.44 145 MET B N 1
ATOM 2874 C CA . MET B 1 145 ? -9.258 -25.344 -12.266 1 52.44 145 MET B CA 1
ATOM 2875 C C . MET B 1 145 ? -10.703 -24.938 -12.516 1 52.44 145 MET B C 1
ATOM 2877 O O . MET B 1 145 ? -10.992 -23.766 -12.781 1 52.44 145 MET B O 1
ATOM 2881 N N . ALA B 1 146 ? -11.602 -26.031 -12.32 1 58.28 146 ALA B N 1
ATOM 2882 C CA . ALA B 1 146 ? -12.992 -25.641 -12.547 1 58.28 146 ALA B CA 1
ATOM 2883 C C . ALA B 1 146 ? -13.453 -24.609 -11.516 1 58.28 146 ALA B C 1
ATOM 2885 O O . ALA B 1 146 ? -13.234 -24.781 -10.32 1 58.28 146 ALA B O 1
ATOM 2886 N N . GLY B 1 147 ? -13.852 -23.594 -11.883 1 78.38 147 GLY B N 1
ATOM 2887 C CA . GLY B 1 147 ? -14.414 -22.562 -11.016 1 78.38 147 GLY B CA 1
ATOM 2888 C C . GLY B 1 147 ? -13.391 -21.547 -10.555 1 78.38 147 GLY B C 1
ATOM 2889 O O . GLY B 1 147 ? -13.734 -20.594 -9.844 1 78.38 147 GLY B O 1
ATOM 2890 N N . THR B 1 148 ? -12.125 -21.844 -11.031 1 85.56 148 THR B N 1
ATOM 2891 C CA . THR B 1 148 ? -11.086 -20.938 -10.57 1 85.56 148 THR B CA 1
ATOM 2892 C C . THR B 1 148 ? -11.305 -19.531 -11.133 1 85.56 148 THR B C 1
ATOM 2894 O O . THR B 1 148 ? -10.906 -18.547 -10.523 1 85.56 148 THR B O 1
ATOM 2897 N N . TRP B 1 149 ? -12.055 -19.516 -12.281 1 89.62 149 TRP B N 1
ATOM 2898 C CA . TRP B 1 149 ? -12.32 -18.203 -12.883 1 89.62 149 TRP B CA 1
ATOM 2899 C C . TRP B 1 149 ? -13.141 -17.328 -11.938 1 89.62 149 TRP B C 1
ATOM 2901 O O . TRP B 1 149 ? -13.039 -16.094 -11.977 1 89.62 149 TRP B O 1
ATOM 2911 N N . MET B 1 150 ? -13.938 -17.906 -11.055 1 92.5 150 MET B N 1
ATOM 2912 C CA . MET B 1 150 ? -14.805 -17.156 -10.156 1 92.5 150 MET B CA 1
ATOM 2913 C C . MET B 1 150 ? -13.984 -16.359 -9.141 1 92.5 150 MET B C 1
ATOM 2915 O O . MET B 1 150 ? -14.398 -15.281 -8.703 1 92.5 150 MET B O 1
ATOM 2919 N N . PHE B 1 151 ? -12.852 -16.906 -8.695 1 94.12 151 PHE B N 1
ATOM 2920 C CA . PHE B 1 151 ? -11.977 -16.188 -7.781 1 94.12 151 PHE B CA 1
ATOM 2921 C C . PHE B 1 151 ? -11.508 -14.875 -8.406 1 94.12 151 PHE B C 1
ATOM 2923 O O . PHE B 1 151 ? -11.539 -13.828 -7.758 1 94.12 151 PHE B O 1
ATOM 2930 N N . PHE B 1 152 ? -11.148 -14.961 -9.641 1 96.06 152 PHE B N 1
ATOM 2931 C CA . PHE B 1 152 ? -10.625 -13.781 -10.328 1 96.06 152 PHE B CA 1
ATOM 2932 C C . PHE B 1 152 ? -11.758 -12.836 -10.711 1 96.06 152 PHE B C 1
ATOM 2934 O O . PHE B 1 152 ? -11.609 -11.617 -10.625 1 96.06 152 PHE B O 1
ATOM 2941 N N . ALA B 1 153 ? -12.875 -13.375 -11.102 1 96 153 ALA B N 1
ATOM 2942 C CA . ALA B 1 153 ? -14.016 -12.539 -11.453 1 96 153 ALA B CA 1
ATOM 2943 C C . ALA B 1 153 ? -14.523 -11.773 -10.234 1 96 153 ALA B C 1
ATOM 2945 O O . ALA B 1 153 ? -14.844 -10.578 -10.328 1 96 153 ALA B O 1
ATOM 2946 N N . THR B 1 154 ? -14.625 -12.445 -9.148 1 97.06 154 THR B N 1
ATOM 2947 C CA . THR B 1 154 ? -15.078 -11.805 -7.922 1 97.06 154 THR B CA 1
ATOM 2948 C C . THR B 1 154 ? -14.078 -10.734 -7.469 1 97.06 154 THR B C 1
ATOM 2950 O O . THR B 1 154 ? -14.477 -9.648 -7.051 1 97.06 154 THR B O 1
ATOM 2953 N N . SER B 1 155 ? -12.781 -11.086 -7.531 1 98.19 155 SER B N 1
ATOM 2954 C CA . SER B 1 155 ? -11.75 -10.109 -7.191 1 98.19 155 SER B CA 1
ATOM 2955 C C . SER B 1 155 ? -11.852 -8.875 -8.078 1 98.19 155 SER B C 1
ATOM 2957 O O . SER B 1 155 ? -11.773 -7.746 -7.59 1 98.19 155 SER B O 1
ATOM 2959 N N . ALA B 1 156 ? -12.031 -9.078 -9.352 1 98.19 156 ALA B N 1
ATOM 2960 C CA . ALA B 1 156 ? -12.156 -7.969 -10.289 1 98.19 156 ALA B CA 1
ATOM 2961 C C . ALA B 1 156 ? -13.367 -7.102 -9.953 1 98.19 156 ALA B C 1
ATOM 2963 O O . ALA B 1 156 ? -13.281 -5.871 -9.969 1 98.19 156 ALA B O 1
ATOM 2964 N N . THR B 1 157 ? -14.422 -7.754 -9.625 1 97.88 157 THR B N 1
ATOM 2965 C CA . THR B 1 157 ? -15.656 -7.043 -9.305 1 97.88 157 THR B CA 1
ATOM 2966 C C . THR B 1 157 ? -15.5 -6.223 -8.031 1 97.88 157 THR B C 1
ATOM 2968 O O . THR B 1 157 ? -15.953 -5.082 -7.957 1 97.88 157 THR B O 1
ATOM 2971 N N . LEU B 1 158 ? -14.852 -6.793 -7.051 1 98.19 158 LEU B N 1
ATOM 2972 C CA . LEU B 1 158 ? -14.609 -6.086 -5.801 1 98.19 158 LEU B CA 1
ATOM 2973 C C . LEU B 1 158 ? -13.75 -4.848 -6.027 1 98.19 158 LEU B C 1
ATOM 2975 O O . LEU B 1 158 ? -14.055 -3.771 -5.512 1 98.19 158 LEU B O 1
ATOM 2979 N N . LEU B 1 159 ? -12.695 -4.992 -6.785 1 98.5 159 LEU B N 1
ATOM 2980 C CA . LEU B 1 159 ? -11.828 -3.857 -7.074 1 98.5 159 LEU B CA 1
ATOM 2981 C C . LEU B 1 159 ? -12.57 -2.795 -7.875 1 98.5 159 LEU B C 1
ATOM 2983 O O . LEU B 1 159 ? -12.508 -1.607 -7.547 1 98.5 159 LEU B O 1
ATOM 2987 N N . MET B 1 160 ? -13.312 -3.24 -8.859 1 97.62 160 MET B N 1
ATOM 2988 C CA . MET B 1 160 ? -14.062 -2.295 -9.68 1 97.62 160 MET B CA 1
ATOM 2989 C C . MET B 1 160 ? -15.164 -1.618 -8.867 1 97.62 160 MET B C 1
ATOM 2991 O O . MET B 1 160 ? -15.508 -0.463 -9.117 1 97.62 160 MET B O 1
ATOM 2995 N N . GLY B 1 161 ? -15.664 -2.316 -7.949 1 97.88 161 GLY B N 1
ATOM 2996 C CA . GLY B 1 161 ? -16.719 -1.794 -7.102 1 97.88 161 GLY B CA 1
ATOM 2997 C C . GLY B 1 161 ? -16.281 -0.622 -6.246 1 97.88 161 GLY B C 1
ATOM 2998 O O . GLY B 1 161 ? -17.109 0.142 -5.75 1 97.88 161 GLY B O 1
ATOM 2999 N N . ILE B 1 162 ? -14.938 -0.489 -6.09 1 97.69 162 ILE B N 1
ATOM 3000 C CA . ILE B 1 162 ? -14.414 0.62 -5.297 1 97.69 162 ILE B CA 1
ATOM 3001 C C . ILE B 1 162 ? -14.773 1.945 -5.965 1 97.69 162 ILE B C 1
ATOM 3003 O O . ILE B 1 162 ? -15.039 2.939 -5.281 1 97.69 162 ILE B O 1
ATOM 3007 N N . ILE B 1 163 ? -14.875 1.963 -7.262 1 96.62 163 ILE B N 1
ATOM 3008 C CA . ILE B 1 163 ? -15.117 3.188 -8.016 1 96.62 163 ILE B CA 1
ATOM 3009 C C . ILE B 1 163 ? -16.531 3.703 -7.727 1 96.62 163 ILE B C 1
ATOM 3011 O O . ILE B 1 163 ? -16.703 4.816 -7.227 1 96.62 163 ILE B O 1
ATOM 3015 N N . PRO B 1 164 ? -17.578 2.889 -7.969 1 95.62 164 PRO B N 1
ATOM 3016 C CA . PRO B 1 164 ? -18.906 3.395 -7.648 1 95.62 164 PRO B CA 1
ATOM 3017 C C . PRO B 1 164 ? -19.125 3.602 -6.148 1 95.62 164 PRO B C 1
ATOM 3019 O O . PRO B 1 164 ? -19.859 4.5 -5.746 1 95.62 164 PRO B O 1
ATOM 3022 N N . TYR B 1 165 ? -18.5 2.799 -5.352 1 97.44 165 TYR B N 1
ATOM 3023 C CA . TYR B 1 165 ? -18.562 3.037 -3.912 1 97.44 165 TYR B CA 1
ATOM 3024 C C . TYR B 1 165 ? -18.047 4.434 -3.57 1 97.44 165 TYR B C 1
ATOM 3026 O O . TYR B 1 165 ? -18.688 5.156 -2.793 1 97.44 165 TYR B O 1
ATOM 3034 N N . SER B 1 166 ? -16.969 4.832 -4.141 1 95.44 166 SER B N 1
ATOM 3035 C CA . SER B 1 166 ? -16.344 6.121 -3.875 1 95.44 166 SER B CA 1
ATOM 3036 C C . SER B 1 166 ? -17.172 7.266 -4.449 1 95.44 166 SER B C 1
ATOM 3038 O O . SER B 1 166 ? -17.297 8.328 -3.834 1 95.44 166 SER B O 1
ATOM 3040 N N . LYS B 1 167 ? -17.828 7.035 -5.574 1 94.5 167 LYS B N 1
ATOM 3041 C CA . LYS B 1 167 ? -18.531 8.109 -6.266 1 94.5 167 LYS B CA 1
ATOM 3042 C C . LYS B 1 167 ? -19.953 8.258 -5.734 1 94.5 167 LYS B C 1
ATOM 3044 O O . LYS B 1 167 ? -20.562 9.328 -5.855 1 94.5 167 LYS B O 1
ATOM 3049 N N . ILE B 1 168 ? -20.516 7.23 -5.16 1 94.31 168 ILE B N 1
ATOM 3050 C CA . ILE B 1 168 ? -21.906 7.289 -4.734 1 94.31 168 ILE B CA 1
ATOM 3051 C C . ILE B 1 168 ? -21.984 7.391 -3.215 1 94.31 168 ILE B C 1
ATOM 3053 O O . ILE B 1 168 ? -22.547 8.344 -2.674 1 94.31 168 ILE B O 1
ATOM 3057 N N . VAL B 1 169 ? -21.328 6.43 -2.531 1 94.19 169 VAL B N 1
ATOM 3058 C CA . VAL B 1 169 ? -21.438 6.363 -1.078 1 94.19 169 VAL B CA 1
ATOM 3059 C C . VAL B 1 169 ? -20.594 7.473 -0.451 1 94.19 169 VAL B C 1
ATOM 3061 O O . VAL B 1 169 ? -21.016 8.117 0.507 1 94.19 169 VAL B O 1
ATOM 3064 N N . MET B 1 170 ? -19.391 7.781 -1.008 1 95.06 170 MET B N 1
ATOM 3065 C CA . MET B 1 170 ? -18.469 8.742 -0.405 1 95.06 170 MET B CA 1
ATOM 3066 C C . MET B 1 170 ? -18.578 10.102 -1.087 1 95.06 170 MET B C 1
ATOM 3068 O O . MET B 1 170 ? -17.75 10.984 -0.851 1 95.06 170 MET B O 1
ATOM 3072 N N . LYS B 1 171 ? -19.531 10.352 -1.834 1 93.94 171 LYS B N 1
ATOM 3073 C CA . LYS B 1 171 ? -19.656 11.57 -2.631 1 93.94 171 LYS B CA 1
ATOM 3074 C C . LYS B 1 171 ? -19.75 12.805 -1.737 1 93.94 171 LYS B C 1
ATOM 3076 O O . LYS B 1 171 ? -18.984 13.75 -1.881 1 93.94 171 LYS B O 1
ATOM 3081 N N . LYS B 1 172 ? -20.672 12.766 -0.821 1 94 172 LYS B N 1
ATOM 3082 C CA . LYS B 1 172 ? -20.953 13.922 0.018 1 94 172 LYS B CA 1
ATOM 3083 C C . LYS B 1 172 ? -19.734 14.289 0.869 1 94 172 LYS B C 1
ATOM 3085 O O . LYS B 1 172 ? -19.359 15.461 0.947 1 94 172 LYS B O 1
ATOM 3090 N N . ILE B 1 173 ? -19.125 13.219 1.446 1 94.88 173 ILE B N 1
ATOM 3091 C CA . ILE B 1 173 ? -18 13.484 2.338 1 94.88 173 ILE B CA 1
ATOM 3092 C C . ILE B 1 173 ? -16.812 13.961 1.524 1 94.88 173 ILE B C 1
ATOM 3094 O O . ILE B 1 173 ? -16.078 14.867 1.949 1 94.88 173 ILE B O 1
ATOM 3098 N N . ASN B 1 174 ? -16.609 13.383 0.423 1 93.75 174 ASN B N 1
ATOM 3099 C CA . ASN B 1 174 ? -15.523 13.812 -0.45 1 93.75 174 ASN B CA 1
ATOM 3100 C C . ASN B 1 174 ? -15.727 15.242 -0.935 1 93.75 174 ASN B C 1
ATOM 3102 O O . ASN B 1 174 ? -14.781 16.031 -0.989 1 93.75 174 ASN B O 1
ATOM 3106 N N . HIS B 1 175 ? -16.891 15.617 -1.222 1 92.5 175 HIS B N 1
ATOM 3107 C CA . HIS B 1 175 ? -17.188 16.969 -1.682 1 92.5 175 HIS B CA 1
ATOM 3108 C C . HIS B 1 175 ? -16.969 17.984 -0.57 1 92.5 175 HIS B C 1
ATOM 3110 O O . HIS B 1 175 ? -16.406 19.062 -0.808 1 92.5 175 HIS B O 1
ATOM 3116 N N . ARG B 1 176 ? -17.375 17.672 0.605 1 92.81 176 ARG B N 1
ATOM 3117 C CA . ARG B 1 176 ? -17.234 18.594 1.727 1 92.81 176 ARG B CA 1
ATOM 3118 C C . ARG B 1 176 ? -15.766 18.828 2.053 1 92.81 176 ARG B C 1
ATOM 3120 O O . ARG B 1 176 ? -15.336 19.969 2.221 1 92.81 176 ARG B O 1
ATOM 3127 N N . LEU B 1 177 ? -15.023 17.766 2.09 1 92.62 177 LEU B N 1
ATOM 3128 C CA . LEU B 1 177 ? -13.609 17.891 2.439 1 92.62 177 LEU B CA 1
ATOM 3129 C C . LEU B 1 177 ? -12.828 18.578 1.326 1 92.62 177 LEU B C 1
ATOM 3131 O O . LEU B 1 177 ? -11.961 19.406 1.596 1 92.62 177 LEU B O 1
ATOM 3135 N N . ASN B 1 178 ? -13.172 18.297 0.139 1 91.06 178 ASN B N 1
ATOM 3136 C CA . ASN B 1 178 ? -12.484 18.906 -0.992 1 91.06 178 ASN B CA 1
ATOM 3137 C C . ASN B 1 178 ? -12.875 20.375 -1.152 1 91.06 178 ASN B C 1
ATOM 3139 O O . ASN B 1 178 ? -12.023 21.219 -1.476 1 91.06 178 ASN B O 1
ATOM 3143 N N . ALA B 1 179 ? -14.102 20.672 -0.899 1 89.69 179 ALA B N 1
ATOM 3144 C CA . ALA B 1 179 ? -14.539 22.062 -0.963 1 89.69 179 ALA B CA 1
ATOM 3145 C C . ALA B 1 179 ? -13.859 22.891 0.117 1 89.69 179 ALA B C 1
ATOM 3147 O O . ALA B 1 179 ? -13.453 24.031 -0.134 1 89.69 179 ALA B O 1
ATOM 3148 N N . ALA B 1 180 ? -13.789 22.281 1.256 1 88.44 180 ALA B N 1
ATOM 3149 C CA . ALA B 1 180 ? -13.109 22.984 2.35 1 88.44 180 ALA B CA 1
ATOM 3150 C C . ALA B 1 180 ? -11.641 23.219 2.018 1 88.44 180 ALA B C 1
ATOM 3152 O O . ALA B 1 180 ? -11.125 24.312 2.225 1 88.44 180 ALA B O 1
ATOM 3153 N N . GLY B 1 181 ? -11.008 22.234 1.51 1 88.56 181 GLY B N 1
ATOM 3154 C CA . GLY B 1 181 ? -9.609 22.375 1.129 1 88.56 181 GLY B CA 1
ATOM 3155 C C . GLY B 1 181 ? -9.398 23.375 0.003 1 88.56 181 GLY B C 1
ATOM 3156 O O . GLY B 1 181 ? -8.453 24.156 0.038 1 88.56 181 GLY B O 1
ATOM 3157 N N . GLU B 1 182 ? -10.219 23.359 -0.941 1 87.62 182 GLU B N 1
ATOM 3158 C CA . GLU B 1 182 ? -10.117 24.25 -2.086 1 87.62 182 GLU B CA 1
ATOM 3159 C C . GLU B 1 182 ? -10.367 25.703 -1.67 1 87.62 182 GLU B C 1
ATOM 3161 O O . GLU B 1 182 ? -9.703 26.625 -2.172 1 87.62 182 GLU B O 1
ATOM 3166 N N . SER B 1 183 ? -11.328 25.828 -0.798 1 85.75 183 SER B N 1
ATOM 3167 C CA . SER B 1 183 ? -11.602 27.172 -0.304 1 85.75 183 SER B CA 1
ATOM 3168 C C . SER B 1 183 ? -10.398 27.75 0.436 1 85.75 183 SER B C 1
ATOM 3170 O O . SER B 1 183 ? -10.086 28.938 0.289 1 85.75 183 SER B O 1
ATOM 3172 N N . LEU B 1 184 ? -9.773 26.906 1.191 1 83.31 184 LEU B N 1
ATOM 3173 C CA . LEU B 1 184 ? -8.602 27.344 1.938 1 83.31 184 LEU B CA 1
ATOM 3174 C C . LEU B 1 184 ? -7.449 27.688 0.993 1 83.31 184 LEU B C 1
ATOM 3176 O O . LEU B 1 184 ? -6.754 28.688 1.189 1 83.31 184 LEU B O 1
ATOM 3180 N N . GLU B 1 185 ? -7.281 26.906 0.006 1 83.12 185 GLU B N 1
ATOM 3181 C CA . GLU B 1 185 ? -6.23 27.156 -0.975 1 83.12 185 GLU B CA 1
ATOM 3182 C C . GLU B 1 185 ? -6.516 28.422 -1.778 1 83.12 185 GLU B C 1
ATOM 3184 O O . GLU B 1 185 ? -5.598 29.188 -2.104 1 83.12 185 GLU B O 1
ATOM 3189 N N . ALA B 1 186 ? -7.766 28.609 -2.119 1 82.31 186 ALA B N 1
ATOM 3190 C CA . ALA B 1 186 ? -8.164 29.797 -2.859 1 82.31 186 ALA B CA 1
ATOM 3191 C C . ALA B 1 186 ? -7.938 31.062 -2.033 1 82.31 186 ALA B C 1
ATOM 3193 O O . ALA B 1 186 ? -7.488 32.094 -2.561 1 82.31 186 ALA B O 1
ATOM 3194 N N . GLU B 1 187 ? -8.25 30.984 -0.797 1 79.81 187 GLU B N 1
ATOM 3195 C CA . GLU B 1 187 ? -8.039 32.125 0.094 1 79.81 187 GLU B CA 1
ATOM 3196 C C . GLU B 1 187 ? -6.555 32.438 0.26 1 79.81 187 GLU B C 1
ATOM 3198 O O . GLU B 1 187 ? -6.16 33.594 0.344 1 79.81 187 GLU B O 1
ATOM 3203 N N . GLU B 1 188 ? -5.801 31.438 0.436 1 75.62 188 GLU B N 1
ATOM 3204 C CA . GLU B 1 188 ? -4.355 31.625 0.53 1 75.62 188 GLU B CA 1
ATOM 3205 C C . GLU B 1 188 ? -3.799 32.281 -0.723 1 75.62 188 GLU B C 1
ATOM 3207 O O . GLU B 1 188 ? -2.916 33.156 -0.635 1 75.62 188 GLU B O 1
ATOM 3212 N N . ARG B 1 189 ? -4.316 31.891 -1.843 1 77.94 189 ARG B N 1
ATOM 3213 C CA . ARG B 1 189 ? -3.865 32.469 -3.111 1 77.94 189 ARG B CA 1
ATOM 3214 C C . ARG B 1 189 ? -4.273 33.906 -3.232 1 77.94 189 ARG B C 1
ATOM 3216 O O . ARG B 1 189 ? -3.551 34.719 -3.822 1 77.94 189 ARG B O 1
ATOM 3223 N N . ARG B 1 190 ? -5.41 34.25 -2.596 1 77.5 190 ARG B N 1
ATOM 3224 C CA . ARG B 1 190 ? -5.918 35.625 -2.676 1 77.5 190 ARG B CA 1
ATOM 3225 C C . ARG B 1 190 ? -5.312 36.5 -1.579 1 77.5 190 ARG B C 1
ATOM 3227 O O . ARG B 1 190 ? -5.539 37.719 -1.546 1 77.5 190 ARG B O 1
ATOM 3234 N N . GLY B 1 191 ? -4.445 35.844 -0.807 1 67.62 191 GLY B N 1
ATOM 3235 C CA . GLY B 1 191 ? -3.814 36.594 0.261 1 67.62 191 GLY B CA 1
ATOM 3236 C C . GLY B 1 191 ? -4.777 37 1.366 1 67.62 191 GLY B C 1
ATOM 3237 O O . GLY B 1 191 ? -4.539 37.969 2.094 1 67.62 191 GLY B O 1
ATOM 3238 N N . MET B 1 192 ? -5.945 36.406 1.219 1 64.56 192 MET B N 1
ATOM 3239 C CA . MET B 1 192 ? -6.93 36.719 2.25 1 64.56 192 MET B CA 1
ATOM 3240 C C . MET B 1 192 ? -6.652 35.938 3.527 1 64.56 192 MET B C 1
ATOM 3242 O O . MET B 1 192 ? -5.945 34.906 3.5 1 64.56 192 MET B O 1
ATOM 3246 N N . GLY B 1 193 ? -6.711 36.406 4.746 1 56 193 GLY B N 1
ATOM 3247 C CA . GLY B 1 193 ? -6.531 35.719 6.012 1 56 193 GLY B CA 1
ATOM 3248 C C . GLY B 1 193 ? -7.133 34.312 6.023 1 56 193 GLY B C 1
ATOM 3249 O O . GLY B 1 193 ? -7.902 33.969 5.129 1 56 193 GLY B O 1
ATOM 3250 N N . LEU B 1 194 ? -6.645 33.406 6.699 1 54.88 194 LEU B N 1
ATOM 3251 C CA . LEU B 1 194 ? -7.02 31.984 6.77 1 54.88 194 LEU B CA 1
ATOM 3252 C C . LEU B 1 194 ? -8.492 31.844 7.148 1 54.88 194 LEU B C 1
ATOM 3254 O O . LEU B 1 194 ? -8.953 32.438 8.117 1 54.88 194 LEU B O 1
ATOM 3258 N N . GLN B 1 195 ? -9.453 31.672 6.176 1 57.25 195 GLN B N 1
ATOM 3259 C CA . GLN B 1 195 ? -10.828 31.312 6.5 1 57.25 195 GLN B CA 1
ATOM 3260 C C . GLN B 1 195 ? -10.875 30.188 7.527 1 57.25 195 GLN B C 1
ATOM 3262 O O . GLN B 1 195 ? -10.031 29.281 7.508 1 57.25 195 GLN B O 1
ATOM 3267 N N . VAL B 1 196 ? -11.547 30.438 8.625 1 62.88 196 VAL B N 1
ATOM 3268 C CA . VAL B 1 196 ? -11.828 29.516 9.727 1 62.88 196 VAL B CA 1
ATOM 3269 C C . VAL B 1 196 ? -12.82 28.453 9.266 1 62.88 196 VAL B C 1
ATOM 3271 O O . VAL B 1 196 ? -13.875 28.766 8.711 1 62.88 196 VAL B O 1
ATOM 3274 N N . VAL B 1 197 ? -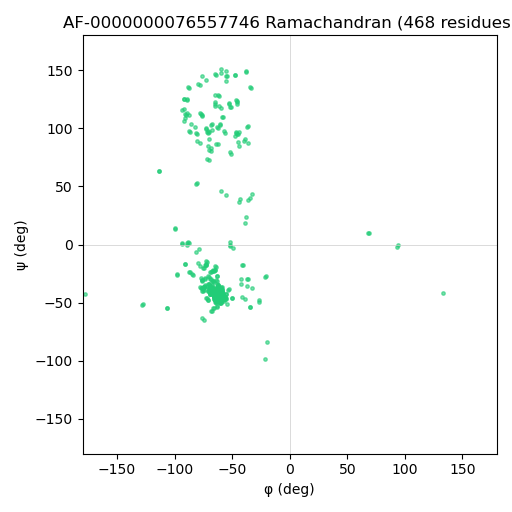12.281 27.281 8.859 1 71.5 197 VAL B N 1
ATOM 3275 C CA . VAL B 1 197 ? -13.211 26.172 8.68 1 71.5 197 VAL B CA 1
ATOM 3276 C C . VAL B 1 197 ? -13.836 25.797 10.023 1 71.5 197 VAL B C 1
ATOM 3278 O O . VAL B 1 197 ? -13.266 26.078 11.078 1 71.5 197 VAL B O 1
ATOM 3281 N N . ASP B 1 198 ? -15.211 25.359 9.859 1 81.38 198 ASP B N 1
ATOM 3282 C CA . ASP B 1 198 ? -15.82 24.797 11.055 1 81.38 198 ASP B CA 1
ATOM 3283 C C . ASP B 1 198 ? -15.031 23.594 11.57 1 81.38 198 ASP B C 1
ATOM 3285 O O . ASP B 1 198 ? -15.023 22.531 10.945 1 81.38 198 ASP B O 1
ATOM 3289 N N . GLU B 1 199 ? -14.391 23.812 12.688 1 82.31 199 GLU B N 1
ATOM 3290 C CA . GLU B 1 199 ? -13.492 22.797 13.227 1 82.31 199 GLU B CA 1
ATOM 3291 C C . GLU B 1 199 ? -14.234 21.5 13.508 1 82.31 199 GLU B C 1
ATOM 3293 O O . GLU B 1 199 ? -13.773 20.422 13.133 1 82.31 199 GLU B O 1
ATOM 3298 N N . GLN B 1 200 ? -15.383 21.641 14.18 1 85.81 200 GLN B N 1
ATOM 3299 C CA . GLN B 1 200 ? -16.125 20.453 14.57 1 85.81 200 GLN B CA 1
ATOM 3300 C C . GLN B 1 200 ? -16.594 19.672 13.336 1 85.81 200 GLN B C 1
ATOM 3302 O O . GLN B 1 200 ? -16.5 18.438 13.305 1 85.81 200 GLN B O 1
ATOM 3307 N N . SER B 1 201 ? -17.078 20.375 12.367 1 88.88 201 SER B N 1
ATOM 3308 C CA . SER B 1 201 ? -17.547 19.719 11.148 1 88.88 201 SER B CA 1
ATOM 3309 C C . SER B 1 201 ? -16.406 19.078 10.383 1 88.88 201 SER B C 1
ATOM 3311 O O . SER B 1 201 ? -16.547 18 9.82 1 88.88 201 SER B O 1
ATOM 3313 N N . THR B 1 202 ? -15.266 19.703 10.344 1 89.62 202 THR B N 1
ATOM 3314 C CA . THR B 1 202 ? -14.102 19.188 9.633 1 89.62 202 THR B CA 1
ATOM 3315 C C . THR B 1 202 ? -13.617 17.891 10.266 1 89.62 202 THR B C 1
ATOM 3317 O O . THR B 1 202 ? -13.367 16.906 9.562 1 89.62 202 THR B O 1
ATOM 3320 N N . TRP B 1 203 ? -13.562 17.906 11.633 1 91.94 203 TRP B N 1
ATOM 3321 C CA . TRP B 1 203 ? -13.094 16.719 12.312 1 91.94 203 TRP B CA 1
ATOM 3322 C C . TRP B 1 203 ? -14.078 15.562 12.133 1 91.94 203 TRP B C 1
ATOM 3324 O O . TRP B 1 203 ? -13.68 14.414 11.945 1 91.94 203 TRP B O 1
ATOM 3334 N N . ARG B 1 204 ? -15.305 15.891 12.156 1 92.19 204 ARG B N 1
ATOM 3335 C CA . ARG B 1 204 ? -16.328 14.883 11.938 1 92.19 204 ARG B CA 1
ATOM 3336 C C . ARG B 1 204 ? -16.25 14.305 10.531 1 92.19 204 ARG B C 1
ATOM 3338 O O . ARG B 1 204 ? -16.375 13.094 10.336 1 92.19 204 ARG B O 1
ATOM 3345 N N . ASP B 1 205 ? -16.078 15.148 9.547 1 94.69 205 ASP B N 1
ATOM 3346 C CA . ASP B 1 205 ? -15.984 14.695 8.156 1 94.69 205 ASP B CA 1
ATOM 3347 C C . ASP B 1 205 ? -14.742 13.828 7.941 1 94.69 205 ASP B C 1
ATOM 3349 O O . ASP B 1 205 ? -14.797 12.836 7.211 1 94.69 205 ASP B O 1
ATOM 3353 N N . LEU B 1 206 ? -13.641 14.18 8.547 1 94.69 206 LEU B N 1
ATOM 3354 C CA . LEU B 1 206 ? -12.43 13.375 8.43 1 94.69 206 LEU B CA 1
ATOM 3355 C C . LEU B 1 206 ? -12.633 12 9.047 1 94.69 206 LEU B C 1
ATOM 3357 O O . LEU B 1 206 ? -12.219 10.992 8.477 1 94.69 206 LEU B O 1
ATOM 3361 N N . ASP B 1 207 ? -13.266 12.008 10.172 1 95.06 207 ASP B N 1
ATOM 3362 C CA . ASP B 1 207 ? -13.547 10.742 10.844 1 95.06 207 ASP B CA 1
ATOM 3363 C C . ASP B 1 207 ? -14.477 9.867 10.008 1 95.06 207 ASP B C 1
ATOM 3365 O O . ASP B 1 207 ? -14.273 8.656 9.898 1 95.06 207 ASP B O 1
ATOM 3369 N N . GLN B 1 208 ? -15.438 10.461 9.477 1 96.06 208 GLN B N 1
ATOM 3370 C CA . GLN B 1 208 ? -16.359 9.719 8.617 1 96.06 208 GLN B CA 1
ATOM 3371 C C . GLN B 1 208 ? -15.656 9.195 7.371 1 96.06 208 GLN B C 1
ATOM 3373 O O . GLN B 1 208 ? -15.914 8.07 6.934 1 96.06 208 GLN B O 1
ATOM 3378 N N . TRP B 1 209 ? -14.875 9.992 6.762 1 96.75 209 TRP B N 1
ATOM 3379 C CA . TRP B 1 209 ? -14.109 9.562 5.602 1 96.75 209 TRP B CA 1
ATOM 3380 C C . TRP B 1 209 ? -13.234 8.359 5.945 1 96.75 209 TRP B C 1
ATOM 3382 O O . TRP B 1 209 ? -13.164 7.395 5.176 1 96.75 209 TRP B O 1
ATOM 3392 N N . ARG B 1 210 ? -12.547 8.445 7.098 1 96.06 210 ARG B N 1
ATOM 3393 C CA . ARG B 1 210 ? -11.695 7.363 7.566 1 96.06 210 ARG B CA 1
ATOM 3394 C C . ARG B 1 210 ? -12.477 6.055 7.664 1 96.06 210 ARG B C 1
ATOM 3396 O O . ARG B 1 210 ? -12.008 5.012 7.211 1 96.06 210 ARG B O 1
ATOM 3403 N N . LYS B 1 211 ? -13.617 6.098 8.234 1 96.06 211 LYS B N 1
ATOM 3404 C CA . LYS B 1 211 ? -14.461 4.922 8.43 1 96.06 211 LYS B CA 1
ATOM 3405 C C . LYS B 1 211 ? -14.922 4.352 7.09 1 96.06 211 LYS B C 1
ATOM 3407 O O . LYS B 1 211 ? -14.914 3.133 6.895 1 96.06 211 LYS B O 1
ATOM 3412 N N . LYS B 1 212 ? -15.297 5.195 6.25 1 96.94 212 LYS B N 1
ATOM 3413 C CA . LYS B 1 212 ? -15.742 4.742 4.938 1 96.94 212 LYS B CA 1
ATOM 3414 C C . LYS B 1 212 ? -14.578 4.191 4.121 1 96.94 212 LYS B C 1
ATOM 3416 O O . LYS B 1 212 ? -14.75 3.26 3.33 1 96.94 212 LYS B O 1
ATOM 3421 N N . ASN B 1 213 ? -13.422 4.824 4.301 1 97.06 213 ASN B N 1
ATOM 3422 C CA . ASN B 1 213 ? -12.227 4.363 3.598 1 97.06 213 ASN B CA 1
ATOM 3423 C C . ASN B 1 213 ? -11.812 2.965 4.051 1 97.06 213 ASN B C 1
ATOM 3425 O O . ASN B 1 213 ? -11.172 2.23 3.299 1 97.06 213 ASN B O 1
ATOM 3429 N N . TRP B 1 214 ? -12.234 2.551 5.227 1 96.5 214 TRP B N 1
ATOM 3430 C CA . TRP B 1 214 ? -11.984 1.189 5.688 1 96.5 214 TRP B CA 1
ATOM 3431 C C . TRP B 1 214 ? -12.672 0.173 4.785 1 96.5 214 TRP B C 1
ATOM 3433 O O . TRP B 1 214 ? -12.164 -0.931 4.578 1 96.5 214 TRP B O 1
ATOM 3443 N N . THR B 1 215 ? -13.766 0.584 4.328 1 97.25 215 THR B N 1
ATOM 3444 C CA . THR B 1 215 ? -14.477 -0.298 3.408 1 97.25 215 THR B CA 1
ATOM 3445 C C . THR B 1 215 ? -13.672 -0.509 2.129 1 97.25 215 THR B C 1
ATOM 3447 O O . THR B 1 215 ? -13.57 -1.632 1.632 1 97.25 215 THR B O 1
ATOM 3450 N N . ARG B 1 216 ? -13.07 0.533 1.601 1 97.75 216 ARG B N 1
ATOM 3451 C CA . ARG B 1 216 ? -12.203 0.407 0.43 1 97.75 216 ARG B CA 1
ATOM 3452 C C . ARG B 1 216 ? -11.023 -0.513 0.716 1 97.75 216 ARG B C 1
ATOM 3454 O O . ARG B 1 216 ? -10.68 -1.361 -0.109 1 97.75 216 ARG B O 1
ATOM 3461 N N . ALA B 1 217 ? -10.469 -0.294 1.887 1 97.38 217 ALA B N 1
ATOM 3462 C CA . ALA B 1 217 ? -9.352 -1.146 2.297 1 97.38 217 ALA B CA 1
ATOM 3463 C C . ALA B 1 217 ? -9.773 -2.611 2.352 1 97.38 217 ALA B C 1
ATOM 3465 O O . ALA B 1 217 ? -9.047 -3.492 1.892 1 97.38 217 ALA B O 1
ATOM 3466 N N . ALA B 1 218 ? -10.898 -2.854 2.883 1 97.19 218 ALA B N 1
ATOM 3467 C CA . ALA B 1 218 ? -11.414 -4.215 2.996 1 97.19 218 ALA B CA 1
ATOM 3468 C C . ALA B 1 218 ? -11.695 -4.812 1.619 1 97.19 218 ALA B C 1
ATOM 3470 O O . ALA B 1 218 ? -11.367 -5.973 1.36 1 97.19 218 ALA B O 1
ATOM 3471 N N . MET B 1 219 ? -12.305 -4.039 0.783 1 98.38 219 MET B N 1
ATOM 3472 C CA . MET B 1 219 ? -12.586 -4.512 -0.57 1 98.38 219 MET B CA 1
ATOM 3473 C C . MET B 1 219 ? -11.297 -4.883 -1.297 1 98.38 219 MET B C 1
ATOM 3475 O O . MET B 1 219 ? -11.211 -5.949 -1.909 1 98.38 219 MET B O 1
ATOM 3479 N N . ALA B 1 220 ? -10.32 -3.982 -1.244 1 98.12 220 ALA B N 1
ATOM 3480 C CA . ALA B 1 220 ? -9.047 -4.25 -1.898 1 98.12 220 ALA B CA 1
ATOM 3481 C C . ALA B 1 220 ? -8.352 -5.457 -1.275 1 98.12 220 ALA B C 1
ATOM 3483 O O . ALA B 1 220 ? -7.797 -6.297 -1.986 1 98.12 220 ALA B O 1
ATOM 3484 N N . GLY B 1 221 ? -8.414 -5.527 0.072 1 97.19 221 GLY B N 1
ATOM 3485 C CA . GLY B 1 221 ? -7.797 -6.648 0.768 1 97.19 221 GLY B CA 1
ATOM 3486 C C . GLY B 1 221 ? -8.445 -7.98 0.434 1 97.19 221 GLY B C 1
ATOM 3487 O O . GLY B 1 221 ? -7.75 -8.953 0.116 1 97.19 221 GLY B O 1
ATOM 3488 N N . VAL B 1 222 ? -9.734 -8.016 0.498 1 97.25 222 VAL B N 1
ATOM 3489 C CA . VAL B 1 222 ? -10.469 -9.234 0.183 1 97.25 222 VAL B CA 1
ATOM 3490 C C . VAL B 1 222 ? -10.219 -9.625 -1.272 1 97.25 222 VAL B C 1
ATOM 3492 O O . VAL B 1 222 ? -10.047 -10.805 -1.584 1 97.25 222 VAL B O 1
ATOM 3495 N N . ALA B 1 223 ? -10.242 -8.625 -2.123 1 98.19 223 ALA B N 1
ATOM 3496 C CA . ALA B 1 223 ? -9.953 -8.906 -3.525 1 98.19 223 ALA B CA 1
ATOM 3497 C C . ALA B 1 223 ? -8.578 -9.555 -3.682 1 98.19 223 ALA B C 1
ATOM 3499 O O . ALA B 1 223 ? -8.422 -10.508 -4.449 1 98.19 223 ALA B O 1
ATOM 3500 N N . GLY B 1 224 ? -7.566 -9 -3.02 1 97.31 224 GLY B N 1
ATOM 3501 C CA . GLY B 1 224 ? -6.23 -9.578 -3.068 1 97.31 224 GLY B CA 1
ATOM 3502 C C . GLY B 1 224 ? -6.184 -11.008 -2.555 1 97.31 224 GLY B C 1
ATOM 3503 O O . GLY B 1 224 ? -5.527 -11.867 -3.15 1 97.31 224 GLY B O 1
ATOM 3504 N N . ILE B 1 225 ? -6.871 -11.234 -1.501 1 95.19 225 ILE B N 1
ATOM 3505 C CA . ILE B 1 225 ? -6.891 -12.562 -0.897 1 95.19 225 ILE B CA 1
ATOM 3506 C C . ILE B 1 225 ? -7.574 -13.547 -1.841 1 95.19 225 ILE B C 1
ATOM 3508 O O . ILE B 1 225 ? -7.047 -14.633 -2.104 1 95.19 225 ILE B O 1
ATOM 3512 N N . LEU B 1 226 ? -8.734 -13.156 -2.393 1 96.06 226 LEU B N 1
ATOM 3513 C CA . LEU B 1 226 ? -9.445 -14.031 -3.314 1 96.06 226 LEU B CA 1
ATOM 3514 C C . LEU B 1 226 ? -8.625 -14.266 -4.582 1 96.06 226 LEU B C 1
ATOM 3516 O O . LEU B 1 226 ? -8.508 -15.406 -5.047 1 96.06 226 LEU B O 1
ATOM 3520 N N . GLY B 1 227 ? -8.164 -13.188 -5.156 1 95.31 227 GLY B N 1
ATOM 3521 C CA . GLY B 1 227 ? -7.293 -13.352 -6.305 1 95.31 227 GLY B CA 1
ATOM 3522 C C . GLY B 1 227 ? -6.09 -14.234 -6.016 1 95.31 227 GLY B C 1
ATOM 3523 O O . GLY B 1 227 ? -5.703 -15.062 -6.844 1 95.31 227 GLY B O 1
ATOM 3524 N N . GLY B 1 228 ? -5.465 -14.039 -4.844 1 92.69 228 GLY B N 1
ATOM 3525 C CA . GLY B 1 228 ? -4.355 -14.883 -4.426 1 92.69 228 GLY B CA 1
ATOM 3526 C C . GLY B 1 228 ? -4.73 -16.344 -4.301 1 92.69 228 GLY B C 1
ATOM 3527 O O . GLY B 1 228 ? -3.947 -17.234 -4.66 1 92.69 228 GLY B O 1
ATOM 3528 N N . MET B 1 229 ? -5.895 -16.578 -3.783 1 90.56 229 MET B N 1
ATOM 3529 C CA . MET B 1 229 ? -6.371 -17.953 -3.693 1 90.56 229 MET B CA 1
ATOM 3530 C C . MET B 1 229 ? -6.512 -18.578 -5.082 1 90.56 229 MET B C 1
ATOM 3532 O O . MET B 1 229 ? -6.195 -19.75 -5.277 1 90.56 229 MET B O 1
ATOM 3536 N N . GLY B 1 230 ? -7.055 -17.781 -5.953 1 90.31 230 GLY B N 1
ATOM 3537 C CA . GLY B 1 230 ? -7.074 -18.25 -7.324 1 90.31 230 GLY B CA 1
ATOM 3538 C C . GLY B 1 230 ? -5.695 -18.594 -7.859 1 90.31 230 GLY B C 1
ATOM 3539 O O . GLY B 1 230 ? -5.508 -19.641 -8.5 1 90.31 230 GLY B O 1
ATOM 3540 N N . VAL B 1 231 ? -4.758 -17.734 -7.609 1 88 231 VAL B N 1
ATOM 3541 C CA . VAL B 1 231 ? -3.385 -17.953 -8.047 1 88 231 VAL B CA 1
ATOM 3542 C C . VAL B 1 231 ? -2.832 -19.219 -7.398 1 88 231 VAL B C 1
ATOM 3544 O O . VAL B 1 231 ? -2.158 -20.016 -8.055 1 88 231 VAL B O 1
ATOM 3547 N N . ALA B 1 232 ? -3.098 -19.391 -6.137 1 84.19 232 ALA B N 1
ATOM 3548 C CA . ALA B 1 232 ? -2.617 -20.562 -5.414 1 84.19 232 ALA B CA 1
ATOM 3549 C C . ALA B 1 232 ? -3.203 -21.844 -5.996 1 84.19 232 ALA B C 1
ATOM 3551 O O . ALA B 1 232 ? -2.527 -22.875 -6.055 1 84.19 232 ALA B O 1
ATOM 3552 N N . LYS B 1 233 ? -4.41 -21.797 -6.414 1 80.19 233 LYS B N 1
ATOM 3553 C CA . LYS B 1 233 ? -5.078 -22.969 -6.98 1 80.19 233 LYS B CA 1
ATOM 3554 C C . LYS B 1 233 ? -4.5 -23.328 -8.352 1 80.19 233 LYS B C 1
ATOM 3556 O O . LYS B 1 233 ? -4.527 -24.484 -8.758 1 80.19 233 LYS B O 1
ATOM 3561 N N . LEU B 1 234 ? -4.023 -22.328 -8.953 1 76.19 234 LEU B N 1
ATOM 3562 C CA . LEU B 1 234 ? -3.467 -22.547 -10.281 1 76.19 234 LEU B CA 1
ATOM 3563 C C . LEU B 1 234 ? -1.968 -22.812 -10.211 1 76.19 234 LEU B C 1
ATOM 3565 O O . LEU B 1 234 ? -1.296 -22.891 -11.242 1 76.19 234 LEU B O 1
ATOM 3569 N N . SER B 1 235 ? -1.396 -22.828 -9.102 1 68.25 235 SER B N 1
ATOM 3570 C CA . SER B 1 235 ? 0.044 -23.016 -8.953 1 68.25 235 SER B CA 1
ATOM 3571 C C . SER B 1 235 ? 0.39 -24.5 -8.781 1 68.25 235 SER B C 1
ATOM 3573 O O . SER B 1 235 ? -0.313 -25.234 -8.086 1 68.25 235 SER B O 1
ATOM 3575 N N . ILE B 1 236 ? 1.28 -24.969 -9.641 1 57.62 236 ILE B N 1
ATOM 3576 C CA . ILE B 1 236 ? 1.802 -26.344 -9.578 1 57.62 236 ILE B CA 1
ATOM 3577 C C . ILE B 1 236 ? 3.021 -26.375 -8.656 1 57.62 236 ILE B C 1
ATOM 3579 O O . ILE B 1 236 ? 3.764 -25.391 -8.555 1 57.62 236 ILE B O 1
#

Secondary structure (DSSP, 8-state):
---S--GGGSPPHHHHHHHHHHHHHHHHHHHHHHHIIIIIHHHHHGGGTT-----SS--------HHHHHHHHHHHHHHHHHHHHHHHHHHHHHHHHHHHHHHHHS-TTSTT-EEEEEEEE--SS-SS-EEEEEEEE--S---TTTTHHHHHHHHHHHHHHHHHIIIIISHHHHHHHHHHHHHHHHHHHHT-------HHHHHHHHHHHHHHHHHHHHHHHHHHHHHHHHHHHTB-/---S--GGGSPPHHHHHHHHHHHHHHHHHHHHHHHIIIIIHHHHHGGGTT-----SS--------HHHHHHHHHHHHHHHHHHHHHHHHHHHHHHHHHHHHHHHHS-TT-TT-EEEEEEEE--SS-SS-EEEEEEEE--S--GGGTTHHHHHHHHHHHHHHHHHIIIIISHHHHHHHHHHHHHHHHHHHHT-------HHHHHHHHHHHHHHHHHHHHHHHHHHHHHHHHHHHTB-

Organism: NCBI:txid1051890

Radius of gyration: 26.72 Å; Cα contacts (8 Å, |Δi|>4): 774; chains: 2; bounding box: 44×87×64 Å

InterPro domains:
  IPR013901 Anthrone oxygenase [PF08592] (146-226)

Sequence (472 aa):
MSTYPSSGTLLPPAIRFAKILGTLGAGALAGTYLTHSSHTVPALESTKRSSTPATTGAANVSTQQPASQAVKIFHRIHRSSHKVLLNLILASAGSYSYVAYYLYSHPFTRPGEHISSASARFSGSSYLPETSVHREETGGEFFGMAGTWMFFATSATLLMGIIPYSKIVMKKINHRLNAAGESLEAEERRGMGLQVVDEQSTWRDLDQWRKKNWTRAAMAGVAGILGGMGVAKLSIMSTYPSSGTLLPPAIRFAKILGTLGAGALAGTYLTHSSHTVPALESTKRSSTPATTGAANVSTQQPASQAVKIFHRIHRSSHKVLLNLILASAGSYSYVAYYLYSHPFTRPGEHISSASARFSGSSYLPETSVHREETGGEFFGMAGTWMFFATSATLLMGIIPYSKIVMKKINHRLNAAGESLEAEERRGMGLQVVDEQSTWRDLDQWRKKNWTRAAMAGVAGILGGMGVAKLSI